Protein AF-0000000078788495 (afdb_homodimer)

Foldseek 3Di:
DAFPCCLQPVVVHPDYDPLNVQLLVCVVVVNLPSNLLSLLLSVQVQVVPDAADQDDQKWKAAAAQPDPVVVVVVLVCLLFVKDKWFQQCPDPDNCPLVLLVLLVVQLVPDPDPSSVVSSVSNNVSCSQKTKGKTADPVLQFLPVQVCCVPHHVNQQGKMWMWGHHPVQQVVQDDSFKGKHKAWAAEDQDDDSPDRDRPCCSNRYDHNVCVSRRIIMIMMGGSDQVQQWDQDPVPRDIDGHRMDMDGDIDTAAMEGGPNHDPVSVVSSCVSNVVVPHYYWYKDADPVGNSGIDTDPD/DAFPCCLQPVVPHPDYDPLNVQLLVCVVVVNLPSNLLSLLLSVQVQVVPDAADADQAKWKAAAAQPDPVVVVVVLVCLLFVKDKWFQQCPDPDNCPLVVLVLLVVQLVPDPDPSSVVSSVSNNVSCSQKTKGKIFHPVLQFLPVQVCCVPHHVNQQGKMWIWGDHPVQQVVQDDSFKGKHKAWAAEDQDDDSVDRARPCCSNRYDHNVCVSRRIIMIMMGGSDQVQQWDQDPVPRDIDGHRMDMDGDIDTAAMEGGPNHDPVSVVSSVVSNVVVPHYYWYKDADPVGNSGIDTDPD

Nearest PDB structures (foldseek):
  8iss-assembly1_C  TM=5.839E-01  e=2.250E+00  Homo sapiens
  2mq6-assembly1_A  TM=2.986E-01  e=4.379E+00  Homo sapiens
  8iss-assembly1_C  TM=5.836E-01  e=1.770E+00  Homo sapiens
  2mq6-assembly1_A  TM=2.879E-01  e=5.257E+00  Homo sapiens
  6pwy-assembly1_C  TM=1.074E-01  e=8.530E+00  Caenorhabditis elegans

Radius of gyration: 27.32 Å; Cα contacts (8 Å, |Δi|>4): 1162; chains: 2; bounding box: 59×83×64 Å

pLDDT: mean 91.14, std 8.14, range [48.69, 98.44]

Structure (mmCIF, N/CA/C/O backbone):
data_AF-0000000078788495-model_v1
#
loop_
_entity.id
_entity.type
_entity.pdbx_description
1 polymer 'DUF2971 domain-containing protein'
#
loop_
_atom_site.group_PDB
_atom_site.id
_atom_site.type_symbol
_atom_site.label_atom_id
_atom_site.label_alt_id
_atom_site.label_comp_id
_atom_site.label_asym_id
_atom_site.label_entity_id
_atom_site.label_seq_id
_atom_site.pdbx_PDB_ins_code
_atom_site.Cartn_x
_atom_site.Cartn_y
_atom_site.Cartn_z
_atom_site.occupancy
_atom_site.B_iso_or_equiv
_atom_site.auth_seq_id
_atom_site.auth_comp_id
_atom_site.auth_asym_id
_atom_site.auth_atom_id
_atom_site.pdbx_PDB_model_num
ATOM 1 N N . MET A 1 1 ? 2.07 19.531 26.359 1 76.69 1 MET A N 1
ATOM 2 C CA . MET A 1 1 ? 1.568 20.484 25.375 1 76.69 1 MET A CA 1
ATOM 3 C C . MET A 1 1 ? 0.098 20.812 25.625 1 76.69 1 MET A C 1
ATOM 5 O O . MET A 1 1 ? -0.579 20.094 26.375 1 76.69 1 MET A O 1
ATOM 9 N N . ARG A 1 2 ? -0.322 21.906 25.047 1 80 2 ARG A N 1
ATOM 10 C CA . ARG A 1 2 ? -1.688 22.359 25.266 1 80 2 ARG A CA 1
ATOM 11 C C . ARG A 1 2 ? -2.697 21.422 24.641 1 80 2 ARG A C 1
ATOM 13 O O . ARG A 1 2 ? -2.445 20.859 23.562 1 80 2 ARG A O 1
ATOM 20 N N . ASN A 1 3 ? -3.648 21.266 25.281 1 86.06 3 ASN A N 1
ATOM 21 C CA . ASN A 1 3 ? -4.785 20.484 24.797 1 86.06 3 ASN A CA 1
ATOM 22 C C . ASN A 1 3 ? -5.547 21.25 23.703 1 86.06 3 ASN A C 1
ATOM 24 O O . ASN A 1 3 ? -5.68 22.469 23.781 1 86.06 3 ASN A O 1
ATOM 28 N N . LEU A 1 4 ? -6.035 20.484 22.719 1 86.25 4 LEU A N 1
ATOM 29 C CA . LEU A 1 4 ? -6.742 21.094 21.594 1 86.25 4 LEU A CA 1
ATOM 30 C C . LEU A 1 4 ? -7.969 21.859 22.078 1 86.25 4 LEU A C 1
ATOM 32 O O . LEU A 1 4 ? -8.281 22.922 21.547 1 86.25 4 LEU A O 1
ATOM 36 N N . GLN A 1 5 ? -8.578 21.328 23.062 1 83 5 GLN A N 1
ATOM 37 C CA . GLN A 1 5 ? -9.758 21.984 23.594 1 83 5 GLN A CA 1
ATOM 38 C C . GLN A 1 5 ? -9.406 23.359 24.156 1 83 5 GLN A C 1
ATOM 40 O O . GLN A 1 5 ? -10.102 24.344 23.891 1 83 5 GLN A O 1
ATOM 45 N N . THR A 1 6 ? -8.352 23.391 24.859 1 83.56 6 THR A N 1
ATOM 46 C CA . THR A 1 6 ? -7.934 24.641 25.469 1 83.56 6 THR A CA 1
ATOM 47 C C . THR A 1 6 ? -7.309 25.578 24.438 1 83.56 6 THR A C 1
ATOM 49 O O . THR A 1 6 ? -7.297 26.797 24.609 1 83.56 6 THR A O 1
ATOM 52 N N . MET A 1 7 ? -6.848 25.016 23.406 1 84.88 7 MET A N 1
ATOM 53 C CA . MET A 1 7 ? -6.223 25.781 22.328 1 84.88 7 MET A CA 1
ATOM 54 C C . MET A 1 7 ? -7.27 26.531 21.516 1 84.88 7 MET A C 1
ATOM 56 O O . MET A 1 7 ? -7.059 27.672 21.125 1 84.88 7 MET A O 1
ATOM 60 N N . PHE A 1 8 ? -8.43 25.859 21.391 1 81.69 8 PHE A N 1
ATOM 61 C CA . PHE A 1 8 ? -9.391 26.438 20.453 1 81.69 8 PHE A CA 1
ATOM 62 C C . PHE A 1 8 ? -10.625 26.938 21.172 1 81.69 8 PHE A C 1
ATOM 64 O O . PHE A 1 8 ? -11.391 27.75 20.641 1 81.69 8 PHE A O 1
ATOM 71 N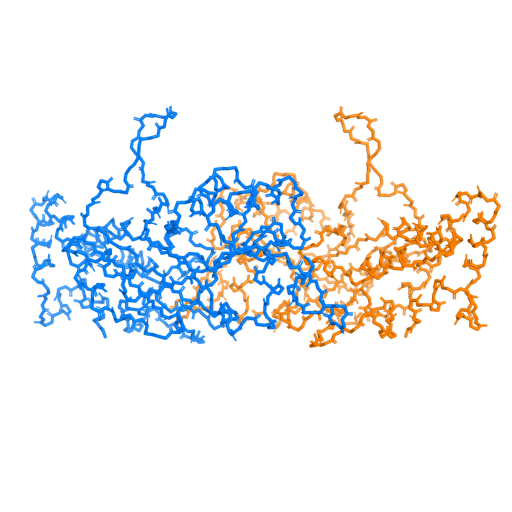 N . LEU A 1 9 ? -10.852 26.422 22.328 1 75.81 9 LEU A N 1
ATOM 72 C CA . LEU A 1 9 ? -12.062 26.844 23.031 1 75.81 9 LEU A CA 1
ATOM 73 C C . LEU A 1 9 ? -11.727 27.797 24.188 1 75.81 9 LEU A C 1
ATOM 75 O O . LEU A 1 9 ? -11.117 27.375 25.172 1 75.81 9 LEU A O 1
ATOM 79 N N . LEU A 1 10 ? -12.219 28.984 24.062 1 69.19 10 LEU A N 1
ATOM 80 C CA . LEU A 1 10 ? -11.93 30.031 25.016 1 69.19 10 LEU A CA 1
ATOM 81 C C . LEU A 1 10 ? -12.469 29.672 26.406 1 69.19 10 LEU A C 1
ATOM 83 O O . LEU A 1 10 ? -11.805 29.906 27.406 1 69.19 10 LEU A O 1
ATOM 87 N N . GLN A 1 11 ? -13.648 29.203 26.297 1 67.06 11 GLN A N 1
ATOM 88 C CA . GLN A 1 11 ? -14.336 28.938 27.562 1 67.06 11 GLN A CA 1
ATOM 89 C C . GLN A 1 11 ? -13.617 27.875 28.375 1 67.06 11 GLN A C 1
ATOM 91 O O . GLN A 1 11 ? -13.805 27.781 29.594 1 67.06 11 GLN A O 1
ATOM 96 N N . GLU A 1 12 ? -12.797 27.203 27.688 1 67.44 12 GLU A N 1
ATOM 97 C CA . GLU A 1 12 ? -12.125 26.078 28.344 1 67.44 12 GLU A CA 1
ATOM 98 C C . GLU A 1 12 ? -10.711 26.469 28.766 1 67.44 12 GLU A C 1
ATOM 100 O O . GLU A 1 12 ? -10.016 25.672 29.406 1 67.44 12 GLU A O 1
ATOM 105 N N . SER A 1 13 ? -10.43 27.734 28.344 1 67.31 13 SER A N 1
ATOM 106 C CA . SER A 1 13 ? -9.055 28.141 28.625 1 67.31 13 SER A CA 1
ATOM 107 C C . SER A 1 13 ? -8.992 29.172 29.75 1 67.31 13 SER A C 1
ATOM 109 O O . SER A 1 13 ? -9.68 30.188 29.703 1 67.31 13 SER A O 1
ATOM 111 N N . GLU A 1 14 ? -8.352 28.812 30.812 1 68.5 14 GLU A N 1
ATOM 112 C CA . GLU A 1 14 ? -8.117 29.781 31.875 1 68.5 14 GLU A CA 1
ATOM 113 C C . GLU A 1 14 ? -7.184 30.906 31.391 1 68.5 14 GLU A C 1
ATOM 115 O O . GLU A 1 14 ? -7.289 32.031 31.859 1 68.5 14 GLU A O 1
ATOM 120 N N . ASP A 1 15 ? -6.305 30.688 30.422 1 74.81 15 ASP A N 1
ATOM 121 C CA . ASP A 1 15 ? -5.355 31.641 29.844 1 74.81 15 ASP A CA 1
ATOM 122 C C . ASP A 1 15 ? -5.332 31.516 28.312 1 74.81 15 ASP A C 1
ATOM 124 O O . ASP A 1 15 ? -4.418 30.906 27.75 1 74.81 15 ASP A O 1
ATOM 128 N N . PRO A 1 16 ? -6.348 32.188 27.812 1 76.06 16 PRO A N 1
ATOM 129 C CA . PRO A 1 16 ? -6.43 32.031 26.359 1 76.06 16 PRO A CA 1
ATOM 130 C C . PRO A 1 16 ? -5.293 32.75 25.625 1 76.06 16 PRO A C 1
ATOM 132 O O . PRO A 1 16 ? -4.816 33.812 26.094 1 76.06 16 PRO A O 1
ATOM 135 N N 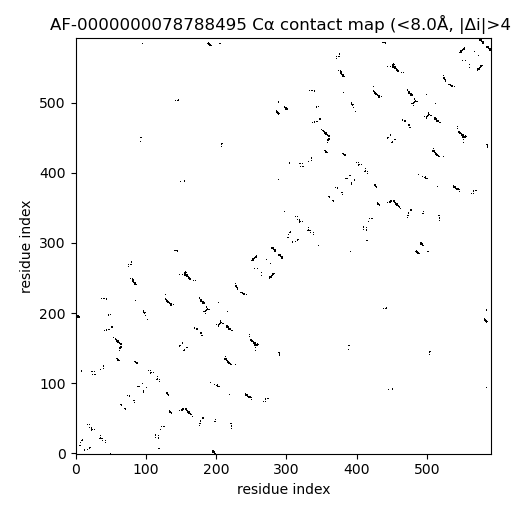. HIS A 1 17 ? -4.82 32.188 24.609 1 83 17 HIS A N 1
ATOM 136 C CA . HIS A 1 17 ? -3.844 32.781 23.734 1 83 17 HIS A CA 1
ATOM 137 C C . HIS A 1 17 ? -4.375 34.094 23.156 1 83 17 HIS A C 1
ATOM 139 O O . HIS A 1 17 ? -5.547 34.188 22.781 1 83 17 HIS A O 1
ATOM 145 N N . TYR A 1 18 ? -3.521 35.094 23.141 1 89.25 18 TYR A N 1
ATOM 146 C CA . TYR A 1 18 ? -3.887 36.406 22.672 1 89.25 18 TYR A CA 1
ATOM 147 C C . TYR A 1 18 ? -4.52 36.375 21.297 1 89.25 18 TYR A C 1
ATOM 149 O O . TYR A 1 18 ? -5.559 36.969 21.047 1 89.25 18 TYR A O 1
ATOM 157 N N . ASP A 1 19 ? -3.945 35.594 20.375 1 92.38 19 ASP A N 1
ATOM 158 C CA . ASP A 1 19 ? -4.434 35.5 19 1 92.38 19 ASP A CA 1
ATOM 159 C C . ASP A 1 19 ? -5.797 34.812 18.938 1 92.38 19 ASP A C 1
ATOM 161 O O . ASP A 1 19 ? -6.602 35.094 18.047 1 92.38 19 ASP A O 1
ATOM 165 N N . LEU A 1 20 ? -6.105 33.969 19.844 1 91.56 20 LEU A N 1
ATOM 166 C CA . LEU A 1 20 ? -7.414 33.312 19.891 1 91.56 20 LEU A CA 1
ATOM 167 C C . LEU A 1 20 ? -8.508 34.312 20.234 1 91.56 20 LEU A C 1
ATOM 169 O O . LEU A 1 20 ? -9.578 34.312 19.609 1 91.56 20 LEU A O 1
ATOM 173 N N . ASP A 1 21 ? -8.227 35.156 21.141 1 91.12 21 ASP A N 1
ATOM 174 C CA . ASP A 1 21 ? -9.164 36.188 21.562 1 91.12 21 ASP A CA 1
ATOM 175 C C . ASP A 1 21 ? -9.516 37.125 20.391 1 91.12 21 ASP A C 1
ATOM 177 O O . ASP A 1 21 ? -10.688 37.438 20.172 1 91.12 21 ASP A O 1
ATOM 181 N N . ILE A 1 22 ? -8.5 37.5 19.75 1 93.62 22 ILE A N 1
ATOM 182 C CA . ILE A 1 22 ? -8.703 38.438 18.641 1 93.62 22 ILE A CA 1
ATOM 183 C C . ILE A 1 22 ? -9.453 37.719 17.516 1 93.62 22 ILE A C 1
ATOM 185 O O . ILE A 1 22 ? -10.336 38.312 16.891 1 93.62 22 ILE A O 1
ATOM 189 N N . ALA A 1 23 ? -9.109 36.469 17.25 1 93.44 23 ALA A N 1
ATOM 190 C CA . ALA A 1 23 ? -9.805 35.688 16.234 1 93.44 23 ALA A CA 1
ATOM 191 C C . ALA A 1 23 ? -11.297 35.594 16.547 1 93.44 23 ALA A C 1
ATOM 193 O O . ALA A 1 23 ? -12.141 35.781 15.656 1 93.44 23 ALA A O 1
ATOM 194 N N . MET A 1 24 ? -11.641 35.375 17.75 1 90.56 24 MET A N 1
ATOM 195 C CA . MET A 1 24 ? -13.031 35.25 18.172 1 90.56 24 MET A CA 1
ATOM 196 C C . MET A 1 24 ? -13.781 36.562 18.016 1 90.56 24 MET A C 1
ATOM 198 O O . MET A 1 24 ? -14.922 36.594 17.547 1 90.56 24 MET A O 1
ATOM 202 N N . GLU A 1 25 ? -13.164 37.625 18.438 1 92.19 25 GLU A N 1
ATOM 203 C CA . GLU A 1 25 ? -13.758 38.938 18.266 1 92.19 25 GLU A CA 1
ATOM 204 C C . GLU A 1 25 ? -13.992 39.25 16.781 1 92.19 25 GLU A C 1
ATOM 206 O O . GLU A 1 25 ? -15.016 39.812 16.422 1 92.19 25 GLU A O 1
ATOM 211 N N . SER A 1 26 ? -13.031 38.844 16.047 1 94.44 26 SER A N 1
ATOM 212 C CA . SER A 1 26 ? -13.125 39.094 14.617 1 94.44 26 SER A CA 1
ATOM 213 C C . SER A 1 26 ? -14.266 38.281 14 1 94.44 26 SER A C 1
ATOM 215 O O . SER A 1 26 ? -14.914 38.75 13.062 1 94.44 26 SER A O 1
ATOM 217 N N . ILE A 1 27 ? -14.445 37.094 14.461 1 92.81 27 ILE A N 1
ATOM 218 C CA . ILE A 1 27 ? -15.555 36.281 13.992 1 92.81 27 ILE A CA 1
ATOM 219 C C . ILE A 1 27 ? -16.875 36.969 14.305 1 92.81 27 ILE A C 1
ATOM 221 O O . ILE A 1 27 ? -17.766 37.031 13.453 1 92.81 27 ILE A O 1
ATOM 225 N N . MET A 1 28 ? -17 37.531 15.438 1 91.19 28 MET A N 1
ATOM 226 C CA . MET A 1 28 ? -18.219 38.219 15.859 1 91.19 28 MET A CA 1
ATOM 227 C C . MET A 1 28 ? -18.453 39.469 15 1 91.19 28 MET A C 1
ATOM 229 O O . MET A 1 28 ? -19.594 39.812 14.695 1 91.19 28 MET A O 1
ATOM 233 N N . ASP A 1 29 ? -17.406 40.031 14.555 1 93.88 29 ASP A N 1
ATOM 234 C CA . ASP A 1 29 ? -17.484 41.25 13.758 1 93.88 29 ASP A CA 1
ATOM 235 C C . ASP A 1 29 ? -17.641 40.938 12.273 1 93.88 29 ASP A C 1
ATOM 237 O O . ASP A 1 29 ? -17.844 41.844 11.453 1 93.88 29 ASP A O 1
ATOM 241 N N . GLY A 1 30 ? -17.453 39.719 11.945 1 92.62 30 GLY A N 1
ATOM 242 C CA . GLY A 1 30 ? -17.562 39.312 10.547 1 92.62 30 GLY A CA 1
ATOM 243 C C . GLY A 1 30 ? -16.328 39.625 9.742 1 92.62 30 GLY A C 1
ATOM 244 O O . GLY A 1 30 ? -16.391 39.781 8.516 1 92.62 30 GLY A O 1
ATOM 245 N N . ASN A 1 31 ? -15.227 39.875 10.438 1 95.19 31 ASN A N 1
ATOM 246 C CA . ASN A 1 31 ? -13.953 40.125 9.781 1 95.19 31 ASN A CA 1
ATOM 247 C C . ASN A 1 31 ? -13.195 38.844 9.469 1 95.19 31 ASN A C 1
ATOM 249 O O . ASN A 1 31 ? -12.383 38.406 10.273 1 95.19 31 ASN A O 1
ATOM 253 N N . ALA A 1 32 ? -13.352 38.344 8.328 1 93.5 32 ALA A N 1
ATOM 254 C CA . ALA A 1 32 ? -12.789 37.062 7.934 1 93.5 32 ALA A CA 1
ATOM 255 C C . ALA A 1 32 ? -11.266 37.125 7.836 1 93.5 32 ALA A C 1
ATOM 257 O O . ALA A 1 32 ? -10.57 36.156 8.188 1 93.5 32 ALA A O 1
ATOM 258 N N . TYR A 1 33 ? -10.805 38.25 7.395 1 94.44 33 TYR A N 1
ATOM 259 C CA . TYR A 1 33 ? -9.367 38.406 7.215 1 94.44 33 TYR A CA 1
ATOM 260 C C . TYR A 1 33 ? -8.633 38.312 8.555 1 94.44 33 TYR A C 1
ATOM 262 O O . TYR A 1 33 ? -7.707 37.531 8.711 1 94.44 33 TYR A O 1
ATOM 270 N N . ASP A 1 34 ? -9.039 39.125 9.469 1 95 34 ASP A N 1
ATOM 271 C CA . ASP A 1 34 ? -8.414 39.125 10.789 1 95 34 ASP A CA 1
ATOM 272 C C . ASP A 1 34 ? -8.578 37.781 11.484 1 95 34 ASP A C 1
ATOM 274 O O . ASP A 1 34 ? -7.668 37.312 12.18 1 95 34 ASP A O 1
ATOM 278 N N . THR A 1 35 ? -9.703 37.156 11.344 1 96.12 35 THR A N 1
ATOM 279 C CA . THR A 1 35 ? -9.922 35.812 11.898 1 96.12 35 THR A CA 1
ATOM 280 C C . THR A 1 35 ? -8.859 34.844 11.406 1 96.12 35 THR A C 1
ATOM 282 O O . THR A 1 35 ? -8.188 34.188 12.211 1 96.12 35 THR A O 1
ATOM 285 N N . HIS A 1 36 ? -8.703 34.844 10.133 1 96.25 36 HIS A N 1
ATOM 286 C CA . HIS A 1 36 ? -7.758 33.906 9.523 1 96.25 36 HIS A CA 1
ATOM 287 C C . HIS A 1 36 ? -6.328 34.25 9.945 1 96.25 36 HIS A C 1
ATOM 289 O O . HIS A 1 36 ? -5.574 33.344 10.32 1 96.25 36 HIS A O 1
ATOM 295 N N . PHE A 1 37 ? -6.039 35.469 9.875 1 95.5 37 PHE A N 1
ATOM 296 C CA . PHE A 1 37 ? -4.699 35.938 10.227 1 95.5 37 PHE A CA 1
ATOM 297 C C . PHE A 1 37 ? -4.328 35.5 11.641 1 95.5 37 PHE A C 1
ATOM 299 O O . PHE A 1 37 ? -3.258 34.938 11.859 1 95.5 37 PHE A O 1
ATOM 306 N N . HIS A 1 38 ? -5.145 35.75 12.547 1 95.25 38 HIS A N 1
ATOM 307 C CA . HIS A 1 38 ? -4.836 35.438 13.945 1 95.25 38 HIS A CA 1
ATOM 308 C C . HIS A 1 38 ? -4.906 33.938 14.219 1 95.25 38 HIS A C 1
ATOM 310 O O . HIS A 1 38 ? -4.188 33.438 15.078 1 95.25 38 HIS A O 1
ATOM 316 N N . MET A 1 39 ? -5.711 33.219 13.492 1 95.69 39 MET A N 1
ATOM 317 C CA . MET A 1 39 ? -5.727 31.766 13.617 1 95.69 39 MET A CA 1
ATOM 318 C C . MET A 1 39 ? -4.402 31.156 13.156 1 95.69 39 MET A C 1
ATOM 320 O O . MET A 1 39 ? -3.873 30.25 13.789 1 95.69 39 MET A O 1
ATOM 324 N N . LEU A 1 40 ? -3.873 31.672 12.086 1 96.81 40 LEU A N 1
ATOM 325 C CA . LEU A 1 40 ? -2.572 31.234 11.594 1 96.81 40 LEU A CA 1
ATOM 326 C C . LEU A 1 40 ? -1.494 31.453 12.656 1 96.81 40 LEU A C 1
ATOM 328 O O . LEU A 1 40 ? -0.69 30.547 12.922 1 96.81 40 LEU A O 1
ATOM 332 N N . ARG A 1 41 ? -1.563 32.594 13.211 1 94.94 41 ARG A N 1
ATOM 333 C CA . ARG A 1 41 ? -0.566 32.938 14.219 1 94.94 41 ARG A CA 1
ATOM 334 C C . ARG A 1 41 ? -0.693 32.031 15.438 1 94.94 41 ARG A C 1
ATOM 336 O O . ARG A 1 41 ? 0.312 31.609 16.016 1 94.94 41 ARG A O 1
ATOM 343 N N . LEU A 1 42 ? -1.896 31.812 15.812 1 94.25 42 LEU A N 1
ATOM 344 C CA . LEU A 1 42 ? -2.15 30.922 16.938 1 94.25 42 LEU A CA 1
ATOM 345 C C . LEU A 1 42 ? -1.543 29.547 16.688 1 94.25 42 LEU A C 1
ATOM 347 O O . LEU A 1 42 ? -0.797 29.031 17.531 1 94.25 42 LEU A O 1
ATOM 351 N N . ILE A 1 43 ? -1.842 28.969 15.578 1 94.56 43 ILE A N 1
ATOM 352 C CA . ILE A 1 43 ? -1.395 27.609 15.25 1 94.56 43 ILE A CA 1
ATOM 353 C C . ILE A 1 43 ? 0.128 27.594 15.133 1 94.56 43 ILE A C 1
ATOM 355 O O . ILE A 1 43 ? 0.782 26.688 15.648 1 94.56 43 ILE A O 1
ATOM 359 N N . CYS A 1 44 ? 0.651 28.609 14.477 1 94.81 44 CYS A N 1
ATOM 360 C CA . CYS A 1 44 ? 2.1 28.703 14.336 1 94.81 44 CYS A CA 1
ATOM 361 C C . CYS A 1 44 ? 2.777 28.719 15.703 1 94.81 44 CYS A C 1
ATOM 363 O O . CYS A 1 44 ? 3.756 28 15.922 1 94.81 44 CYS A O 1
ATOM 365 N N . ASP A 1 45 ? 2.264 29.516 16.562 1 92.44 45 ASP A N 1
ATOM 366 C CA . ASP A 1 45 ? 2.816 29.625 17.906 1 92.44 45 ASP A CA 1
ATOM 367 C C . ASP A 1 45 ? 2.746 28.297 18.656 1 92.44 45 ASP A C 1
ATOM 369 O O . ASP A 1 45 ? 3.715 27.891 19.297 1 92.44 45 ASP A O 1
ATOM 373 N N . GLU A 1 46 ? 1.64 27.656 18.562 1 92 46 GLU A N 1
ATOM 374 C CA . GLU A 1 46 ? 1.462 26.375 19.234 1 92 46 GLU A CA 1
ATOM 375 C C . GLU A 1 46 ? 2.404 25.312 18.672 1 92 46 GLU A C 1
ATOM 377 O O . GLU A 1 46 ? 3.014 24.547 19.422 1 92 46 GLU A O 1
ATOM 382 N N . LEU A 1 47 ? 2.549 25.234 17.391 1 93.31 47 LEU A N 1
ATOM 383 C CA . LEU A 1 47 ? 3.422 24.266 16.734 1 93.31 47 LEU A CA 1
ATOM 384 C C . LEU A 1 47 ? 4.883 24.531 17.094 1 93.31 47 LEU A C 1
ATOM 386 O O . LEU A 1 47 ? 5.676 23.578 17.203 1 93.31 47 LEU A O 1
ATOM 390 N N . SER A 1 48 ? 5.191 25.797 17.25 1 91.75 48 SER A N 1
ATOM 391 C CA . SER A 1 48 ? 6.566 26.188 17.562 1 91.75 48 SER A CA 1
ATOM 392 C C . SER A 1 48 ? 6.996 25.641 18.922 1 91.75 48 SER A C 1
ATOM 394 O O . SER A 1 48 ? 8.195 25.578 19.219 1 91.75 48 SER A O 1
ATOM 396 N N . GLN A 1 49 ? 6.055 25.25 19.719 1 90.69 49 GLN A N 1
ATOM 397 C CA . GLN A 1 49 ? 6.352 24.75 21.062 1 90.69 49 GLN A CA 1
ATOM 398 C C . GLN A 1 49 ? 6.727 23.266 21.031 1 90.69 49 GLN A C 1
ATOM 400 O O . GLN A 1 49 ? 7.227 22.719 22.016 1 90.69 49 GLN A O 1
ATOM 405 N N . ILE A 1 50 ? 6.469 22.594 19.969 1 91.5 50 ILE A N 1
ATOM 406 C CA . ILE A 1 50 ? 6.82 21.188 19.828 1 91.5 50 ILE A CA 1
ATOM 407 C C . ILE A 1 50 ? 8.336 21.031 19.703 1 91.5 50 ILE A C 1
ATOM 409 O O . ILE A 1 50 ? 8.945 21.625 18.812 1 91.5 50 ILE A O 1
ATOM 413 N N . PRO A 1 51 ? 8.93 20.234 20.531 1 87.81 51 PRO A N 1
ATOM 414 C CA . PRO A 1 51 ? 10.391 20.094 20.469 1 87.81 51 PRO A CA 1
ATOM 415 C C . PRO A 1 51 ? 10.844 19.219 19.297 1 87.81 51 PRO A C 1
ATOM 417 O O . PRO A 1 51 ? 10.125 18.312 18.891 1 87.81 51 PRO A O 1
ATOM 420 N N . ASP A 1 52 ? 12.016 19.547 18.797 1 86.62 52 ASP A N 1
ATOM 421 C CA . ASP A 1 52 ? 12.625 18.719 17.766 1 86.62 52 ASP A CA 1
ATOM 422 C C . ASP A 1 52 ? 13.211 17.438 18.359 1 86.62 52 ASP A C 1
ATOM 424 O O . ASP A 1 52 ? 13.672 17.438 19.516 1 86.62 52 ASP A O 1
ATOM 428 N N . GLU A 1 53 ? 13.109 16.484 17.531 1 82.31 53 GLU A N 1
ATOM 429 C CA . GLU A 1 53 ? 13.844 15.266 17.859 1 82.31 53 GLU A CA 1
ATOM 430 C C . GLU A 1 53 ? 15.328 15.422 17.562 1 82.31 53 GLU A C 1
ATOM 432 O O . GLU A 1 53 ? 15.711 15.867 16.469 1 82.31 53 GLU A O 1
ATOM 437 N N . LYS A 1 54 ? 16.219 15.258 18.609 1 69.75 54 LYS A N 1
ATOM 438 C CA . LYS A 1 54 ? 17.656 15.492 18.484 1 69.75 54 LYS A CA 1
ATOM 439 C C . LYS A 1 54 ? 18.359 14.258 17.922 1 69.75 54 LYS A C 1
ATOM 441 O O . LYS A 1 54 ? 19.516 14.336 17.484 1 69.75 54 LYS A O 1
ATOM 446 N N . THR A 1 55 ? 17.656 13.055 17.984 1 64.12 55 THR A N 1
ATOM 447 C CA . THR A 1 55 ? 18.391 11.867 17.578 1 64.12 55 THR A CA 1
ATOM 448 C C . THR A 1 55 ? 17.844 11.297 16.266 1 64.12 55 THR A C 1
ATOM 450 O O . THR A 1 55 ? 16.703 11.57 15.906 1 64.12 55 THR A O 1
ATOM 453 N N . PRO A 1 56 ? 18.672 10.148 15.516 1 66.94 56 PRO A N 1
ATOM 454 C CA . PRO A 1 56 ? 19.406 9.82 14.297 1 66.94 56 PRO A CA 1
ATOM 455 C C . PRO A 1 56 ? 19.406 10.961 13.281 1 66.94 56 PRO A C 1
ATOM 457 O O . PRO A 1 56 ? 18.422 11.703 13.18 1 66.94 56 PRO A O 1
ATOM 460 N N . CYS A 1 57 ? 20.469 11.25 12.711 1 85.19 57 CYS A N 1
ATOM 461 C CA . CYS A 1 57 ? 20.656 12.391 11.812 1 85.19 57 CYS A CA 1
ATOM 462 C C . CYS A 1 57 ? 20.281 12.023 10.383 1 85.19 57 CYS A C 1
ATOM 464 O O . CYS A 1 57 ? 20.047 12.898 9.547 1 85.19 57 CYS A O 1
ATOM 466 N N . SER A 1 58 ? 19.984 10.633 10.203 1 95.38 58 SER A N 1
ATOM 467 C CA . SER A 1 58 ? 19.641 10.258 8.836 1 95.38 58 SER A CA 1
ATOM 468 C C . SER A 1 58 ? 18.281 9.57 8.773 1 95.38 58 SER A C 1
ATOM 470 O O . SER A 1 58 ? 17.938 8.766 9.641 1 95.38 58 SER A O 1
ATOM 472 N N . PHE A 1 59 ? 17.5 9.898 7.703 1 96.81 59 PHE A N 1
ATOM 473 C CA . PHE A 1 59 ? 16.156 9.359 7.535 1 96.81 59 PHE A CA 1
ATOM 474 C C . PHE A 1 59 ? 15.906 8.969 6.082 1 96.81 59 PHE A C 1
ATOM 476 O O . PHE A 1 59 ? 16.516 9.539 5.172 1 96.81 59 PHE A O 1
ATOM 483 N N . LEU A 1 60 ? 15.047 8.008 5.91 1 97.5 60 LEU A N 1
ATOM 484 C CA . LEU A 1 60 ? 14.703 7.531 4.574 1 97.5 60 LEU A CA 1
ATOM 485 C C . LEU A 1 60 ? 13.32 8.023 4.156 1 97.5 60 LEU A C 1
ATOM 487 O O . LEU A 1 60 ? 12.383 7.996 4.953 1 97.5 60 LEU A O 1
ATOM 491 N N . ARG A 1 61 ? 13.258 8.477 2.965 1 98.12 61 ARG A N 1
ATOM 492 C CA . ARG A 1 61 ? 11.984 8.766 2.32 1 98.12 61 ARG A CA 1
ATOM 493 C C . ARG A 1 61 ? 11.75 7.848 1.127 1 98.12 61 ARG A C 1
ATOM 495 O O . ARG A 1 61 ? 12.484 7.906 0.138 1 98.12 61 ARG A O 1
ATOM 502 N N . PHE A 1 62 ? 10.742 7.004 1.198 1 97.94 62 PHE A N 1
ATOM 503 C CA . PHE A 1 62 ? 10.359 6.129 0.093 1 97.94 62 PHE A CA 1
ATOM 504 C C . PHE A 1 62 ? 9.367 6.828 -0.832 1 97.94 62 PHE A C 1
ATOM 506 O O . PHE A 1 62 ? 8.477 7.535 -0.369 1 97.94 62 PHE A O 1
ATOM 513 N N . SER A 1 63 ? 9.555 6.652 -2.129 1 97.88 63 SER A N 1
ATOM 514 C CA . SER A 1 63 ? 8.672 7.32 -3.08 1 97.88 63 SER A CA 1
ATOM 515 C C . SER A 1 63 ? 8.484 6.48 -4.34 1 97.88 63 SER A C 1
ATOM 517 O O . SER A 1 63 ? 9.445 5.91 -4.863 1 97.88 63 SER A O 1
ATOM 519 N N . GLY A 1 64 ? 7.27 6.359 -4.73 1 96.56 64 GLY A N 1
ATOM 520 C CA . GLY A 1 64 ? 7.031 5.867 -6.074 1 96.56 64 GLY A CA 1
ATOM 521 C C . GLY A 1 64 ? 7.402 6.871 -7.152 1 96.56 64 GLY A C 1
ATOM 522 O O . GLY A 1 64 ? 7.461 8.07 -6.895 1 96.56 64 GLY A O 1
ATOM 523 N N . ILE A 1 65 ? 7.586 6.371 -8.383 1 95.38 65 ILE A N 1
ATOM 524 C CA . ILE A 1 65 ? 8.008 7.277 -9.445 1 95.38 65 ILE A CA 1
ATOM 525 C C . ILE A 1 65 ? 7.188 7.008 -10.711 1 95.38 65 ILE A C 1
ATOM 527 O O . ILE A 1 65 ? 7.621 7.332 -11.82 1 95.38 65 ILE A O 1
ATOM 531 N N . ALA A 1 66 ? 6.09 6.371 -10.531 1 92.31 66 ALA A N 1
ATOM 532 C CA . ALA A 1 66 ? 5.238 6.047 -11.672 1 92.31 66 ALA A CA 1
ATOM 533 C C . ALA A 1 66 ? 4.547 7.297 -12.219 1 92.31 66 ALA A C 1
ATOM 535 O O . ALA A 1 66 ? 4.383 7.445 -13.43 1 92.31 66 ALA A O 1
ATOM 536 N N . ASN A 1 67 ? 4.164 8.188 -11.305 1 92.25 67 ASN A N 1
ATOM 537 C CA . ASN A 1 67 ? 3.51 9.438 -11.695 1 92.25 67 ASN A CA 1
ATOM 538 C C . ASN A 1 67 ? 4.508 10.438 -12.266 1 92.25 67 ASN A C 1
ATOM 540 O O . ASN A 1 67 ? 5.477 10.805 -11.602 1 92.25 67 ASN A O 1
ATOM 544 N N . LYS A 1 68 ? 4.25 10.938 -13.453 1 93.5 68 LYS A N 1
ATOM 545 C CA . LYS A 1 68 ? 5.199 11.781 -14.164 1 93.5 68 LYS A CA 1
ATOM 546 C C . LYS A 1 68 ? 5.488 13.062 -13.391 1 93.5 68 LYS A C 1
ATOM 548 O O . LYS A 1 68 ? 6.645 13.477 -13.273 1 93.5 68 LYS A O 1
ATOM 553 N N . LYS A 1 69 ? 4.441 13.688 -12.914 1 91.38 69 LYS A N 1
ATOM 554 C CA . LYS A 1 69 ? 4.613 14.938 -12.188 1 91.38 69 LYS A CA 1
ATOM 555 C C . LYS A 1 69 ? 5.422 14.719 -10.906 1 91.38 69 LYS A C 1
ATOM 557 O O . LYS A 1 69 ? 6.359 15.469 -10.625 1 91.38 69 LYS A O 1
ATOM 562 N N . GLY A 1 70 ? 5.023 13.758 -10.188 1 93.69 70 GLY A N 1
ATOM 563 C CA . GLY A 1 70 ? 5.758 13.422 -8.977 1 93.69 70 GLY A CA 1
ATOM 564 C C . GLY A 1 70 ? 7.211 13.062 -9.242 1 93.69 70 GLY A C 1
ATOM 565 O O . GLY A 1 70 ? 8.102 13.477 -8.5 1 93.69 70 GLY A O 1
ATOM 566 N N . TYR A 1 71 ? 7.402 12.336 -10.297 1 97.19 71 TYR A N 1
ATOM 567 C CA . TYR A 1 71 ? 8.75 11.922 -10.656 1 97.19 71 TYR A CA 1
ATOM 568 C C . TYR A 1 71 ? 9.609 13.125 -11.016 1 97.19 71 TYR A C 1
ATOM 570 O O . TYR A 1 71 ? 10.773 13.219 -10.609 1 97.19 71 TYR A O 1
ATOM 578 N N . LYS A 1 72 ? 9.086 14.023 -11.734 1 96.5 72 LYS A N 1
ATOM 579 C CA . LYS A 1 72 ? 9.797 15.25 -12.094 1 96.5 72 LYS A CA 1
ATOM 580 C C . LYS A 1 72 ? 10.219 16.016 -10.852 1 96.5 72 LYS A C 1
ATOM 582 O O . LYS A 1 72 ? 11.359 16.484 -10.766 1 96.5 72 LYS A O 1
ATOM 587 N N . GLU A 1 73 ? 9.281 16.141 -9.922 1 95.88 73 GLU A N 1
ATOM 588 C CA . GLU A 1 73 ? 9.586 16.859 -8.688 1 95.88 73 GLU A CA 1
ATOM 589 C C . GLU A 1 73 ? 10.656 16.141 -7.871 1 95.88 73 GLU A C 1
ATOM 591 O O . GLU A 1 73 ? 11.523 16.781 -7.273 1 95.88 73 GLU A O 1
ATOM 596 N N . LEU A 1 74 ? 10.57 14.859 -7.832 1 97.38 74 LEU A N 1
ATOM 597 C CA . LEU A 1 74 ? 11.555 14.062 -7.102 1 97.38 74 LEU A CA 1
ATOM 598 C C . LEU A 1 74 ? 12.945 14.234 -7.699 1 97.38 74 LEU A C 1
ATOM 600 O O . LEU A 1 74 ? 13.93 14.336 -6.965 1 97.38 74 LEU A O 1
ATOM 604 N N . LYS A 1 75 ? 13.047 14.211 -8.977 1 97.88 75 LYS A N 1
ATOM 605 C CA . LYS A 1 75 ? 14.32 14.453 -9.641 1 97.88 75 LYS A CA 1
ATOM 606 C C . LYS A 1 75 ? 14.891 15.812 -9.258 1 97.88 75 LYS A C 1
ATOM 608 O O . LYS A 1 75 ? 16.094 15.945 -8.992 1 97.88 75 LYS A O 1
ATOM 613 N N . LYS A 1 76 ? 14.016 16.766 -9.25 1 97.81 76 LYS A N 1
ATOM 614 C CA . LYS A 1 76 ? 14.453 18.109 -8.844 1 97.81 76 LYS A CA 1
ATOM 615 C C . LYS A 1 76 ? 14.953 18.109 -7.402 1 97.81 76 LYS A C 1
ATOM 617 O O . LYS A 1 76 ? 15.922 18.797 -7.078 1 97.81 76 LYS A O 1
ATOM 622 N N . ASP A 1 77 ? 14.234 17.375 -6.531 1 98.25 77 ASP A N 1
ATOM 623 C CA . ASP A 1 77 ? 14.68 17.266 -5.148 1 98.25 77 ASP A CA 1
ATOM 624 C C . ASP A 1 77 ? 16.109 16.734 -5.07 1 98.25 77 ASP A C 1
ATOM 626 O O . ASP A 1 77 ? 16.938 17.281 -4.328 1 98.25 77 ASP A O 1
ATOM 630 N N . ILE A 1 78 ? 16.406 15.742 -5.809 1 98.38 78 ILE A N 1
ATOM 631 C CA . ILE A 1 78 ? 17.75 15.156 -5.816 1 98.38 78 ILE A CA 1
ATOM 632 C C . ILE A 1 78 ? 18.75 16.141 -6.41 1 98.38 78 ILE A C 1
ATOM 634 O O . ILE A 1 78 ? 19.812 16.375 -5.84 1 98.38 78 ILE A O 1
ATOM 638 N N . GLN A 1 79 ? 18.391 16.75 -7.488 1 97.81 79 GLN A N 1
ATOM 639 C CA . GLN A 1 79 ? 19.281 17.641 -8.227 1 97.81 79 GLN A CA 1
ATOM 640 C C . GLN A 1 79 ? 19.641 18.859 -7.391 1 97.81 79 GLN A C 1
ATOM 642 O O . GLN A 1 79 ? 20.766 19.344 -7.438 1 97.81 79 GLN A O 1
ATOM 647 N N . LEU A 1 80 ? 18.688 19.375 -6.625 1 97.56 80 LEU A N 1
ATOM 648 C CA . LEU A 1 80 ? 18.859 20.672 -5.988 1 97.56 80 LEU A CA 1
ATOM 649 C C . LEU A 1 80 ? 19.016 20.531 -4.48 1 97.56 80 LEU A C 1
ATOM 651 O O . LEU A 1 80 ? 19.219 21.516 -3.77 1 97.56 80 LEU A O 1
ATOM 655 N N . GLY A 1 81 ? 18.922 19.359 -3.986 1 97.06 81 GLY A N 1
ATOM 656 C CA . GLY A 1 81 ? 18.984 19.172 -2.547 1 97.06 81 GLY A CA 1
ATOM 657 C C . GLY A 1 81 ? 17.766 19.703 -1.817 1 97.06 81 GLY A C 1
ATOM 658 O O . GLY A 1 81 ? 17.891 20.484 -0.877 1 97.06 81 GLY A O 1
ATOM 659 N N . ARG A 1 82 ? 16.641 19.234 -2.299 1 97.62 82 ARG A N 1
ATOM 660 C CA . ARG A 1 82 ? 15.359 19.672 -1.737 1 97.62 82 ARG A CA 1
ATOM 661 C C . ARG A 1 82 ? 14.625 18.5 -1.094 1 97.62 82 ARG A C 1
ATOM 663 O O . ARG A 1 82 ? 15 17.344 -1.288 1 97.62 82 ARG A O 1
ATOM 670 N N . LEU A 1 83 ? 13.695 18.797 -0.303 1 98.06 83 LEU A N 1
ATOM 671 C CA . LEU A 1 83 ? 12.766 17.828 0.283 1 98.06 83 LEU A CA 1
ATOM 672 C C . LEU A 1 83 ? 11.328 18.328 0.158 1 98.06 83 LEU A C 1
ATOM 674 O O . LEU A 1 83 ? 11.031 19.484 0.507 1 98.06 83 LEU A O 1
ATOM 678 N N . THR A 1 84 ? 10.523 17.5 -0.352 1 98 84 THR A N 1
ATOM 679 C CA . THR A 1 84 ? 9.133 17.859 -0.605 1 98 84 THR A CA 1
ATOM 680 C C . THR A 1 84 ? 8.227 17.359 0.514 1 98 84 THR A C 1
ATOM 682 O O . THR A 1 84 ? 8.352 16.219 0.957 1 98 84 THR A O 1
ATOM 685 N N . LEU A 1 85 ? 7.367 18.25 0.966 1 98.19 85 LEU A N 1
ATOM 686 C CA . LEU A 1 85 ? 6.367 17.922 1.975 1 98.19 85 LEU A CA 1
ATOM 687 C C . LEU A 1 85 ? 4.965 17.938 1.373 1 98.19 85 LEU A C 1
ATOM 689 O O . LEU A 1 85 ? 4.703 18.672 0.415 1 98.19 85 LEU A O 1
ATOM 693 N N . SER A 1 86 ? 4.098 17.125 1.995 1 97.44 86 SER A N 1
ATOM 694 C CA . SER A 1 86 ? 2.783 16.938 1.387 1 97.44 86 SER A CA 1
ATOM 695 C C . SER A 1 86 ? 1.669 17.375 2.334 1 97.44 86 SER A C 1
ATOM 697 O O . SER A 1 86 ? 1.898 17.547 3.533 1 97.44 86 SER A O 1
ATOM 699 N N . ASN A 1 87 ? 0.506 17.594 1.742 1 96.62 87 ASN A N 1
ATOM 700 C CA . ASN A 1 87 ? -0.712 17.891 2.482 1 96.62 87 ASN A CA 1
ATOM 701 C C . ASN A 1 87 ? -1.145 16.734 3.361 1 96.62 87 ASN A C 1
ATOM 703 O O . ASN A 1 87 ? -1.537 15.672 2.854 1 96.62 87 ASN A O 1
ATOM 707 N N . PRO A 1 88 ? -1.104 16.875 4.648 1 96.62 88 PRO A N 1
ATOM 708 C CA . PRO A 1 88 ? -1.408 15.75 5.535 1 96.62 88 PRO A CA 1
ATOM 709 C C . PRO A 1 88 ? -2.875 15.328 5.477 1 96.62 88 PRO A C 1
ATOM 711 O O . PRO A 1 88 ? -3.225 14.227 5.914 1 96.62 88 PRO A O 1
ATOM 714 N N . PHE A 1 89 ? -3.703 16.156 4.957 1 92.38 89 PHE A N 1
ATOM 715 C CA . PHE A 1 89 ? -5.125 15.828 4.883 1 92.38 89 PHE A CA 1
ATOM 716 C C . PHE A 1 89 ? -5.398 14.852 3.746 1 92.38 89 PHE A C 1
ATOM 718 O O . PHE A 1 89 ? -6.523 14.375 3.592 1 92.38 89 PHE A O 1
ATOM 725 N N . LYS A 1 90 ? -4.387 14.469 3.051 1 90.94 90 LYS A N 1
ATOM 726 C CA . LYS A 1 90 ? -4.516 13.508 1.958 1 90.94 90 LYS A CA 1
ATOM 727 C C . LYS A 1 90 ? -3.77 12.219 2.27 1 90.94 90 LYS A C 1
ATOM 729 O O . LYS A 1 90 ? -3.514 11.414 1.372 1 90.94 90 LYS A O 1
ATOM 734 N N . PHE A 1 91 ? -3.441 12.016 3.479 1 92.62 91 PHE A N 1
ATOM 735 C CA . PHE A 1 91 ? -2.766 10.789 3.891 1 92.62 91 PHE A CA 1
ATOM 736 C C . PHE A 1 91 ? -3.65 9.57 3.643 1 92.62 91 PHE A C 1
ATOM 738 O O . PHE A 1 91 ? -4.875 9.695 3.58 1 92.62 91 PHE A O 1
ATOM 745 N N . ASN A 1 92 ? -3.02 8.422 3.576 1 86.38 92 ASN A N 1
ATOM 746 C CA . ASN A 1 92 ? -3.729 7.188 3.24 1 86.38 92 ASN A CA 1
ATOM 747 C C . ASN A 1 92 ? -4.629 6.73 4.383 1 86.38 92 ASN A C 1
ATOM 749 O O . ASN A 1 92 ? -5.641 6.066 4.156 1 86.38 92 ASN A O 1
ATOM 753 N N . ASP A 1 93 ? -4.277 6.977 5.531 1 87.5 93 ASP A N 1
ATOM 754 C CA . ASP A 1 93 ? -5.109 6.703 6.699 1 87.5 93 ASP A CA 1
ATOM 755 C C . ASP A 1 93 ? -6.023 7.883 7.012 1 87.5 93 ASP A C 1
ATOM 757 O O . ASP A 1 93 ? -5.555 8.953 7.406 1 87.5 93 ASP A O 1
ATOM 761 N N . PRO A 1 94 ? -7.262 7.648 6.926 1 88.62 94 PRO A N 1
ATOM 762 C CA . PRO A 1 94 ? -8.203 8.75 7.137 1 88.62 94 PRO A CA 1
ATOM 763 C C . PRO A 1 94 ? -8.133 9.328 8.555 1 88.62 94 PRO A C 1
ATOM 765 O O . PRO A 1 94 ? -8.578 10.453 8.789 1 88.62 94 PRO A O 1
ATOM 768 N N . MET A 1 95 ? -7.574 8.617 9.438 1 88.19 95 MET A N 1
ATOM 769 C CA . MET A 1 95 ? -7.527 9.078 10.82 1 88.19 95 MET A CA 1
ATOM 770 C C . MET A 1 95 ? -6.219 9.805 11.102 1 88.19 95 MET A C 1
ATOM 772 O O . MET A 1 95 ? -6.008 10.305 12.211 1 88.19 95 MET A O 1
ATOM 776 N N . ASP A 1 96 ? -5.461 9.773 10.086 1 91.06 96 ASP A N 1
ATOM 777 C CA . ASP A 1 96 ? -4.148 10.398 10.219 1 91.06 96 ASP A CA 1
ATOM 778 C C . ASP A 1 96 ? -4.031 11.641 9.328 1 91.06 96 ASP A C 1
ATOM 780 O O . ASP A 1 96 ? -4.352 11.586 8.141 1 91.06 96 ASP A O 1
ATOM 784 N N . PRO A 1 97 ? -3.646 12.859 9.883 1 93.06 97 PRO A N 1
ATOM 785 C CA . PRO A 1 97 ? -3.381 13.078 11.312 1 93.06 97 PRO A CA 1
ATOM 786 C C . PRO A 1 97 ? -4.656 13.273 12.125 1 93.06 97 PRO A C 1
ATOM 788 O O . PRO A 1 97 ? -5.684 13.688 11.586 1 93.06 97 PRO A O 1
ATOM 791 N N . ILE A 1 98 ? -4.617 13.109 13.359 1 90.5 98 ILE A N 1
ATOM 792 C CA . ILE A 1 98 ? -5.766 13.117 14.258 1 90.5 98 ILE A CA 1
ATOM 793 C C . ILE A 1 98 ? -6.375 14.516 14.32 1 90.5 98 ILE A C 1
ATOM 795 O O . ILE A 1 98 ? -7.59 14.664 14.461 1 90.5 98 ILE A O 1
ATOM 799 N N . ILE A 1 99 ? -5.594 15.539 14.133 1 92.25 99 ILE A N 1
ATOM 800 C CA . ILE A 1 99 ? -6.066 16.922 14.25 1 92.25 99 ILE A CA 1
ATOM 801 C C . ILE A 1 99 ? -7.152 17.172 13.203 1 92.25 99 ILE A C 1
ATOM 803 O O . ILE A 1 99 ? -8.109 17.906 13.469 1 92.25 99 ILE A O 1
ATOM 807 N N . LYS A 1 100 ? -6.973 16.641 12.07 1 90.44 100 LYS A N 1
ATOM 808 C CA . LYS A 1 100 ? -7.973 16.797 11.016 1 90.44 100 LYS A CA 1
ATOM 809 C C . LYS A 1 100 ? -9.32 16.219 11.453 1 90.44 100 LYS A C 1
ATOM 811 O O . LYS A 1 100 ? -10.344 16.891 11.359 1 90.44 100 LYS A O 1
ATOM 816 N N . VAL A 1 101 ? -9.273 15.078 11.969 1 87.31 101 VAL A N 1
ATOM 817 C CA . VAL A 1 101 ? -10.477 14.367 12.391 1 87.31 101 VAL A CA 1
ATOM 818 C C . VAL A 1 101 ? -11.117 15.102 13.57 1 87.31 101 VAL A C 1
ATOM 820 O O . VAL A 1 101 ? -12.336 15.297 13.602 1 87.31 101 VAL A O 1
ATOM 823 N N . TRP A 1 102 ? -10.336 15.484 14.43 1 88 102 TRP A N 1
ATOM 824 C CA . TRP A 1 102 ? -10.812 16.172 15.625 1 88 102 TRP A CA 1
ATOM 825 C C . TRP A 1 102 ? -11.516 17.469 15.258 1 88 102 TRP A C 1
ATOM 827 O O . TRP A 1 102 ? -12.625 17.75 15.742 1 88 102 TRP A O 1
ATOM 837 N N . ILE A 1 103 ? -10.938 18.234 14.438 1 90.31 103 ILE A N 1
ATOM 838 C CA . ILE A 1 103 ? -11.508 19.531 14.062 1 90.31 103 ILE A CA 1
ATOM 839 C C . ILE A 1 103 ? -12.82 19.328 13.32 1 90.31 103 ILE A C 1
ATOM 841 O O . ILE A 1 103 ? -13.789 20.047 13.547 1 90.31 103 ILE A O 1
ATOM 845 N N . ASP A 1 104 ? -12.844 18.359 12.461 1 87.94 104 ASP A N 1
ATOM 846 C CA . ASP A 1 104 ? -14.062 18.078 11.703 1 87.94 104 ASP A CA 1
ATOM 847 C C . ASP A 1 104 ? -15.188 17.625 12.617 1 87.94 104 ASP A C 1
ATOM 849 O O . ASP A 1 104 ? -16.344 17.984 12.414 1 87.94 104 ASP A O 1
ATOM 853 N N . LEU A 1 105 ? -14.844 16.859 13.578 1 85.31 105 LEU A N 1
ATOM 854 C CA . LEU A 1 105 ? -15.836 16.406 14.539 1 85.31 105 LEU A CA 1
ATOM 855 C C . LEU A 1 105 ? -16.375 17.562 15.367 1 85.31 105 LEU A C 1
ATOM 857 O O . LEU A 1 105 ? -17.578 17.656 15.602 1 85.31 105 LEU A O 1
ATOM 861 N N . GLN A 1 106 ? -15.461 18.422 15.805 1 86.69 106 GLN A N 1
ATOM 862 C CA . GLN A 1 106 ? -15.875 19.578 16.594 1 86.69 106 GLN A CA 1
ATOM 863 C C . GLN A 1 106 ? -16.781 20.5 15.781 1 86.69 106 GLN A C 1
ATOM 865 O O . GLN A 1 106 ? -17.766 21.031 16.297 1 86.69 106 GLN A O 1
ATOM 870 N N . LYS A 1 107 ? -16.438 20.641 14.562 1 87.81 107 LYS A N 1
ATOM 871 C CA . LYS A 1 107 ? -17.25 21.469 13.68 1 87.81 107 LYS A CA 1
ATOM 872 C C . LYS A 1 107 ? -18.656 20.906 13.531 1 87.81 107 LYS A C 1
ATOM 874 O O . LYS A 1 107 ? -19.641 21.641 13.57 1 87.81 107 LYS A O 1
ATOM 879 N N . LYS A 1 108 ? -18.734 19.656 13.422 1 86.06 108 LYS A N 1
ATOM 880 C CA . LYS A 1 108 ? -20.016 18.984 13.219 1 86.06 108 LYS A CA 1
ATOM 881 C C . LYS A 1 108 ? -20.859 18.984 14.492 1 86.06 108 LYS A C 1
ATOM 883 O O . LYS A 1 108 ? -22.078 19.156 14.445 1 86.06 108 LYS A O 1
ATOM 888 N N . ASP A 1 109 ? -20.219 18.828 15.594 1 84.31 109 ASP A N 1
ATOM 889 C CA . ASP A 1 109 ? -20.922 18.625 16.859 1 84.31 109 ASP A CA 1
ATOM 890 C C . ASP A 1 109 ? -21.234 19.953 17.531 1 84.31 109 ASP A C 1
ATOM 892 O O . ASP A 1 109 ? -22.016 20 18.484 1 84.31 109 ASP A O 1
ATOM 896 N N . SER A 1 110 ? -20.547 20.984 17.062 1 85.38 110 SER A N 1
ATOM 897 C CA . SER A 1 110 ? -20.766 22.281 17.703 1 85.38 110 SER A CA 1
ATOM 898 C C . SER A 1 110 ? -22.172 22.797 17.406 1 85.38 110 SER A C 1
ATOM 900 O O . SER A 1 110 ? -22.609 22.781 16.266 1 85.38 110 SER A O 1
ATOM 902 N N . TRP A 1 111 ? -22.891 23.109 18.438 1 83.62 111 TRP A N 1
ATOM 903 C CA . TRP A 1 111 ? -24.219 23.688 18.281 1 83.62 111 TRP A CA 1
ATOM 904 C C . TRP A 1 111 ? -24.156 25.203 18.188 1 83.62 111 TRP A C 1
ATOM 906 O O . TRP A 1 111 ? -25.047 25.844 17.641 1 83.62 111 TRP A O 1
ATOM 916 N N . ASP A 1 112 ? -23.109 25.766 18.719 1 87.25 112 ASP A N 1
ATOM 917 C CA . ASP A 1 112 ? -22.906 27.203 18.719 1 87.25 112 ASP A CA 1
ATOM 918 C C . ASP A 1 112 ? -22.328 27.688 17.391 1 87.25 112 ASP A C 1
ATOM 920 O O . ASP A 1 112 ? -21.312 27.156 16.922 1 87.25 112 ASP A O 1
ATOM 924 N N . LYS A 1 113 ? -22.953 28.641 16.844 1 88.62 113 LYS A N 1
ATOM 925 C CA . LYS A 1 113 ? -22.562 29.172 15.547 1 88.62 113 LYS A CA 1
ATOM 926 C C . LYS A 1 113 ? -21.156 29.75 15.594 1 88.62 113 LYS A C 1
ATOM 928 O O . LYS A 1 113 ? -20.391 29.625 14.633 1 88.62 113 LYS A O 1
ATOM 933 N N . GLN A 1 114 ? -20.859 30.438 16.672 1 86.88 114 GLN A N 1
ATOM 934 C CA . GLN A 1 114 ? -19.531 31.031 16.797 1 86.88 114 GLN A CA 1
ATOM 935 C C . GLN A 1 114 ? -18.453 29.969 16.875 1 86.88 114 GLN A C 1
ATOM 937 O O . GLN A 1 114 ? -17.391 30.109 16.25 1 86.88 114 GLN A O 1
ATOM 942 N N . ASP A 1 115 ? -18.75 28.922 17.578 1 87.88 115 ASP A N 1
ATOM 943 C CA . ASP A 1 115 ? -17.812 27.812 17.672 1 87.88 115 ASP A CA 1
ATOM 944 C C . ASP A 1 115 ? -17.625 27.141 16.312 1 87.88 115 ASP A C 1
ATOM 946 O O . ASP A 1 115 ? -16.5 26.781 15.945 1 87.88 115 ASP A O 1
ATOM 950 N N . LYS A 1 116 ? -18.672 26.984 15.641 1 91.75 116 LYS A N 1
ATOM 951 C CA . LYS A 1 116 ? -18.594 26.391 14.312 1 91.75 116 LYS A CA 1
ATOM 952 C C . LYS A 1 116 ? -17.688 27.203 13.391 1 91.75 116 LYS A C 1
ATOM 954 O O . LYS A 1 116 ? -16.875 26.656 12.656 1 91.75 116 LYS A O 1
ATOM 959 N N . LYS A 1 117 ? -17.906 28.516 13.484 1 93.12 117 LYS A N 1
ATOM 960 C CA . LYS A 1 117 ? -17.078 29.406 12.672 1 93.12 117 LYS A CA 1
ATOM 961 C C . LYS A 1 117 ? -15.609 29.344 13.094 1 93.12 117 LYS A C 1
ATOM 963 O O . LYS A 1 117 ? -14.719 29.422 12.25 1 93.12 117 LYS A O 1
ATOM 968 N N . LEU A 1 118 ? -15.422 29.219 14.352 1 91.75 118 LEU A N 1
ATOM 969 C CA . LEU A 1 118 ? -14.055 29.125 14.875 1 91.75 118 LEU A CA 1
ATOM 970 C C . LEU A 1 118 ? -13.359 27.875 14.344 1 91.75 118 LEU A C 1
ATOM 972 O O . LEU A 1 118 ? -12.211 27.953 13.883 1 91.75 118 LEU A O 1
ATOM 976 N N . PHE A 1 119 ? -14.039 26.75 14.398 1 93.06 119 PHE A N 1
ATOM 977 C CA . PHE A 1 119 ? -13.438 25.5 13.945 1 93.06 119 PHE A CA 1
ATOM 978 C C . PHE A 1 119 ? -13.273 25.5 12.43 1 93.06 119 PHE A C 1
ATOM 980 O O . PHE A 1 119 ? -12.32 24.922 11.906 1 93.06 119 PHE A O 1
ATOM 987 N N . LYS A 1 120 ? -14.141 26.141 11.789 1 94.56 120 LYS A N 1
ATOM 988 C CA . LYS A 1 120 ? -13.953 26.328 10.352 1 94.56 120 LYS A CA 1
ATOM 989 C C . LYS A 1 120 ? -12.695 27.125 10.062 1 94.56 120 LYS A C 1
ATOM 991 O O . LYS A 1 120 ? -11.93 26.797 9.156 1 94.56 120 LYS A O 1
ATOM 996 N N . ALA A 1 121 ? -12.516 28.188 10.836 1 94.88 121 ALA A N 1
ATOM 997 C CA . ALA A 1 121 ? -11.312 29.016 10.695 1 94.88 121 ALA A CA 1
ATOM 998 C C . ALA A 1 121 ? -10.055 28.203 11.008 1 94.88 121 ALA A C 1
ATOM 1000 O O . ALA A 1 121 ? -9.039 28.344 10.32 1 94.88 121 ALA A O 1
ATOM 1001 N N . ALA A 1 122 ? -10.125 27.422 12.039 1 94.25 122 ALA A N 1
ATOM 1002 C CA . ALA A 1 122 ? -9 26.562 12.414 1 94.25 122 ALA A CA 1
ATOM 1003 C C . ALA A 1 122 ? -8.664 25.578 11.297 1 94.25 122 ALA A C 1
ATOM 1005 O O . ALA A 1 122 ? -7.492 25.406 10.945 1 94.25 122 ALA A O 1
ATOM 1006 N N . ARG A 1 123 ? -9.672 24.969 10.758 1 94.56 123 ARG A N 1
ATOM 1007 C CA . ARG A 1 123 ? -9.492 24.031 9.656 1 94.56 123 ARG A CA 1
ATOM 1008 C C . ARG A 1 123 ? -8.836 24.703 8.461 1 94.56 123 ARG A C 1
ATOM 1010 O O . ARG A 1 123 ? -7.93 24.141 7.84 1 94.56 123 ARG A O 1
ATOM 1017 N N . ASN A 1 124 ? -9.289 25.844 8.164 1 95 124 ASN A N 1
ATOM 1018 C CA . ASN A 1 124 ? -8.742 26.594 7.043 1 95 124 ASN A CA 1
ATOM 1019 C C . ASN A 1 124 ? -7.277 26.953 7.281 1 95 124 ASN A C 1
ATOM 1021 O O . ASN A 1 124 ? -6.457 26.891 6.363 1 95 124 ASN A O 1
ATOM 1025 N N . ALA A 1 125 ? -6.988 27.422 8.477 1 95.56 125 ALA A N 1
ATOM 1026 C CA . ALA A 1 125 ? -5.613 27.781 8.82 1 95.56 125 ALA A CA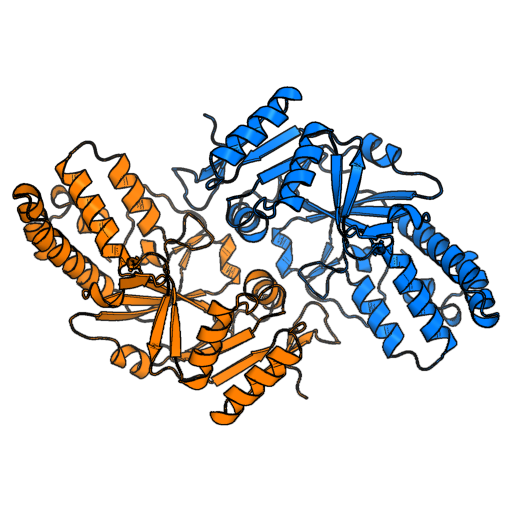 1
ATOM 1027 C C . ALA A 1 125 ? -4.688 26.562 8.719 1 95.56 125 ALA A C 1
ATOM 1029 O O . ALA A 1 125 ? -3.547 26.688 8.266 1 95.56 125 ALA A O 1
ATOM 1030 N N . LEU A 1 126 ? -5.195 25.422 9.062 1 95.81 126 LEU A N 1
ATOM 1031 C CA . LEU A 1 126 ? -4.398 24.188 9.07 1 95.81 126 LEU A CA 1
ATOM 1032 C C . LEU A 1 126 ? -4.074 23.734 7.652 1 95.81 126 LEU A C 1
ATOM 1034 O O . LEU A 1 126 ? -3.209 22.891 7.453 1 95.81 126 LEU A O 1
ATOM 1038 N N . LYS A 1 127 ? -4.668 24.297 6.707 1 95.81 127 LYS A N 1
ATOM 1039 C CA . LYS A 1 127 ? -4.363 23.984 5.312 1 95.81 127 LYS A CA 1
ATOM 1040 C C . LYS A 1 127 ? -2.961 24.453 4.941 1 95.81 127 LYS A C 1
ATOM 1042 O O . LYS A 1 127 ? -2.432 24.078 3.895 1 95.81 127 LYS A O 1
ATOM 1047 N N . ASN A 1 128 ? -2.352 25.234 5.805 1 97.5 128 ASN A N 1
ATOM 1048 C CA . ASN A 1 128 ? -0.979 25.688 5.59 1 97.5 128 ASN A CA 1
ATOM 1049 C C . ASN A 1 128 ? 0.03 24.703 6.168 1 97.5 128 ASN A C 1
ATOM 1051 O O . ASN A 1 128 ? 1.235 24.953 6.152 1 97.5 128 ASN A O 1
ATOM 1055 N N . LEU A 1 129 ? -0.413 23.625 6.664 1 97.62 129 LEU A N 1
ATOM 1056 C CA . LEU A 1 129 ? 0.447 22.578 7.207 1 97.62 129 LEU A CA 1
ATOM 1057 C C . LEU A 1 129 ? 0.868 21.594 6.113 1 97.62 129 LEU A C 1
ATOM 1059 O O . LEU A 1 129 ? 0.047 21.188 5.289 1 97.62 129 LEU A O 1
ATOM 1063 N N . ARG A 1 130 ? 2.141 21.281 6.051 1 98.19 130 ARG A N 1
ATOM 1064 C CA . ARG A 1 130 ? 2.682 20.188 5.23 1 98.19 130 ARG A CA 1
ATOM 1065 C C . ARG A 1 130 ? 3.562 19.266 6.059 1 98.19 130 ARG A C 1
ATOM 1067 O O . ARG A 1 130 ? 4.262 19.719 6.973 1 98.19 130 ARG A O 1
ATOM 1074 N N . ILE A 1 131 ? 3.484 18.031 5.75 1 98.38 131 ILE A N 1
ATOM 1075 C CA . ILE A 1 131 ? 4.238 17.047 6.52 1 98.38 131 ILE A CA 1
ATOM 1076 C C . ILE A 1 131 ? 4.992 16.125 5.57 1 98.38 131 ILE A C 1
ATOM 1078 O O . ILE A 1 131 ? 4.453 15.703 4.547 1 98.38 131 ILE A O 1
ATOM 1082 N N . CYS A 1 132 ? 6.203 15.836 5.84 1 98 132 CYS A N 1
ATOM 1083 C CA . CYS A 1 132 ? 6.953 14.758 5.199 1 98 132 CYS A CA 1
ATOM 1084 C C . CYS A 1 132 ? 7.195 13.609 6.168 1 98 132 CYS A C 1
ATOM 1086 O O . CYS A 1 132 ? 7.727 13.812 7.258 1 98 132 CYS A O 1
ATOM 1088 N N . CYS A 1 133 ? 6.781 12.492 5.77 1 97.75 133 CYS A N 1
ATOM 1089 C CA . CYS A 1 133 ? 6.98 11.289 6.578 1 97.75 133 CYS A CA 1
ATOM 1090 C C . CYS A 1 133 ? 8.305 10.617 6.23 1 97.75 133 CYS A C 1
ATOM 1092 O O . CYS A 1 133 ? 8.547 10.273 5.07 1 97.75 133 CYS A O 1
ATOM 1094 N N . LEU A 1 134 ? 9.125 10.398 7.227 1 97.31 134 LEU A N 1
ATOM 1095 C CA . LEU A 1 134 ? 10.445 9.797 7.102 1 97.31 134 LEU A CA 1
ATOM 1096 C C . LEU A 1 134 ? 10.555 8.555 7.977 1 97.31 134 LEU A C 1
ATOM 1098 O O . LEU A 1 134 ? 9.938 8.477 9.039 1 97.31 134 LEU A O 1
ATOM 1102 N N . ALA A 1 135 ? 11.359 7.652 7.508 1 97.38 135 ALA A N 1
ATOM 1103 C CA . ALA A 1 135 ? 11.547 6.426 8.281 1 97.38 135 ALA A CA 1
ATOM 1104 C C . ALA A 1 135 ? 12.953 6.352 8.867 1 97.38 135 ALA A C 1
ATOM 1106 O O . ALA A 1 135 ? 13.922 6.754 8.219 1 97.38 135 ALA A O 1
ATOM 1107 N N . ASP A 1 136 ? 13.062 5.863 10.07 1 96.19 136 ASP A N 1
ATOM 1108 C CA . ASP A 1 136 ? 14.352 5.602 10.703 1 96.19 136 ASP A CA 1
ATOM 1109 C C . ASP A 1 136 ? 15.008 4.355 10.117 1 96.19 136 ASP A C 1
ATOM 1111 O O . ASP A 1 136 ? 14.57 3.232 10.375 1 96.19 136 ASP A O 1
ATOM 1115 N N . PRO A 1 137 ? 16.094 4.531 9.383 1 94.5 137 PRO A N 1
ATOM 1116 C CA . PRO A 1 137 ? 16.703 3.373 8.727 1 94.5 137 PRO A CA 1
ATOM 1117 C C . PRO A 1 137 ? 17.203 2.322 9.719 1 94.5 137 PRO A C 1
ATOM 1119 O O . PRO A 1 137 ? 17.25 1.135 9.391 1 94.5 137 PRO A O 1
ATOM 1122 N N . ASN A 1 138 ? 17.516 2.676 10.906 1 93.81 138 ASN A N 1
ATOM 1123 C CA . ASN A 1 138 ? 18.062 1.758 11.898 1 93.81 138 ASN A CA 1
ATOM 1124 C C . ASN A 1 138 ? 17 0.793 12.422 1 93.81 138 ASN A C 1
ATOM 1126 O O . ASN A 1 138 ? 17.328 -0.201 13.07 1 93.81 138 ASN A O 1
ATOM 1130 N N . LYS A 1 139 ? 15.797 1.062 12.07 1 94.56 139 LYS A N 1
ATOM 1131 C CA . LYS A 1 139 ? 14.711 0.236 12.594 1 94.56 139 LYS A CA 1
ATOM 1132 C C . LYS A 1 139 ? 14 -0.52 11.477 1 94.56 139 LYS A C 1
ATOM 1134 O O . LYS A 1 139 ? 12.961 -1.141 11.703 1 94.56 139 LYS A O 1
ATOM 1139 N N . LEU A 1 140 ? 14.516 -0.48 10.258 1 93.81 140 LEU A N 1
ATOM 1140 C CA . LEU A 1 140 ? 13.766 -0.987 9.117 1 93.81 140 LEU A CA 1
ATOM 1141 C C . LEU A 1 140 ? 14.367 -2.291 8.602 1 93.81 140 LEU A C 1
ATOM 1143 O O . LEU A 1 140 ? 13.852 -2.891 7.66 1 93.81 140 LEU A O 1
ATOM 1147 N N . LYS A 1 141 ? 15.344 -2.809 9.164 1 88.31 141 LYS A N 1
ATOM 1148 C CA . LYS A 1 141 ? 16.078 -3.945 8.617 1 88.31 141 LYS A CA 1
ATOM 1149 C C . LYS A 1 141 ? 15.141 -5.082 8.234 1 88.31 141 LYS A C 1
ATOM 1151 O O . LYS A 1 141 ? 15.203 -5.594 7.117 1 88.31 141 LYS A O 1
ATOM 1156 N N . ASP A 1 142 ? 14.203 -5.383 9.094 1 90.25 142 ASP A N 1
ATOM 1157 C CA . ASP A 1 142 ? 13.32 -6.52 8.859 1 90.25 142 ASP A CA 1
ATOM 1158 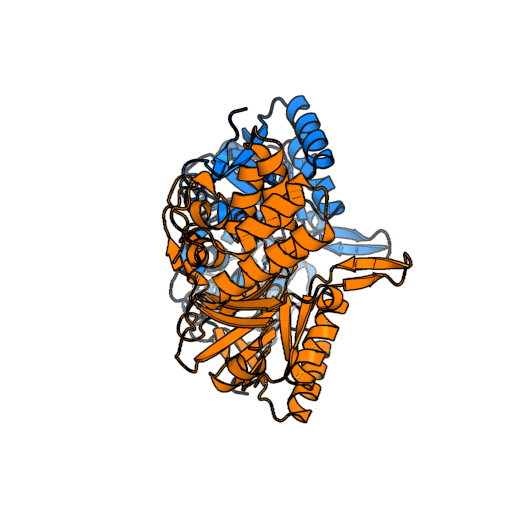C C . ASP A 1 142 ? 12 -6.07 8.25 1 90.25 142 ASP A C 1
ATOM 1160 O O . ASP A 1 142 ? 11.086 -6.883 8.055 1 90.25 142 ASP A O 1
ATOM 1164 N N . LYS A 1 143 ? 11.922 -4.754 7.918 1 93.88 143 LYS A N 1
ATOM 1165 C CA . LYS A 1 143 ? 10.656 -4.219 7.426 1 93.88 143 LYS A CA 1
ATOM 1166 C C . LYS A 1 143 ? 10.82 -3.613 6.031 1 93.88 143 LYS A C 1
ATOM 1168 O O . LYS A 1 143 ? 9.852 -3.145 5.434 1 93.88 143 LYS A O 1
ATOM 1173 N N . LEU A 1 144 ? 12.016 -3.719 5.516 1 93 144 LEU A N 1
ATOM 1174 C CA . LEU A 1 144 ? 12.336 -3.08 4.242 1 93 144 LEU A CA 1
ATOM 1175 C C . LEU A 1 144 ? 11.43 -3.611 3.131 1 93 144 LEU A C 1
ATOM 1177 O O . LEU A 1 144 ? 10.922 -2.838 2.314 1 93 144 LEU A O 1
ATOM 1181 N N . PRO A 1 145 ? 11.141 -4.941 3.09 1 92.5 145 PRO A N 1
ATOM 1182 C CA . PRO A 1 145 ? 10.258 -5.418 2.023 1 92.5 145 PRO A CA 1
ATOM 1183 C C . PRO A 1 145 ? 8.883 -4.758 2.064 1 92.5 145 PRO A C 1
ATOM 1185 O O . PRO A 1 145 ? 8.328 -4.41 1.019 1 92.5 145 PRO A O 1
ATOM 1188 N N . LEU A 1 146 ? 8.359 -4.484 3.229 1 93.69 146 LEU A N 1
ATOM 1189 C CA . LEU A 1 146 ? 7.07 -3.822 3.391 1 93.69 146 LEU A CA 1
ATOM 1190 C C . LEU A 1 146 ? 7.141 -2.375 2.916 1 93.69 146 LEU A C 1
ATOM 1192 O O . LEU A 1 146 ? 6.277 -1.925 2.158 1 93.69 146 LEU A O 1
ATOM 1196 N N . MET A 1 147 ? 8.188 -1.728 3.338 1 96.25 147 MET A N 1
ATOM 1197 C CA . MET A 1 147 ? 8.352 -0.313 3.012 1 96.25 147 MET A CA 1
ATOM 1198 C C . MET A 1 147 ? 8.453 -0.111 1.503 1 96.25 147 MET A C 1
ATOM 1200 O O . MET A 1 147 ? 7.785 0.761 0.943 1 96.25 147 MET A O 1
ATOM 1204 N N . TRP A 1 148 ? 9.203 -0.949 0.843 1 96.25 148 TRP A N 1
ATOM 1205 C CA . TRP A 1 148 ? 9.383 -0.834 -0.601 1 96.25 148 TRP A CA 1
ATOM 1206 C C . TRP A 1 148 ? 8.094 -1.177 -1.339 1 96.25 148 TRP A C 1
ATOM 1208 O O . TRP A 1 148 ? 7.762 -0.547 -2.346 1 96.25 148 TRP A O 1
ATOM 1218 N N . SER A 1 149 ? 7.418 -2.139 -0.851 1 95.19 149 SER A N 1
ATOM 1219 C CA . SER A 1 149 ? 6.203 -2.594 -1.519 1 95.19 149 SER A CA 1
ATOM 1220 C C . SER A 1 149 ? 5.09 -1.558 -1.41 1 95.19 149 SER A C 1
ATOM 1222 O O . SER A 1 149 ? 4.441 -1.229 -2.406 1 95.19 149 SER A O 1
ATOM 1224 N N . HIS A 1 150 ? 4.953 -0.95 -0.266 1 95 150 HIS A N 1
ATOM 1225 C CA . HIS A 1 150 ? 3.797 -0.1 -0.017 1 95 150 HIS A CA 1
ATOM 1226 C C . HIS A 1 150 ? 4.102 1.357 -0.347 1 95 150 HIS A C 1
ATOM 1228 O O . HIS A 1 150 ? 3.207 2.111 -0.736 1 95 150 HIS A O 1
ATOM 1234 N N . TYR A 1 151 ? 5.371 1.738 -0.252 1 95.94 151 TYR A N 1
ATOM 1235 C CA . TYR A 1 151 ? 5.629 3.172 -0.323 1 95.94 151 TYR A CA 1
ATOM 1236 C C . TYR A 1 151 ? 6.523 3.508 -1.511 1 95.94 151 TYR A C 1
ATOM 1238 O O . TYR A 1 151 ? 6.746 4.684 -1.816 1 95.94 151 TYR A O 1
ATOM 1246 N N . ALA A 1 152 ? 7.062 2.523 -2.199 1 97 152 ALA A N 1
ATOM 1247 C CA . ALA A 1 152 ? 7.898 2.756 -3.375 1 97 152 ALA A CA 1
ATOM 1248 C C . ALA A 1 152 ? 7.398 1.95 -4.57 1 97 152 ALA A C 1
ATOM 1250 O O . ALA A 1 152 ? 8.195 1.415 -5.344 1 97 152 ALA A O 1
ATOM 1251 N N . ASP A 1 153 ? 6.113 1.85 -4.676 1 95.12 153 ASP A N 1
ATOM 1252 C CA . ASP A 1 153 ? 5.469 1.269 -5.852 1 95.12 153 ASP A CA 1
ATOM 1253 C C . ASP A 1 153 ? 5.969 -0.152 -6.105 1 95.12 153 ASP A C 1
ATOM 1255 O O . ASP A 1 153 ? 6.449 -0.46 -7.199 1 95.12 153 ASP A O 1
ATOM 1259 N N . SER A 1 154 ? 5.891 -0.977 -5.125 1 94.31 154 SER A N 1
ATOM 1260 C CA . SER A 1 154 ? 6.277 -2.377 -5.262 1 94.31 154 SER A CA 1
ATOM 1261 C C . SER A 1 154 ? 7.699 -2.506 -5.809 1 94.31 154 SER A C 1
ATOM 1263 O O . SER A 1 154 ? 7.934 -3.225 -6.781 1 94.31 154 SER A O 1
ATOM 1265 N N . HIS A 1 155 ? 8.602 -1.761 -5.301 1 96 155 HIS A N 1
ATOM 1266 C CA . HIS A 1 155 ? 10.031 -1.83 -5.559 1 96 155 HIS A CA 1
ATOM 1267 C C . HIS A 1 155 ? 10.391 -1.176 -6.891 1 96 155 HIS A C 1
ATOM 1269 O O . HIS A 1 155 ? 11.531 -1.266 -7.348 1 96 155 HIS A O 1
ATOM 1275 N N . ARG A 1 156 ? 9.5 -0.492 -7.496 1 97.19 156 ARG A N 1
ATOM 1276 C CA . ARG A 1 156 ? 9.789 0.177 -8.758 1 97.19 156 ARG A CA 1
ATOM 1277 C C . ARG A 1 156 ? 10.242 1.613 -8.523 1 97.19 156 ARG A C 1
ATOM 1279 O O . ARG A 1 156 ? 10.695 2.285 -9.453 1 97.19 156 ARG A O 1
ATOM 1286 N N . GLY A 1 157 ? 10.148 2.057 -7.266 1 98 157 GLY A N 1
ATOM 1287 C CA . GLY A 1 157 ? 10.508 3.426 -6.934 1 98 157 GLY A CA 1
ATOM 1288 C C . GLY A 1 157 ? 11.891 3.549 -6.324 1 98 157 GLY A C 1
ATOM 1289 O O . GLY A 1 157 ? 12.805 2.801 -6.688 1 98 157 GLY A O 1
ATOM 1290 N N . ILE A 1 158 ? 12.023 4.66 -5.504 1 98.38 158 ILE A N 1
ATOM 1291 C CA . ILE A 1 158 ? 13.328 4.93 -4.91 1 98.38 158 ILE A CA 1
ATOM 1292 C C . ILE A 1 158 ? 13.156 5.281 -3.434 1 98.38 158 ILE A C 1
ATOM 1294 O O . ILE A 1 158 ? 12.039 5.469 -2.959 1 98.38 158 ILE A O 1
ATOM 1298 N N . ALA A 1 159 ? 14.211 5.277 -2.744 1 98.06 159 ALA A N 1
ATOM 1299 C CA . ALA A 1 159 ? 14.328 5.816 -1.393 1 98.06 159 ALA A CA 1
ATOM 1300 C C . ALA A 1 159 ? 15.5 6.793 -1.289 1 98.06 159 ALA A C 1
ATOM 1302 O O . ALA A 1 159 ? 16.578 6.531 -1.817 1 98.06 159 ALA A O 1
ATOM 1303 N N . ILE A 1 160 ? 15.258 7.906 -0.717 1 98.38 160 ILE A N 1
ATOM 1304 C CA . ILE A 1 160 ? 16.297 8.922 -0.547 1 98.38 160 ILE A CA 1
ATOM 1305 C C . ILE A 1 160 ? 16.656 9.039 0.931 1 98.38 160 ILE A C 1
ATOM 1307 O O . ILE A 1 160 ? 15.773 9.18 1.784 1 98.38 160 ILE A O 1
ATOM 1311 N N . MET A 1 161 ? 17.906 8.938 1.217 1 97.62 161 MET A N 1
ATOM 1312 C CA . MET A 1 161 ? 18.391 9.133 2.576 1 97.62 161 MET A CA 1
ATOM 1313 C C . MET A 1 161 ? 18.797 10.586 2.801 1 97.62 161 MET A C 1
ATOM 1315 O O . MET A 1 161 ? 19.703 11.094 2.145 1 97.62 161 MET A O 1
ATOM 1319 N N . TYR A 1 162 ? 18.156 11.227 3.697 1 97.31 162 TYR A N 1
ATOM 1320 C CA . TYR A 1 162 ? 18.422 12.617 4.039 1 97.31 162 TYR A CA 1
ATOM 1321 C C . TYR A 1 162 ? 19.156 12.719 5.371 1 97.31 162 TYR A C 1
ATOM 1323 O O . TYR A 1 162 ? 18.828 12 6.32 1 97.31 162 TYR A O 1
ATOM 1331 N N . LYS A 1 163 ? 20.078 13.562 5.387 1 96.06 163 LYS A N 1
ATOM 1332 C CA . LYS A 1 163 ? 20.656 14.008 6.652 1 96.06 163 LYS A CA 1
ATOM 1333 C C . LYS A 1 163 ? 19.984 15.273 7.152 1 96.06 163 LYS A C 1
ATOM 1335 O O . LYS A 1 163 ? 20.016 16.312 6.492 1 96.06 163 LYS A O 1
ATOM 1340 N N . ILE A 1 164 ? 19.344 15.18 8.227 1 94.88 164 ILE A N 1
ATOM 1341 C CA . ILE A 1 164 ? 18.625 16.328 8.789 1 94.88 164 ILE A CA 1
ATOM 1342 C C . ILE A 1 164 ? 19.281 16.734 10.109 1 94.88 164 ILE A C 1
ATOM 1344 O O . ILE A 1 164 ? 19.203 16.016 11.102 1 94.88 164 ILE A O 1
ATOM 1348 N N . THR A 1 165 ? 19.859 17.891 10.109 1 91.31 165 THR A N 1
ATOM 1349 C CA . THR A 1 165 ? 20.562 18.406 11.273 1 91.31 165 THR A CA 1
ATOM 1350 C C . THR A 1 165 ? 19.828 19.625 11.844 1 91.31 165 THR A C 1
ATOM 1352 O O . THR A 1 165 ? 18.859 20.109 11.258 1 91.31 165 THR A O 1
ATOM 1355 N N . ASP A 1 166 ? 20.328 20.062 12.992 1 90.06 166 ASP A N 1
ATOM 1356 C CA . ASP A 1 166 ? 19.781 21.297 13.586 1 90.06 166 ASP A CA 1
ATOM 1357 C C . ASP A 1 166 ? 19.953 22.469 12.641 1 90.06 166 ASP A C 1
ATOM 1359 O O . ASP A 1 166 ? 19.078 23.344 12.578 1 90.06 166 ASP A O 1
ATOM 1363 N N . LEU A 1 167 ? 21 22.484 11.961 1 88.88 167 LEU A N 1
ATOM 1364 C CA . LEU A 1 167 ? 21.266 23.547 11.016 1 88.88 167 LEU A CA 1
ATOM 1365 C C . LEU A 1 167 ? 20.234 23.547 9.891 1 88.88 167 LEU A C 1
ATOM 1367 O O . LEU A 1 167 ? 19.766 24.609 9.477 1 88.88 167 LEU A O 1
ATOM 1371 N N . THR A 1 168 ? 19.906 22.344 9.414 1 90 168 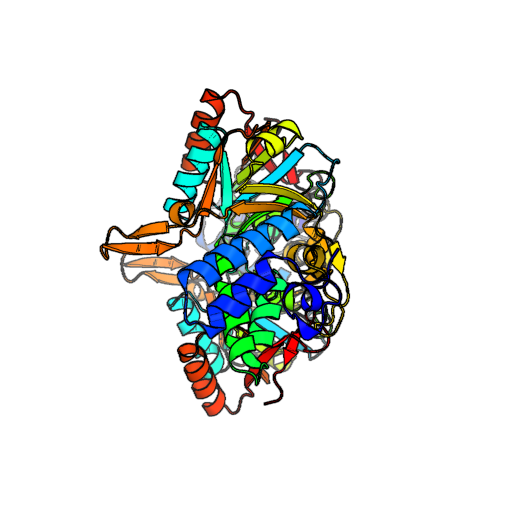THR A N 1
ATOM 1372 C CA . THR A 1 168 ? 18.891 22.203 8.375 1 90 168 THR A CA 1
ATOM 1373 C C . THR A 1 168 ? 17.562 22.781 8.844 1 90 168 THR A C 1
ATOM 1375 O O . THR A 1 168 ? 16.891 23.5 8.094 1 90 168 THR A O 1
ATOM 1378 N N . LEU A 1 169 ? 17.203 22.516 10.039 1 92.38 169 LEU A N 1
ATOM 1379 C CA . LEU A 1 169 ? 15.93 22.938 10.594 1 92.38 169 LEU A CA 1
ATOM 1380 C C . LEU A 1 169 ? 15.922 24.438 10.836 1 92.38 169 LEU A C 1
ATOM 1382 O O . LEU A 1 169 ? 14.938 25.125 10.539 1 92.38 169 LEU A O 1
ATOM 1386 N N . ARG A 1 170 ? 16.969 25 11.305 1 90.19 170 ARG A N 1
ATOM 1387 C CA . ARG A 1 170 ? 17.062 26.422 11.664 1 90.19 170 ARG A CA 1
ATOM 1388 C C . ARG A 1 170 ? 16.906 27.312 10.438 1 90.19 170 ARG A C 1
ATOM 1390 O O . ARG A 1 170 ? 16.391 28.422 10.539 1 90.19 170 ARG A O 1
ATOM 1397 N N . GLN A 1 171 ? 17.297 26.781 9.336 1 90.94 171 GLN A N 1
ATOM 1398 C CA . GLN A 1 171 ? 17.234 27.562 8.109 1 90.94 171 GLN A CA 1
ATOM 1399 C C . GLN A 1 171 ? 15.797 27.859 7.719 1 90.94 171 GLN A C 1
ATOM 1401 O O . GLN A 1 171 ? 15.523 28.812 6.988 1 90.94 171 GLN A O 1
ATOM 1406 N N . HIS A 1 172 ? 14.898 27.062 8.227 1 91.12 172 HIS A N 1
ATOM 1407 C CA . HIS A 1 172 ? 13.508 27.234 7.812 1 91.12 172 HIS A CA 1
ATOM 1408 C C . HIS A 1 172 ? 12.641 27.688 8.977 1 91.12 172 HIS A C 1
ATOM 1410 O O . HIS A 1 172 ? 11.406 27.688 8.875 1 91.12 172 HIS A O 1
ATOM 1416 N N . ASN A 1 173 ? 13.281 27.969 10.023 1 89.75 173 ASN A N 1
ATOM 1417 C CA . ASN A 1 173 ? 12.57 28.516 11.172 1 89.75 173 ASN A CA 1
ATOM 1418 C C . ASN A 1 173 ? 12.711 30.031 11.258 1 89.75 173 ASN A C 1
ATOM 1420 O O . ASN A 1 173 ? 13.812 30.547 11.469 1 89.75 173 ASN A O 1
ATOM 1424 N N . TYR A 1 174 ? 11.602 30.703 10.914 1 87.44 174 TYR A N 1
ATOM 1425 C CA . TYR A 1 174 ? 11.5 32.156 11.016 1 87.44 174 TYR A CA 1
ATOM 1426 C C . TYR A 1 174 ? 10.227 32.562 11.758 1 87.44 174 TYR A C 1
ATOM 1428 O O . TYR A 1 174 ? 9.508 31.703 12.273 1 87.44 174 TYR A O 1
ATOM 1436 N N . ASP A 1 175 ? 9.977 33.875 11.781 1 84 175 ASP A N 1
ATOM 1437 C CA . ASP A 1 175 ? 8.852 34.406 12.547 1 84 175 ASP A CA 1
ATOM 1438 C C . ASP A 1 175 ? 7.527 33.906 11.984 1 84 175 ASP A C 1
ATOM 1440 O O . ASP A 1 175 ? 6.582 33.656 12.734 1 84 175 ASP A O 1
ATOM 1444 N N . ASN A 1 176 ? 7.535 33.656 10.734 1 91.38 176 ASN A N 1
ATOM 1445 C CA . ASN A 1 176 ? 6.254 33.312 10.117 1 91.38 176 ASN A CA 1
ATOM 1446 C C . ASN A 1 176 ? 6.254 31.891 9.562 1 91.38 176 ASN A C 1
ATOM 1448 O O . ASN A 1 176 ? 5.336 31.516 8.836 1 91.38 176 ASN A O 1
ATOM 1452 N N . HIS A 1 177 ? 7.32 31.141 9.805 1 92.81 177 HIS A N 1
ATOM 1453 C CA . HIS A 1 177 ? 7.414 29.766 9.359 1 92.81 177 HIS A CA 1
ATOM 1454 C C . HIS A 1 177 ? 8.078 28.891 10.414 1 92.81 177 HIS A C 1
ATOM 1456 O O . HIS A 1 177 ? 8.859 29.375 11.227 1 92.81 177 HIS A O 1
ATOM 1462 N N . LEU A 1 178 ? 7.812 27.656 10.336 1 94.81 178 LEU A N 1
ATOM 1463 C CA . LEU A 1 178 ? 8.5 26.719 11.211 1 94.81 178 LEU A CA 1
ATOM 1464 C C . LEU A 1 178 ? 8.719 25.375 10.516 1 94.81 178 LEU A C 1
ATOM 1466 O O . LEU A 1 178 ? 7.969 25.016 9.609 1 94.81 178 LEU A O 1
ATOM 1470 N N . LEU A 1 179 ? 9.742 24.688 10.883 1 95.81 179 LEU A N 1
ATOM 1471 C CA . LEU A 1 179 ? 10.102 23.328 10.508 1 95.81 179 LEU A CA 1
ATOM 1472 C C . LEU A 1 179 ? 10.547 22.516 11.719 1 95.81 179 LEU A C 1
ATOM 1474 O O . LEU A 1 179 ? 11.516 22.891 12.391 1 95.81 179 LEU A O 1
ATOM 1478 N N . ARG A 1 180 ? 9.836 21.469 11.977 1 95.06 180 ARG A N 1
ATOM 1479 C CA . ARG A 1 180 ? 10.125 20.656 13.141 1 95.06 180 ARG A CA 1
ATOM 1480 C C . ARG A 1 180 ? 10.297 19.188 12.75 1 95.06 180 ARG A C 1
ATOM 1482 O O . ARG A 1 180 ? 9.562 18.672 11.898 1 95.06 180 ARG A O 1
ATOM 1489 N N . LEU A 1 181 ? 11.266 18.547 13.312 1 96.12 181 LEU A N 1
ATOM 1490 C CA . LEU A 1 181 ? 11.461 17.109 13.18 1 96.12 181 LEU A CA 1
ATOM 1491 C C . LEU A 1 181 ? 10.977 16.375 14.43 1 96.12 181 LEU A C 1
ATOM 1493 O O . LEU A 1 181 ? 11.5 16.609 15.523 1 96.12 181 LEU A O 1
ATOM 1497 N N . CYS A 1 182 ? 10.008 15.516 14.234 1 96.25 182 CYS A N 1
ATOM 1498 C CA . CYS A 1 182 ? 9.375 14.898 15.391 1 96.25 182 CYS A CA 1
ATOM 1499 C C . CYS A 1 182 ? 9.203 13.398 15.18 1 96.25 182 CYS A C 1
ATOM 1501 O O . CYS A 1 182 ? 8.906 12.953 14.062 1 96.25 182 CYS A O 1
ATOM 1503 N N . LYS A 1 183 ? 9.336 12.641 16.266 1 95.56 183 LYS A N 1
ATOM 1504 C CA . LYS A 1 183 ? 9.109 11.203 16.234 1 95.56 183 LYS A CA 1
ATOM 1505 C C . LYS A 1 183 ? 7.625 10.875 16.406 1 95.56 183 LYS A C 1
ATOM 1507 O O . LYS A 1 183 ? 6.949 11.469 17.25 1 95.56 183 LYS A O 1
ATOM 1512 N N . VAL A 1 184 ? 7.129 9.969 15.594 1 95.75 184 VAL A N 1
ATOM 1513 C CA . VAL A 1 184 ? 5.75 9.516 15.711 1 95.75 184 VAL A CA 1
ATOM 1514 C C . VAL A 1 184 ? 5.613 8.586 16.906 1 95.75 184 VAL A C 1
ATOM 1516 O O . VAL A 1 184 ? 6.469 7.723 17.141 1 95.75 184 VAL A O 1
ATOM 1519 N N . ALA A 1 185 ? 4.566 8.828 17.656 1 93.81 185 ALA A N 1
ATOM 1520 C CA . ALA A 1 185 ? 4.238 7.957 18.781 1 93.81 185 ALA A CA 1
ATOM 1521 C C . ALA A 1 185 ? 3.141 6.965 18.406 1 93.81 185 ALA A C 1
ATOM 1523 O O . ALA A 1 185 ? 2.037 7.363 18.031 1 93.81 185 ALA A O 1
ATOM 1524 N N . TYR A 1 186 ? 3.436 5.656 18.578 1 93.31 186 TYR A N 1
ATOM 1525 C CA . TYR A 1 186 ? 2.455 4.621 18.266 1 93.31 186 TYR A CA 1
ATOM 1526 C C . TYR A 1 186 ? 1.679 4.211 19.516 1 93.31 186 TYR A C 1
ATOM 1528 O O . TYR A 1 186 ? 2.264 4.023 20.594 1 93.31 186 TYR A O 1
ATOM 1536 N N . ARG A 1 187 ? 0.393 4.152 19.297 1 88.44 187 ARG A N 1
ATOM 1537 C CA . ARG A 1 187 ? -0.485 3.871 20.422 1 88.44 187 ARG A CA 1
ATOM 1538 C C . ARG A 1 187 ? -1.475 2.762 20.094 1 88.44 187 ARG A C 1
ATOM 1540 O O . ARG A 1 187 ? -1.979 2.691 18.969 1 88.44 187 ARG A O 1
ATOM 1547 N N . ASP A 1 188 ? -1.802 1.942 21.031 1 83.06 188 ASP A N 1
ATOM 1548 C CA . ASP A 1 188 ? -2.758 0.854 20.844 1 83.06 188 ASP A CA 1
ATOM 1549 C C . ASP A 1 188 ? -4.195 1.368 20.906 1 83.06 188 ASP A C 1
ATOM 1551 O O . ASP A 1 188 ? -5.094 0.795 20.297 1 83.06 188 ASP A O 1
ATOM 1555 N N . ARG A 1 189 ? -4.363 2.309 21.719 1 77.75 189 ARG A N 1
ATOM 1556 C CA . ARG A 1 189 ? -5.691 2.887 21.891 1 77.75 189 ARG A CA 1
ATOM 1557 C C . ARG A 1 189 ? -5.621 4.41 21.938 1 77.75 189 ARG A C 1
ATOM 1559 O O . ARG A 1 189 ? -4.691 4.973 22.531 1 77.75 189 ARG A O 1
ATOM 1566 N N . LYS A 1 190 ? -6.562 4.918 21.219 1 73.62 190 LYS A N 1
ATOM 1567 C CA . LYS A 1 190 ? -6.711 6.371 21.281 1 73.62 190 LYS A CA 1
ATOM 1568 C C . LYS A 1 190 ? -8.18 6.773 21.234 1 73.62 190 LYS A C 1
ATOM 1570 O O . LYS A 1 190 ? -8.945 6.273 20.406 1 73.62 190 LYS A O 1
ATOM 1575 N N . THR A 1 191 ? -8.547 7.5 22.281 1 70.5 191 THR A N 1
ATOM 1576 C CA . THR A 1 191 ? -9.922 7.984 22.266 1 70.5 191 THR A CA 1
ATOM 1577 C C . THR A 1 191 ? -9.969 9.461 21.891 1 70.5 191 THR A C 1
ATOM 1579 O O . THR A 1 191 ? -9.062 10.227 22.219 1 70.5 191 THR A O 1
ATOM 1582 N N . MET A 1 192 ? -10.961 9.797 21.109 1 68.25 192 MET A N 1
ATOM 1583 C CA . MET A 1 192 ? -11.164 11.188 20.734 1 68.25 192 MET A CA 1
ATOM 1584 C C . MET A 1 192 ? -11.641 12.016 21.922 1 68.25 192 MET A C 1
ATOM 1586 O O . MET A 1 192 ? -11.492 13.242 21.938 1 68.25 192 MET A O 1
ATOM 1590 N N . SER A 1 193 ? -12.125 11.344 22.875 1 64.69 193 SER A N 1
ATOM 1591 C CA . SER A 1 193 ? -12.664 12.039 24.031 1 64.69 193 SER A CA 1
ATOM 1592 C C . SER A 1 193 ? -11.555 12.469 24.984 1 64.69 193 SER A C 1
ATOM 1594 O O . SER A 1 193 ? -11.742 13.367 25.812 1 64.69 193 SER A O 1
ATOM 1596 N N . ASP A 1 194 ? -10.461 11.961 24.781 1 65.38 194 ASP A N 1
ATOM 1597 C CA . ASP A 1 194 ? -9.359 12.266 25.688 1 65.38 194 ASP A CA 1
ATOM 1598 C C . ASP A 1 194 ? -8.734 13.617 25.375 1 65.38 194 ASP A C 1
ATOM 1600 O O . ASP A 1 194 ? -8.961 14.172 24.297 1 65.38 194 ASP A O 1
ATOM 1604 N N . TYR A 1 195 ? -8.219 14.109 26.344 1 77.38 195 TYR A N 1
ATOM 1605 C CA . TYR A 1 195 ? -7.328 15.258 26.172 1 77.38 195 TYR A CA 1
ATOM 1606 C C . TYR A 1 195 ? -6.297 14.984 25.094 1 77.38 195 TYR A C 1
ATOM 1608 O O . TYR A 1 195 ? -5.539 14.016 25.172 1 77.38 195 TYR A O 1
ATOM 1616 N N . ILE A 1 196 ? -6.551 15.664 23.922 1 85.5 196 ILE A N 1
ATOM 1617 C CA . ILE A 1 196 ? -5.586 15.508 22.844 1 85.5 196 ILE A CA 1
ATOM 1618 C C . ILE A 1 196 ? -4.738 16.781 22.719 1 85.5 196 ILE A C 1
ATOM 1620 O O . ILE A 1 196 ? -5.266 17.859 22.469 1 85.5 196 ILE A O 1
ATOM 1624 N N . THR A 1 197 ? -3.488 16.562 22.969 1 89.44 197 THR A N 1
ATOM 1625 C CA . THR A 1 197 ? -2.557 17.672 22.797 1 89.44 197 THR A CA 1
ATOM 1626 C C . THR A 1 197 ? -2.186 17.844 21.328 1 89.44 197 THR A C 1
ATOM 1628 O O . THR A 1 197 ? -2.363 16.922 20.531 1 89.44 197 THR A O 1
ATOM 1631 N N . ILE A 1 198 ? -1.758 19 20.922 1 90.12 198 ILE A N 1
ATOM 1632 C CA . ILE A 1 198 ? -1.479 19.328 19.531 1 90.12 198 ILE A CA 1
ATOM 1633 C C . ILE A 1 198 ? -0.393 18.391 19 1 90.12 198 ILE A C 1
ATOM 1635 O O . ILE A 1 198 ? -0.461 17.938 17.844 1 90.12 198 ILE A O 1
ATOM 1639 N N . ASP A 1 199 ? 0.622 18.062 19.797 1 91.75 199 ASP A N 1
ATOM 1640 C CA . ASP A 1 199 ? 1.664 17.141 19.359 1 91.75 199 ASP A CA 1
ATOM 1641 C C . ASP A 1 199 ? 1.097 15.742 19.109 1 91.75 199 ASP A C 1
ATOM 1643 O O . ASP A 1 199 ? 1.356 15.133 18.062 1 91.75 199 ASP A O 1
ATOM 1647 N N . ASN A 1 200 ? 0.251 15.305 20.016 1 90.31 200 ASN A N 1
ATOM 1648 C CA . ASN A 1 200 ? -0.357 13.992 19.828 1 90.31 200 ASN A CA 1
ATOM 1649 C C . ASN A 1 200 ? -1.296 13.969 18.625 1 90.31 200 ASN A C 1
ATOM 1651 O O . ASN A 1 200 ? -1.419 12.953 17.953 1 90.31 200 ASN A O 1
ATOM 1655 N N . ALA A 1 201 ? -1.901 15.078 18.391 1 91.94 201 ALA A N 1
ATOM 1656 C CA . ALA A 1 201 ? -2.836 15.172 17.266 1 91.94 201 ALA A CA 1
ATOM 1657 C C . ALA A 1 201 ? -2.104 15.078 15.93 1 91.94 201 ALA A C 1
ATOM 1659 O O . ALA A 1 201 ? -2.689 14.68 14.922 1 91.94 201 ALA A O 1
ATOM 1660 N N . LEU A 1 202 ? -0.835 15.375 15.953 1 94.88 202 LEU A N 1
ATOM 1661 C CA . LEU A 1 202 ? -0.065 15.391 14.719 1 94.88 202 LEU A CA 1
ATOM 1662 C C . LEU A 1 202 ? 0.872 14.188 14.648 1 94.88 202 LEU A C 1
ATOM 1664 O O . LEU A 1 202 ? 1.272 13.773 13.562 1 94.88 202 LEU A O 1
ATOM 1668 N N . LEU A 1 203 ? 1.191 13.594 15.852 1 95.12 203 LEU A N 1
ATOM 1669 C CA . LEU A 1 203 ? 2.322 12.672 15.875 1 95.12 203 LEU A CA 1
ATOM 1670 C C . LEU A 1 203 ? 1.898 11.305 16.391 1 95.12 203 LEU A C 1
ATOM 1672 O O . LEU A 1 203 ? 2.711 10.375 16.453 1 95.12 203 LEU A O 1
ATOM 1676 N N . ALA A 1 204 ? 0.687 11.172 16.703 1 92.25 204 ALA A N 1
ATOM 1677 C CA . ALA A 1 204 ? 0.233 9.867 17.172 1 92.25 204 ALA A CA 1
ATOM 1678 C C . ALA A 1 204 ? -0.355 9.047 16.031 1 92.25 204 ALA A C 1
ATOM 1680 O O . ALA A 1 204 ? -1.044 9.586 15.156 1 92.25 204 ALA A O 1
ATOM 1681 N N . LYS A 1 205 ? -0.124 7.824 16.062 1 91.88 205 LYS A N 1
ATOM 1682 C CA . LYS A 1 205 ? -0.624 6.867 15.07 1 91.88 205 LYS A CA 1
ATOM 1683 C C . LYS A 1 205 ? -0.945 5.527 15.727 1 91.88 205 LYS A C 1
ATOM 1685 O O . LYS A 1 205 ? -0.505 5.254 16.844 1 91.88 205 LYS A O 1
ATOM 1690 N N . GLY A 1 206 ? -1.755 4.789 15.133 1 90.81 206 GLY A N 1
ATOM 1691 C CA . GLY A 1 206 ? -2.043 3.461 15.648 1 90.81 206 GLY A CA 1
ATOM 1692 C C . GLY A 1 206 ? -0.828 2.555 15.68 1 90.81 206 GLY A C 1
ATOM 1693 O O . GLY A 1 206 ? 0.045 2.65 14.812 1 90.81 206 GLY A O 1
ATOM 1694 N N . ASP A 1 207 ? -0.848 1.617 16.562 1 93.19 207 ASP A N 1
ATOM 1695 C CA . ASP A 1 207 ? 0.285 0.723 16.781 1 93.19 207 ASP A CA 1
ATOM 1696 C C . ASP A 1 207 ? 0.511 -0.175 15.562 1 93.19 207 ASP A C 1
ATOM 1698 O O . ASP A 1 207 ? 1.639 -0.598 15.297 1 93.19 207 ASP A O 1
ATOM 1702 N N . CYS A 1 208 ? -0.478 -0.452 14.82 1 92.56 208 CYS A N 1
ATOM 1703 C CA . CYS A 1 208 ? -0.345 -1.325 13.656 1 92.56 208 CYS A CA 1
ATOM 1704 C C . CYS A 1 208 ? 0.574 -0.706 12.609 1 92.56 208 CYS A C 1
ATOM 1706 O O . CYS A 1 208 ? 1.067 -1.402 11.719 1 92.56 208 CYS A O 1
ATOM 1708 N N . TRP A 1 209 ? 0.893 0.557 12.766 1 94.88 209 TRP A N 1
ATOM 1709 C CA . TRP A 1 209 ? 1.758 1.255 11.82 1 94.88 209 TRP A CA 1
ATOM 1710 C C . TRP A 1 209 ? 3.188 1.334 12.344 1 94.88 209 TRP A C 1
ATOM 1712 O O . TRP A 1 209 ? 4.059 1.924 11.703 1 94.88 209 TRP A O 1
ATOM 1722 N N . SER A 1 210 ? 3.473 0.723 13.422 1 95.81 210 SER A N 1
ATOM 1723 C CA . SER A 1 210 ? 4.742 0.926 14.117 1 95.81 210 SER A CA 1
ATOM 1724 C C . SER A 1 210 ? 5.91 0.41 13.281 1 95.81 210 SER A C 1
ATOM 1726 O O . SER A 1 210 ? 7.051 0.84 13.477 1 95.81 210 SER A O 1
ATOM 1728 N N . TYR A 1 211 ? 5.664 -0.467 12.32 1 94.69 211 TYR A N 1
ATOM 1729 C CA . TYR A 1 211 ? 6.742 -1.001 11.492 1 94.69 211 TYR A CA 1
ATOM 1730 C C . TYR A 1 211 ? 7.391 0.101 10.664 1 94.69 211 TYR A C 1
ATOM 1732 O O . TYR A 1 211 ? 8.508 -0.059 10.172 1 94.69 211 TYR A O 1
ATOM 1740 N N . GLU A 1 212 ? 6.723 1.244 10.492 1 96.12 212 GLU A N 1
ATOM 1741 C CA . GLU A 1 212 ? 7.203 2.342 9.664 1 96.12 212 GLU A CA 1
ATOM 1742 C C . GLU A 1 212 ? 8.367 3.07 10.328 1 96.12 212 GLU A C 1
ATOM 1744 O O . GLU A 1 212 ? 9.141 3.756 9.656 1 96.12 212 GLU A O 1
ATOM 1749 N N . ALA A 1 213 ? 8.422 2.98 11.648 1 96.88 213 ALA A N 1
ATOM 1750 C CA . ALA A 1 213 ? 9.414 3.744 12.406 1 96.88 213 ALA A CA 1
ATOM 1751 C C . ALA A 1 213 ? 9.477 5.191 11.922 1 96.88 213 ALA A C 1
ATOM 1753 O O . ALA A 1 213 ? 10.555 5.699 11.594 1 96.88 213 ALA A O 1
ATOM 1754 N N . GLU A 1 214 ? 8.391 5.879 12.016 1 96.69 214 GLU A N 1
ATOM 1755 C CA . GLU A 1 214 ? 8.148 7.117 11.281 1 96.69 214 GLU A CA 1
ATOM 1756 C C . GLU A 1 214 ? 8.602 8.328 12.086 1 96.69 214 GLU A C 1
ATOM 1758 O O . GLU A 1 214 ? 8.367 8.406 13.297 1 96.69 214 GLU A O 1
ATOM 1763 N N . HIS A 1 215 ? 9.281 9.211 11.484 1 96.88 215 HIS A N 1
ATOM 1764 C CA . HIS A 1 215 ? 9.453 10.602 11.883 1 96.88 215 HIS A CA 1
ATOM 1765 C C . HIS A 1 215 ? 8.758 11.539 10.906 1 96.88 215 HIS A C 1
ATOM 1767 O O . HIS A 1 215 ? 8.609 11.219 9.727 1 96.88 215 HIS A O 1
ATOM 1773 N N . ARG A 1 216 ? 8.32 12.633 11.438 1 97.25 216 ARG A N 1
ATOM 1774 C CA . ARG A 1 216 ? 7.652 13.617 10.594 1 97.25 216 ARG A CA 1
ATOM 1775 C C . ARG A 1 216 ? 8.398 14.953 10.609 1 97.25 216 ARG A C 1
ATOM 1777 O O . ARG A 1 216 ? 8.844 15.406 11.672 1 97.25 216 ARG A O 1
ATOM 1784 N N . LEU A 1 217 ? 8.641 15.492 9.492 1 96.75 217 LEU A N 1
ATOM 1785 C CA . LEU A 1 217 ? 8.992 16.906 9.336 1 96.75 217 LEU A CA 1
ATOM 1786 C C . LEU A 1 217 ? 7.734 17.75 9.188 1 96.75 217 LEU A C 1
ATOM 1788 O O . LEU A 1 217 ? 7.016 17.641 8.195 1 96.75 217 LEU A O 1
ATOM 1792 N N . LEU A 1 218 ? 7.457 18.609 10.148 1 97.31 218 LEU A N 1
ATOM 1793 C CA . LEU A 1 218 ? 6.285 19.484 10.148 1 97.31 218 LEU A CA 1
ATOM 1794 C C . LEU A 1 218 ? 6.645 20.875 9.656 1 97.31 218 LEU A C 1
ATOM 1796 O O . LEU A 1 218 ? 7.5 21.547 10.234 1 97.31 218 LEU A O 1
ATOM 1800 N N . TYR A 1 219 ? 6.023 21.266 8.562 1 97.81 219 TYR A N 1
ATOM 1801 C CA . TYR A 1 219 ? 6.207 22.625 8.031 1 97.81 219 TYR A CA 1
ATOM 1802 C C . TYR A 1 219 ? 4.914 23.422 8.117 1 97.81 219 TYR A C 1
ATOM 1804 O O . TYR A 1 219 ? 3.842 22.922 7.77 1 97.81 219 TYR A O 1
ATOM 1812 N N . PHE A 1 220 ? 5 24.578 8.641 1 97.75 220 PHE A N 1
ATOM 1813 C CA . PHE A 1 220 ? 3.861 25.484 8.719 1 97.75 220 PHE A CA 1
ATOM 1814 C C . PHE A 1 220 ? 4.293 26.922 8.438 1 97.75 220 PHE A C 1
ATOM 1816 O O . PHE A 1 220 ? 5.402 27.328 8.797 1 97.75 220 PHE A O 1
ATOM 1823 N N . SER A 1 221 ? 3.441 27.656 7.742 1 97.19 221 SER A N 1
ATOM 1824 C CA . SER A 1 221 ? 3.701 29.078 7.465 1 97.19 221 SER A CA 1
ATOM 1825 C C . SER A 1 221 ? 2.432 29.906 7.602 1 97.19 221 SER A C 1
ATOM 1827 O O . SER A 1 221 ? 1.341 29.438 7.266 1 97.19 221 SER A O 1
ATOM 1829 N N . THR A 1 222 ? 2.59 31.156 8.078 1 96.62 222 THR A N 1
ATOM 1830 C CA . THR A 1 222 ? 1.451 32.062 8.172 1 96.62 222 THR A CA 1
ATOM 1831 C C . THR A 1 222 ? 1.236 32.781 6.844 1 96.62 222 THR A C 1
ATOM 1833 O O . THR A 1 222 ? 0.267 33.531 6.688 1 96.62 222 THR A O 1
ATOM 1836 N N . GLU A 1 223 ? 2.092 32.5 5.879 1 94.81 223 GLU A N 1
ATOM 1837 C CA . GLU A 1 223 ? 1.985 33.156 4.562 1 94.81 223 GLU A CA 1
ATOM 1838 C C . GLU A 1 223 ? 1.165 32.281 3.605 1 94.81 223 GLU A C 1
ATOM 1840 O O . GLU A 1 223 ? 1.708 31.406 2.924 1 94.81 223 GLU A O 1
ATOM 1845 N N . ASP A 1 224 ? -0.021 32.656 3.365 1 93 224 ASP A N 1
ATOM 1846 C CA . ASP A 1 224 ? -0.963 31.891 2.555 1 93 224 ASP A CA 1
ATOM 1847 C C . ASP A 1 224 ? -0.464 31.75 1.119 1 93 224 ASP A C 1
ATOM 1849 O O . ASP A 1 224 ? -0.724 30.75 0.462 1 93 224 ASP A O 1
ATOM 1853 N N . ASN A 1 225 ? 0.206 32.719 0.682 1 92.19 225 ASN A N 1
ATOM 1854 C CA . ASN A 1 225 ? 0.616 32.781 -0.718 1 92.19 225 ASN A CA 1
ATOM 1855 C C . ASN A 1 225 ? 1.571 31.641 -1.062 1 92.19 225 ASN A C 1
ATOM 1857 O O . ASN A 1 225 ? 1.664 31.234 -2.223 1 92.19 225 ASN A O 1
ATOM 1861 N N . GLU A 1 226 ? 2.215 31.156 -0.095 1 94.25 226 GLU A N 1
ATOM 1862 C CA . GLU A 1 226 ? 3.152 30.062 -0.302 1 94.25 226 GLU A CA 1
ATOM 1863 C C . GLU A 1 226 ? 2.422 28.781 -0.697 1 94.25 226 GLU A C 1
ATOM 1865 O O . GLU A 1 226 ? 3.016 27.875 -1.294 1 94.25 226 GLU A O 1
ATOM 1870 N N . PHE A 1 227 ? 1.176 28.703 -0.387 1 95.94 227 PHE A N 1
ATOM 1871 C CA . PHE A 1 227 ? 0.423 27.469 -0.563 1 95.94 227 PHE A CA 1
ATOM 1872 C C . PHE A 1 227 ? -0.555 27.578 -1.726 1 95.94 227 PHE A C 1
ATOM 1874 O O . PHE A 1 227 ? -1.389 26.703 -1.938 1 95.94 227 PHE A O 1
ATOM 1881 N N . LYS A 1 228 ? -0.5 28.641 -2.402 1 93.44 228 LYS A N 1
ATOM 1882 C CA . LYS A 1 228 ? -1.415 28.891 -3.512 1 93.44 228 LYS A CA 1
ATOM 1883 C C . LYS A 1 228 ? -0.694 28.797 -4.852 1 93.44 228 LYS A C 1
ATOM 1885 O O . LYS A 1 228 ? 0.506 29.062 -4.941 1 93.44 228 LYS A O 1
ATOM 1890 N N . GLN A 1 229 ? -1.441 28.25 -5.789 1 92.06 229 GLN A N 1
ATOM 1891 C CA . GLN A 1 229 ? -0.948 28.172 -7.16 1 92.06 229 GLN A CA 1
ATOM 1892 C C . GLN A 1 229 ? -2.078 28.391 -8.164 1 92.06 229 GLN A C 1
ATOM 1894 O O . GLN A 1 229 ? -3.252 28.219 -7.832 1 92.06 229 GLN A O 1
ATOM 1899 N N . LEU A 1 230 ? -1.686 28.891 -9.336 1 90.38 230 LEU A N 1
ATOM 1900 C CA . LEU A 1 230 ? -2.652 29.047 -10.414 1 90.38 230 LEU A CA 1
ATOM 1901 C C . LEU A 1 230 ? -2.758 27.781 -11.25 1 90.38 230 LEU A C 1
ATOM 1903 O O . LEU A 1 230 ? -1.744 27.25 -11.703 1 90.38 230 LEU A O 1
ATOM 1907 N N . ASN A 1 231 ? -3.982 27.297 -11.32 1 88.88 231 ASN A N 1
ATOM 1908 C CA . ASN A 1 231 ? -4.207 26.188 -12.234 1 88.88 231 ASN A CA 1
ATOM 1909 C C . ASN A 1 231 ? -4.133 26.625 -13.695 1 88.88 231 ASN A C 1
ATOM 1911 O O . ASN A 1 231 ? -4.895 27.5 -14.125 1 88.88 231 ASN A O 1
ATOM 1915 N N . GLU A 1 232 ? -3.277 25.953 -14.414 1 84.69 232 GLU A N 1
ATOM 1916 C CA . GLU A 1 232 ? -3.049 26.375 -15.789 1 84.69 232 GLU A CA 1
ATOM 1917 C C . GLU A 1 232 ? -4.266 26.109 -16.672 1 84.69 232 GLU A C 1
ATOM 1919 O O . GLU A 1 232 ? -4.531 26.844 -17.625 1 84.69 232 GLU A O 1
ATOM 1924 N N . LYS A 1 233 ? -5.008 25.094 -16.438 1 85.5 233 LYS A N 1
ATOM 1925 C CA . LYS A 1 233 ? -6.137 24.688 -17.266 1 85.5 233 LYS A CA 1
ATOM 1926 C C . LYS A 1 233 ? -7.375 25.531 -16.953 1 85.5 233 LYS A C 1
ATOM 1928 O O . LYS A 1 233 ? -8.047 26.016 -17.875 1 85.5 233 LYS A O 1
ATOM 1933 N N . THR A 1 234 ? -7.637 25.844 -15.656 1 89.94 234 THR A N 1
ATOM 1934 C CA . THR A 1 234 ? -8.875 26.5 -15.234 1 89.94 234 THR A CA 1
ATOM 1935 C C . THR A 1 234 ? -8.633 27.984 -14.953 1 89.94 234 THR A C 1
ATOM 1937 O O . THR A 1 234 ? -9.586 28.75 -14.828 1 89.94 234 THR A O 1
ATOM 1940 N N . GLN A 1 235 ? -7.418 28.328 -14.789 1 89.5 235 GLN A N 1
ATOM 1941 C CA . GLN A 1 235 ? -7.027 29.688 -14.469 1 89.5 235 GLN A CA 1
ATOM 1942 C C . GLN A 1 235 ? -7.598 30.125 -13.117 1 89.5 235 GLN A C 1
ATOM 1944 O O . GLN A 1 235 ? -7.867 31.312 -12.906 1 89.5 235 GLN A O 1
ATOM 1949 N N . LYS A 1 236 ? -7.793 29.141 -12.352 1 91.62 236 LYS A N 1
ATOM 1950 C CA . LYS A 1 236 ? -8.266 29.391 -10.992 1 91.62 236 LYS A CA 1
ATOM 1951 C C . LYS A 1 236 ? -7.176 29.109 -9.969 1 91.62 236 LYS A C 1
ATOM 1953 O O . LYS A 1 236 ? -6.305 28.266 -10.195 1 91.62 236 LYS A O 1
ATOM 1958 N N . GLU A 1 237 ? -7.223 29.844 -8.859 1 91.88 237 GLU A N 1
ATOM 1959 C CA . GLU A 1 237 ? -6.289 29.609 -7.762 1 91.88 237 GLU A CA 1
ATOM 1960 C C . GLU A 1 237 ? -6.625 28.312 -7.02 1 91.88 237 GLU A C 1
ATOM 1962 O O . GLU A 1 237 ? -7.793 28.031 -6.758 1 91.88 237 GLU A O 1
ATOM 1967 N N . GLU A 1 238 ? -5.594 27.531 -6.887 1 92.12 238 GLU A N 1
ATOM 1968 C CA . GLU A 1 238 ? -5.742 26.297 -6.125 1 92.12 238 GLU A CA 1
ATOM 1969 C C . GLU A 1 238 ? -4.648 26.156 -5.074 1 92.12 238 GLU A C 1
ATOM 1971 O O . GLU A 1 238 ? -3.619 26.828 -5.148 1 92.12 238 GLU A O 1
ATOM 1976 N N . ARG A 1 239 ? -4.902 25.391 -4.094 1 92.88 239 ARG A N 1
ATOM 1977 C CA . ARG A 1 239 ? -3.908 25.141 -3.057 1 92.88 239 ARG A CA 1
ATOM 1978 C C . ARG A 1 239 ? -2.914 24.062 -3.492 1 92.88 239 ARG A C 1
ATOM 1980 O O . ARG A 1 239 ? -3.297 23.078 -4.117 1 92.88 239 ARG A O 1
ATOM 1987 N N . LYS A 1 240 ? -1.678 24.281 -3.164 1 94 240 LYS A N 1
ATOM 1988 C CA . LYS A 1 240 ? -0.627 23.312 -3.449 1 94 240 LYS A CA 1
ATOM 1989 C C . LYS A 1 240 ? -0.696 22.141 -2.482 1 94 240 LYS A C 1
ATOM 1991 O O . LYS A 1 240 ? -0.748 22.328 -1.265 1 94 240 LYS A O 1
ATOM 1996 N N . ASP A 1 241 ? -0.627 20.969 -3.051 1 94.19 241 ASP A N 1
ATOM 1997 C CA . ASP A 1 241 ? -0.585 19.797 -2.191 1 94.19 241 ASP A CA 1
ATOM 1998 C C . ASP A 1 241 ? 0.837 19.516 -1.712 1 94.19 241 ASP A C 1
ATOM 2000 O O . ASP A 1 241 ? 1.034 18.875 -0.679 1 94.19 241 ASP A O 1
ATOM 2004 N N . PHE A 1 242 ? 1.746 20.094 -2.475 1 96.12 242 PHE A N 1
ATOM 2005 C CA . PHE A 1 242 ? 3.145 19.797 -2.176 1 96.12 242 PHE A CA 1
ATOM 2006 C C . PHE A 1 242 ? 3.955 21.094 -2.084 1 96.12 242 PHE A C 1
ATOM 2008 O O . PHE A 1 242 ? 3.725 22.031 -2.844 1 96.12 242 PHE A O 1
ATOM 2015 N N . ILE A 1 243 ? 4.863 21.156 -1.127 1 96.62 243 ILE A N 1
ATOM 2016 C CA . ILE A 1 243 ? 5.828 22.234 -0.972 1 96.62 243 ILE A CA 1
ATOM 2017 C C . ILE A 1 243 ? 7.238 21.656 -0.874 1 96.62 243 ILE A C 1
ATOM 2019 O O . ILE A 1 243 ? 7.477 20.703 -0.131 1 96.62 243 ILE A O 1
ATOM 2023 N N . SER A 1 244 ? 8.148 22.188 -1.651 1 97.12 244 SER A N 1
ATOM 2024 C CA . SER A 1 244 ? 9.539 21.75 -1.615 1 97.12 244 SER A CA 1
ATOM 2025 C C . SER A 1 244 ? 10.422 22.766 -0.894 1 97.12 244 SER A C 1
ATOM 2027 O O . SER A 1 244 ? 10.336 23.969 -1.161 1 97.12 244 SER A O 1
ATOM 2029 N N . LEU A 1 245 ? 11.172 22.312 0 1 97.12 245 LEU A N 1
ATOM 2030 C CA . LEU A 1 245 ? 12.109 23.156 0.731 1 97.12 245 LEU A CA 1
ATOM 2031 C C . LEU A 1 245 ? 13.539 22.891 0.292 1 97.12 245 LEU A C 1
ATOM 2033 O O . LEU A 1 245 ? 13.914 21.734 0.053 1 97.12 245 LEU A O 1
ATOM 2037 N N . ASP A 1 246 ? 14.328 23.906 0.269 1 96.12 246 ASP A N 1
ATOM 2038 C CA . ASP A 1 246 ? 15.734 23.781 -0.098 1 96.12 246 ASP A CA 1
ATOM 2039 C C . ASP A 1 246 ? 16.594 23.531 1.133 1 96.12 246 ASP A C 1
ATOM 2041 O O . ASP A 1 246 ? 16.109 23.594 2.264 1 96.12 246 ASP A O 1
ATOM 2045 N N . GLY A 1 247 ? 17.875 23.172 0.867 1 95.31 247 GLY A N 1
ATOM 2046 C CA . GLY A 1 247 ? 18.875 23.141 1.93 1 95.31 247 GLY A CA 1
ATOM 2047 C C . GLY A 1 247 ? 18.969 21.781 2.605 1 95.31 247 GLY A C 1
ATOM 2048 O O . GLY A 1 247 ? 19.453 21.688 3.738 1 95.31 247 GLY A O 1
ATOM 2049 N N . PHE A 1 248 ? 18.578 20.766 1.971 1 96.56 248 PHE A N 1
ATOM 2050 C CA . PHE A 1 248 ? 18.672 19.438 2.553 1 96.56 248 PHE A CA 1
ATOM 2051 C C . PHE A 1 248 ? 19.859 18.672 1.965 1 96.56 248 PHE A C 1
ATOM 2053 O O . PHE A 1 248 ? 20.125 18.766 0.768 1 96.56 248 PHE A O 1
ATOM 2060 N N . GLU A 1 249 ? 20.469 17.969 2.824 1 95.94 249 GLU A N 1
ATOM 2061 C CA . GLU A 1 249 ? 21.578 17.109 2.416 1 95.94 249 GLU A CA 1
ATOM 2062 C C . GLU A 1 249 ? 21.109 15.695 2.123 1 95.94 249 GLU A C 1
ATOM 2064 O O . GLU A 1 249 ? 20.453 15.07 2.959 1 95.94 249 GLU A O 1
ATOM 2069 N N . ILE A 1 250 ? 21.484 15.258 0.956 1 97.75 250 ILE A N 1
ATOM 2070 C CA . ILE A 1 250 ? 21.156 13.891 0.56 1 97.75 250 ILE A CA 1
ATOM 2071 C C . ILE A 1 250 ? 22.406 13.016 0.663 1 97.75 250 ILE A C 1
ATOM 2073 O O . ILE A 1 250 ? 23.422 13.289 0.021 1 97.75 250 ILE A O 1
ATOM 2077 N N . GLU A 1 251 ? 22.25 11.992 1.427 1 96.62 251 GLU A N 1
ATOM 2078 C CA . GLU A 1 251 ? 23.391 11.109 1.67 1 96.62 251 GLU A CA 1
ATOM 2079 C C . GLU A 1 251 ? 23.469 10 0.625 1 96.62 251 GLU A C 1
ATOM 2081 O O . GLU A 1 251 ? 24.562 9.586 0.231 1 96.62 251 GLU A O 1
ATOM 2086 N N . ALA A 1 252 ? 22.375 9.508 0.207 1 97.19 252 ALA A N 1
ATOM 2087 C CA . ALA A 1 252 ? 22.312 8.406 -0.754 1 97.19 252 ALA A CA 1
ATOM 2088 C C . ALA A 1 252 ? 20.922 8.281 -1.367 1 97.19 252 ALA A C 1
ATOM 2090 O O . ALA A 1 252 ? 19.953 8.781 -0.811 1 97.19 252 ALA A O 1
ATOM 2091 N N . VAL A 1 253 ? 20.953 7.699 -2.52 1 98.25 253 VAL A N 1
ATOM 2092 C CA . VAL A 1 253 ? 19.703 7.309 -3.168 1 98.25 253 VAL A CA 1
ATOM 2093 C C . VAL A 1 253 ? 19.688 5.797 -3.393 1 98.25 253 VAL A C 1
ATOM 2095 O O . VAL A 1 253 ? 20.672 5.227 -3.875 1 98.25 253 VAL A O 1
ATOM 2098 N N . TYR A 1 254 ? 18.656 5.195 -3.025 1 97.75 254 TYR A N 1
ATOM 2099 C CA . TYR A 1 254 ? 18.484 3.758 -3.211 1 97.75 254 TYR A CA 1
ATOM 2100 C C . TYR A 1 254 ? 17.422 3.465 -4.273 1 97.75 254 TYR A C 1
ATOM 2102 O O . TYR A 1 254 ? 16.375 4.113 -4.312 1 97.75 254 TYR A O 1
ATOM 2110 N N . LEU A 1 255 ? 17.781 2.52 -5.094 1 98.06 255 LEU A N 1
ATOM 2111 C CA . LEU A 1 255 ? 16.875 2.109 -6.164 1 98.06 255 LEU A CA 1
ATOM 2112 C C . LEU A 1 255 ? 16.188 0.789 -5.824 1 98.06 255 LEU A C 1
ATOM 2114 O O . LEU A 1 255 ? 16.828 -0.126 -5.297 1 98.06 255 LEU A O 1
ATOM 2118 N N . GLY A 1 256 ? 14.898 0.742 -6.07 1 96.75 256 GLY A N 1
ATOM 2119 C CA . GLY A 1 256 ? 14.188 -0.508 -5.863 1 96.75 256 GLY A CA 1
ATOM 2120 C C . GLY A 1 256 ? 14.656 -1.623 -6.777 1 96.75 256 GLY A C 1
ATOM 2121 O O . GLY A 1 256 ? 15.227 -1.363 -7.84 1 96.75 256 GLY A O 1
ATOM 2122 N N . THR A 1 257 ? 14.367 -2.857 -6.426 1 93.62 257 THR A N 1
ATOM 2123 C CA . THR A 1 257 ? 14.836 -4.039 -7.137 1 93.62 257 THR A CA 1
ATOM 2124 C C . THR A 1 257 ? 14.219 -4.113 -8.531 1 93.62 257 THR A C 1
ATOM 2126 O O . THR A 1 257 ? 14.797 -4.703 -9.445 1 93.62 257 THR A O 1
ATOM 2129 N N . GLN A 1 258 ? 13.078 -3.477 -8.719 1 94 258 GLN A N 1
ATOM 2130 C CA . GLN A 1 258 ? 12.344 -3.598 -9.977 1 94 258 GLN A CA 1
ATOM 2131 C C . GLN A 1 258 ? 12.281 -2.262 -10.711 1 94 258 GLN A C 1
ATOM 2133 O O . GLN A 1 258 ? 11.391 -2.039 -11.531 1 94 258 GLN A O 1
ATOM 2138 N N . ILE A 1 259 ? 13.148 -1.373 -10.438 1 96.75 259 ILE A N 1
ATOM 2139 C CA . ILE A 1 259 ? 13.125 -0.061 -11.078 1 96.75 259 ILE A CA 1
ATOM 2140 C C . ILE A 1 259 ? 13.336 -0.213 -12.578 1 96.75 259 ILE A C 1
ATOM 2142 O O . ILE A 1 259 ? 14.133 -1.051 -13.016 1 96.75 259 ILE A O 1
ATOM 2146 N N . ASN A 1 260 ? 12.672 0.613 -13.305 1 96.19 260 ASN A N 1
ATOM 2147 C CA . ASN A 1 260 ? 12.859 0.662 -14.75 1 96.19 260 ASN A CA 1
ATOM 2148 C C . ASN A 1 260 ? 14.273 1.106 -15.117 1 96.19 260 ASN A C 1
ATOM 2150 O O . ASN A 1 260 ? 14.789 2.078 -14.555 1 96.19 260 ASN A O 1
ATOM 2154 N N . PRO A 1 261 ? 14.875 0.441 -16.078 1 96.75 261 PRO A N 1
ATOM 2155 C CA . PRO A 1 261 ? 16.25 0.761 -16.438 1 96.75 261 PRO A CA 1
ATOM 2156 C C . PRO A 1 261 ? 16.422 2.205 -16.906 1 96.75 261 PRO A C 1
ATOM 2158 O O . PRO A 1 261 ? 17.453 2.832 -16.609 1 96.75 261 PRO A O 1
ATOM 2161 N N . TYR A 1 262 ? 15.484 2.68 -17.578 1 97.25 262 TYR A N 1
ATOM 2162 C CA . TYR A 1 262 ? 15.562 4.059 -18.047 1 97.25 262 TYR A CA 1
ATOM 2163 C C . TYR A 1 262 ? 15.562 5.035 -16.875 1 97.25 262 TYR A C 1
ATOM 2165 O O . TYR A 1 262 ? 16.391 5.945 -16.812 1 97.25 262 TYR A O 1
ATOM 2173 N N . GLN A 1 263 ? 14.695 4.793 -15.945 1 97.81 263 GLN A N 1
ATOM 2174 C CA . GLN A 1 263 ? 14.617 5.656 -14.773 1 97.81 263 GLN A CA 1
ATOM 2175 C C . GLN A 1 263 ? 15.852 5.504 -13.891 1 97.81 263 GLN A C 1
ATOM 2177 O O . GLN A 1 263 ? 16.328 6.484 -13.312 1 97.81 263 GLN A O 1
ATOM 2182 N N . GLU A 1 264 ? 16.312 4.293 -13.812 1 97.88 264 GLU A N 1
ATOM 2183 C CA . GLU A 1 264 ? 17.562 4.07 -13.094 1 97.88 264 GLU A CA 1
ATOM 2184 C C . GLU A 1 264 ? 18.688 4.93 -13.664 1 97.88 264 GLU A C 1
ATOM 2186 O O . GLU A 1 264 ? 19.391 5.609 -12.914 1 97.88 264 GLU A O 1
ATOM 2191 N N . SER A 1 265 ? 18.844 4.883 -14.969 1 98.06 265 SER A N 1
ATOM 2192 C CA . SER A 1 265 ? 19.906 5.648 -15.625 1 98.06 265 SER A CA 1
ATOM 2193 C C . SER A 1 265 ? 19.734 7.145 -15.367 1 98.06 265 SER A C 1
ATOM 2195 O O . SER A 1 265 ? 20.719 7.848 -15.125 1 98.06 265 SER A O 1
ATOM 2197 N N . GLU A 1 266 ? 18.562 7.574 -15.43 1 97.75 266 GLU A N 1
ATOM 2198 C CA . GLU A 1 266 ? 18.281 8.992 -15.203 1 97.75 266 GLU A CA 1
ATOM 2199 C C . GLU A 1 266 ? 18.672 9.406 -13.781 1 97.75 266 GLU A C 1
ATOM 2201 O O . GLU A 1 266 ? 19.312 10.438 -13.586 1 97.75 266 GLU A O 1
ATOM 2206 N N . ILE A 1 267 ? 18.25 8.656 -12.828 1 98.31 267 ILE A N 1
ATOM 2207 C CA . ILE A 1 267 ? 18.516 8.977 -11.422 1 98.31 267 ILE A CA 1
ATOM 2208 C C . ILE A 1 267 ? 20.016 8.93 -11.148 1 98.31 267 ILE A C 1
ATOM 2210 O O . ILE A 1 267 ? 20.562 9.812 -10.477 1 98.31 267 ILE A O 1
ATOM 2214 N N . ARG A 1 268 ? 20.688 7.945 -11.656 1 98.06 268 ARG A N 1
ATOM 2215 C CA . ARG A 1 268 ? 22.141 7.84 -11.492 1 98.06 268 ARG A CA 1
ATOM 2216 C C . ARG A 1 268 ? 22.844 9.055 -12.078 1 98.06 268 ARG A C 1
ATOM 2218 O O . ARG A 1 268 ? 23.797 9.578 -11.477 1 98.06 268 ARG A O 1
ATOM 2225 N N . ALA A 1 269 ? 22.391 9.477 -13.203 1 98.25 269 ALA A N 1
ATOM 2226 C CA . ALA A 1 269 ? 22.984 10.633 -13.859 1 98.25 269 ALA A CA 1
ATOM 2227 C C . ALA A 1 269 ? 22.828 11.891 -13.008 1 98.25 269 ALA A C 1
ATOM 2229 O O . ALA A 1 269 ? 23.781 12.641 -12.805 1 98.25 269 ALA A O 1
ATOM 2230 N N . ILE A 1 270 ? 21.656 12.102 -12.516 1 98.06 270 ILE A N 1
ATOM 2231 C CA . ILE A 1 270 ? 21.359 13.281 -11.719 1 98.06 270 ILE A CA 1
ATOM 2232 C C . ILE A 1 270 ? 22.156 13.242 -10.414 1 98.06 270 ILE A C 1
ATOM 2234 O O . ILE A 1 270 ? 22.719 14.25 -9.992 1 98.06 270 ILE A O 1
ATOM 2238 N N . ALA A 1 271 ? 22.125 12.141 -9.781 1 97.88 271 ALA A N 1
ATOM 2239 C CA . ALA A 1 271 ? 22.844 11.969 -8.523 1 97.88 271 ALA A CA 1
ATOM 2240 C C . ALA A 1 271 ? 24.344 12.18 -8.719 1 97.88 271 ALA A C 1
ATOM 2242 O O . ALA A 1 271 ? 25.016 12.758 -7.855 1 97.88 271 ALA A O 1
ATOM 2243 N N . ALA A 1 272 ? 24.875 11.672 -9.805 1 97.25 272 ALA A N 1
ATOM 2244 C CA . ALA A 1 272 ? 26.297 11.781 -10.102 1 97.25 272 ALA A CA 1
ATOM 2245 C C . ALA A 1 272 ? 26.734 13.242 -10.18 1 97.25 272 ALA A C 1
ATOM 2247 O O . ALA A 1 272 ? 27.844 13.594 -9.766 1 97.25 272 ALA A O 1
ATOM 2248 N N . GLN A 1 273 ? 25.906 14.023 -10.719 1 96.81 273 GLN A N 1
ATOM 2249 C CA . GLN A 1 273 ? 26.203 15.445 -10.836 1 96.81 273 GLN A CA 1
ATOM 2250 C C . GLN A 1 273 ? 26.422 16.078 -9.461 1 96.81 273 GLN A C 1
ATOM 2252 O O . GLN A 1 273 ? 27.141 17.062 -9.336 1 96.81 273 GLN A O 1
ATOM 2257 N N . ARG A 1 274 ? 25.906 15.5 -8.438 1 96.25 274 ARG A N 1
ATOM 2258 C CA . ARG A 1 274 ? 25.984 16.062 -7.09 1 96.25 274 ARG A CA 1
ATOM 2259 C C . ARG A 1 274 ? 26.891 15.227 -6.199 1 96.25 274 ARG A C 1
ATOM 2261 O O . ARG A 1 274 ? 27 15.492 -5 1 96.25 274 ARG A O 1
ATOM 2268 N N . GLY A 1 275 ? 27.391 14.195 -6.75 1 96.69 275 GLY A N 1
ATOM 2269 C CA . GLY A 1 275 ? 28.266 13.32 -5.98 1 96.69 275 GLY A CA 1
ATOM 2270 C C . GLY A 1 275 ? 27.516 12.461 -4.977 1 96.69 275 GLY A C 1
ATOM 2271 O O . GLY A 1 275 ? 28.047 12.109 -3.928 1 96.69 275 GLY A O 1
ATOM 2272 N N . ILE A 1 276 ? 26.281 12.164 -5.211 1 97.5 276 ILE A N 1
ATOM 2273 C CA . ILE A 1 276 ? 25.453 11.359 -4.32 1 97.5 276 ILE A CA 1
ATOM 2274 C C . ILE A 1 276 ? 25.594 9.883 -4.676 1 97.5 276 ILE A C 1
ATOM 2276 O O . ILE A 1 276 ? 25.516 9.508 -5.848 1 97.5 276 ILE A O 1
ATOM 2280 N N . GLN A 1 277 ? 25.797 9.102 -3.709 1 96.06 277 GLN A N 1
ATOM 2281 C CA . GLN A 1 277 ? 25.891 7.66 -3.914 1 96.06 277 GLN A CA 1
ATOM 2282 C C . GLN A 1 277 ? 24.531 7.062 -4.254 1 96.06 277 GLN A C 1
ATOM 2284 O O . GLN A 1 277 ? 23.516 7.418 -3.646 1 96.06 277 GLN A O 1
ATOM 2289 N N . VAL A 1 278 ? 24.578 6.195 -5.258 1 97.56 278 VAL A N 1
ATOM 2290 C CA . VAL A 1 278 ? 23.359 5.48 -5.637 1 97.56 278 VAL A CA 1
ATOM 2291 C C . VAL A 1 278 ? 23.578 3.977 -5.48 1 97.56 278 VAL A C 1
ATOM 2293 O O . VAL A 1 278 ? 24.594 3.438 -5.938 1 97.56 278 VAL A O 1
ATOM 2296 N N . ARG A 1 279 ? 22.688 3.352 -4.805 1 96.19 279 ARG A N 1
ATOM 2297 C CA . ARG A 1 279 ? 22.75 1.905 -4.621 1 96.19 279 ARG A CA 1
ATOM 2298 C C . ARG A 1 279 ? 21.422 1.253 -4.984 1 96.19 279 ARG A C 1
ATOM 2300 O O . ARG A 1 279 ? 20.359 1.779 -4.656 1 96.19 279 ARG A O 1
ATOM 2307 N N . LYS A 1 280 ? 21.516 0.183 -5.641 1 96 280 LYS A N 1
ATOM 2308 C CA . LYS A 1 280 ? 20.312 -0.579 -5.965 1 96 280 LYS A CA 1
ATOM 2309 C C . LYS A 1 280 ? 20.094 -1.716 -4.969 1 96 280 LYS A C 1
ATOM 2311 O O . LYS A 1 280 ? 21.047 -2.402 -4.59 1 96 280 LYS A O 1
ATOM 2316 N N . MET A 1 281 ? 18.859 -1.855 -4.582 1 93.88 281 MET A N 1
ATOM 2317 C CA . MET A 1 281 ? 18.516 -2.908 -3.629 1 93.88 281 MET A CA 1
ATOM 2318 C C . MET A 1 281 ? 18.438 -4.266 -4.32 1 93.88 281 MET A C 1
ATOM 2320 O O . MET A 1 281 ? 18.156 -4.34 -5.52 1 93.88 281 MET A O 1
ATOM 2324 N N . LYS A 1 282 ? 18.734 -5.254 -3.572 1 88.38 282 LYS A N 1
ATOM 2325 C CA . LYS A 1 282 ? 18.562 -6.641 -3.988 1 88.38 282 LYS A CA 1
ATOM 2326 C C . LYS A 1 282 ? 18.188 -7.527 -2.803 1 88.38 282 LYS A C 1
ATOM 2328 O O . LYS A 1 282 ? 18.484 -7.188 -1.653 1 88.38 282 LYS A O 1
ATOM 2333 N N . TYR A 1 283 ? 17.5 -8.57 -3.111 1 82.31 283 TYR A N 1
ATOM 2334 C CA . TYR A 1 283 ? 17.25 -9.531 -2.043 1 82.31 283 TYR A CA 1
ATOM 2335 C C . TYR A 1 283 ? 18.516 -10.328 -1.732 1 82.31 283 TYR A C 1
ATOM 2337 O O . TYR A 1 283 ? 19.297 -10.648 -2.635 1 82.31 283 TYR A O 1
ATOM 2345 N N . SER A 1 284 ? 18.641 -10.617 -0.46 1 78.69 284 SER A N 1
ATOM 2346 C CA . SER A 1 284 ? 19.812 -11.375 -0.023 1 78.69 284 SER A CA 1
ATOM 2347 C C . SER A 1 284 ? 19.797 -12.781 -0.606 1 78.69 284 SER A C 1
ATOM 2349 O O . SER A 1 284 ? 18.781 -13.477 -0.549 1 78.69 284 SER A O 1
ATOM 2351 N N . PRO A 1 285 ? 20.891 -13.172 -1.123 1 72.19 285 PRO A N 1
ATOM 2352 C CA . PRO A 1 285 ? 20.969 -14.539 -1.641 1 72.19 285 PRO A CA 1
ATOM 2353 C C . PRO A 1 285 ? 20.766 -15.594 -0.556 1 72.19 285 PRO A C 1
ATOM 2355 O O . PRO A 1 285 ? 20.281 -16.688 -0.84 1 72.19 285 PRO A O 1
ATOM 2358 N N . SER A 1 286 ? 21.141 -15.195 0.658 1 74.19 286 SER A N 1
ATOM 2359 C CA . SER A 1 286 ? 21.078 -16.156 1.761 1 74.19 286 SER A CA 1
ATOM 2360 C C . SER A 1 286 ? 19.719 -16.109 2.457 1 74.19 286 SER A C 1
ATOM 2362 O O . SER A 1 286 ? 19.375 -17.016 3.215 1 74.19 286 SER A O 1
ATOM 2364 N N . ASP A 1 287 ? 19.016 -15.047 2.213 1 78.75 287 ASP A N 1
ATOM 2365 C CA . ASP A 1 287 ? 17.734 -14.875 2.873 1 78.75 287 ASP A CA 1
ATOM 2366 C C . ASP A 1 287 ? 16.797 -14.008 2.029 1 78.75 287 ASP A C 1
ATOM 2368 O O . ASP A 1 287 ? 16.875 -12.781 2.078 1 78.75 287 ASP A O 1
ATOM 2372 N N . ILE A 1 288 ? 15.883 -14.656 1.464 1 75.19 288 ILE A N 1
ATOM 2373 C CA . ILE A 1 288 ? 15.078 -13.961 0.462 1 75.19 288 ILE A CA 1
ATOM 2374 C C . ILE A 1 288 ? 14.008 -13.109 1.151 1 75.19 288 ILE A C 1
ATOM 2376 O O . ILE A 1 288 ? 13.172 -12.5 0.489 1 75.19 288 ILE A O 1
ATOM 2380 N N . THR A 1 289 ? 14.07 -13.086 2.457 1 75.88 289 THR A N 1
ATOM 2381 C CA . THR A 1 289 ? 13.125 -12.25 3.197 1 75.88 289 THR A CA 1
ATOM 2382 C C . THR A 1 289 ? 13.766 -10.922 3.582 1 75.88 289 THR A C 1
ATOM 2384 O O . THR A 1 289 ? 13.102 -10.047 4.148 1 75.88 289 THR A O 1
ATOM 2387 N N . HIS A 1 290 ? 15.008 -10.836 3.172 1 80.94 290 HIS A N 1
ATOM 2388 C CA . HIS A 1 290 ? 15.734 -9.633 3.547 1 80.94 290 HIS A CA 1
ATOM 2389 C C . HIS A 1 290 ? 16.312 -8.93 2.318 1 80.94 290 HIS A C 1
ATOM 2391 O O . HIS A 1 290 ? 16.75 -9.586 1.37 1 80.94 290 HIS A O 1
ATOM 2397 N N . LEU A 1 291 ? 16.25 -7.688 2.375 1 84.31 291 LEU A N 1
ATOM 2398 C CA . LEU A 1 291 ? 16.828 -6.867 1.312 1 84.31 291 LEU A CA 1
ATOM 2399 C C . LEU A 1 291 ? 18.172 -6.301 1.736 1 84.31 291 LEU A C 1
ATOM 2401 O O . LEU A 1 291 ? 18.359 -5.926 2.896 1 84.31 291 LEU A O 1
ATOM 2405 N N . VAL A 1 292 ? 19.062 -6.316 0.846 1 80.06 292 VAL A N 1
ATOM 2406 C CA . VAL A 1 292 ? 20.391 -5.75 1.055 1 80.06 292 VAL A CA 1
ATOM 2407 C C . VAL A 1 292 ? 20.75 -4.84 -0.116 1 80.06 292 VAL A C 1
ATOM 2409 O O . VAL A 1 292 ? 20 -4.746 -1.093 1 80.06 292 VAL A O 1
ATOM 2412 N N . PHE A 1 293 ? 21.797 -4.059 0.128 1 77.75 293 PHE A N 1
ATOM 2413 C CA . PHE A 1 293 ? 22.312 -3.213 -0.943 1 77.75 293 PHE A CA 1
ATOM 2414 C C . PHE A 1 293 ? 23.125 -4.031 -1.938 1 77.75 293 PHE A C 1
ATOM 2416 O O . PHE A 1 293 ? 23.844 -4.961 -1.55 1 77.75 293 PHE A O 1
ATOM 2423 N N . ASP A 1 294 ? 22.844 -3.715 -3.18 1 69.88 294 ASP A N 1
ATOM 2424 C CA . ASP A 1 294 ? 23.672 -4.344 -4.203 1 69.88 294 ASP A CA 1
ATOM 2425 C C . ASP A 1 294 ? 25.094 -3.758 -4.195 1 69.88 294 ASP A C 1
ATOM 2427 O O . ASP A 1 294 ? 25.266 -2.553 -4.379 1 69.88 294 ASP A O 1
ATOM 2431 N N . GLU A 1 295 ? 26.047 -4.375 -3.58 1 54.88 295 GLU A N 1
ATOM 2432 C CA . GLU A 1 295 ? 27.422 -3.9 -3.467 1 54.88 295 GLU A CA 1
ATOM 2433 C C . GLU A 1 295 ? 28.078 -3.76 -4.84 1 54.88 295 GLU A C 1
ATOM 2435 O O . GLU A 1 295 ? 29.141 -3.168 -4.969 1 54.88 295 GLU A O 1
ATOM 2440 N N . ASN A 1 296 ? 27.453 -4.203 -5.941 1 48.69 296 ASN A N 1
ATOM 2441 C CA . ASN A 1 296 ? 28.125 -4.09 -7.227 1 48.69 296 ASN A CA 1
ATOM 2442 C C . ASN A 1 296 ? 27.797 -2.777 -7.93 1 48.69 296 ASN A C 1
ATOM 2444 O O . ASN A 1 296 ? 26.656 -2.295 -7.84 1 48.69 296 ASN A O 1
ATOM 2448 N N . MET B 1 1 ? 6.258 -32.5 1.58 1 77.69 1 MET B N 1
ATOM 2449 C CA . MET B 1 1 ? 6.09 -32.281 0.143 1 77.69 1 MET B CA 1
ATOM 2450 C C . MET B 1 1 ? 7.434 -32.375 -0.578 1 77.69 1 MET B C 1
ATOM 2452 O O . MET B 1 1 ? 8.484 -32.281 0.05 1 77.69 1 MET B O 1
ATOM 2456 N N . ARG B 1 2 ? 7.336 -32.625 -1.851 1 81.31 2 ARG B N 1
ATOM 2457 C CA . ARG B 1 2 ? 8.547 -32.812 -2.646 1 81.31 2 ARG B CA 1
ATOM 2458 C C . ARG B 1 2 ? 9.328 -31.516 -2.777 1 81.31 2 ARG B C 1
ATOM 2460 O O . ARG B 1 2 ? 8.742 -30.422 -2.865 1 81.31 2 ARG B O 1
ATOM 2467 N N . ASN B 1 3 ? 10.484 -31.672 -2.734 1 86.88 3 ASN B N 1
ATOM 2468 C CA . ASN B 1 3 ? 11.406 -30.562 -2.965 1 86.88 3 ASN B CA 1
ATOM 2469 C C . ASN B 1 3 ? 11.438 -30.156 -4.434 1 86.88 3 ASN B C 1
ATOM 2471 O O . ASN B 1 3 ? 11.344 -31.016 -5.32 1 86.88 3 ASN B O 1
ATOM 2475 N N . LEU B 1 4 ? 11.578 -28.828 -4.656 1 87.62 4 LEU B N 1
ATOM 2476 C CA . LEU B 1 4 ? 11.578 -28.312 -6.02 1 87.62 4 LEU B CA 1
ATOM 2477 C C . LEU B 1 4 ? 12.711 -28.922 -6.84 1 87.62 4 LEU B C 1
ATOM 2479 O O . LEU B 1 4 ? 12.539 -29.219 -8.023 1 87.62 4 LEU B O 1
ATOM 2483 N N . GLN B 1 5 ? 13.789 -29.125 -6.195 1 83.62 5 GLN B N 1
ATOM 2484 C CA . GLN B 1 5 ? 14.93 -29.719 -6.891 1 83.62 5 GLN B CA 1
ATOM 2485 C C . GLN B 1 5 ? 14.602 -31.109 -7.391 1 83.62 5 GLN B C 1
ATOM 2487 O O . GLN B 1 5 ? 14.883 -31.453 -8.539 1 83.62 5 GLN B O 1
ATOM 2492 N N . THR B 1 6 ? 13.992 -31.844 -6.535 1 84.38 6 THR B N 1
ATOM 2493 C CA . THR B 1 6 ? 13.648 -33.219 -6.898 1 84.38 6 THR B CA 1
ATOM 2494 C C . THR B 1 6 ? 12.461 -33.25 -7.855 1 84.38 6 THR B C 1
ATOM 2496 O O . THR B 1 6 ? 12.289 -34.188 -8.617 1 84.38 6 THR B O 1
ATOM 2499 N N . MET B 1 7 ? 11.703 -32.219 -7.82 1 86.31 7 MET B N 1
ATOM 2500 C CA . MET B 1 7 ? 10.531 -32.125 -8.68 1 86.31 7 MET B CA 1
ATOM 2501 C C . MET B 1 7 ? 10.945 -31.844 -10.125 1 86.31 7 MET B C 1
ATOM 2503 O O . MET B 1 7 ? 10.359 -32.406 -11.055 1 86.31 7 MET B O 1
ATOM 2507 N N . PHE B 1 8 ? 12.047 -31.078 -10.258 1 83.81 8 PHE B N 1
ATOM 2508 C CA . PHE B 1 8 ? 12.352 -30.609 -11.602 1 83.81 8 PHE B CA 1
ATOM 2509 C C . PHE B 1 8 ? 13.656 -31.219 -12.102 1 83.81 8 PHE B C 1
ATOM 2511 O O . PHE B 1 8 ? 13.922 -31.203 -13.305 1 83.81 8 PHE B O 1
ATOM 2518 N N . LEU B 1 9 ? 14.453 -31.641 -11.211 1 77.38 9 LEU B N 1
ATOM 2519 C CA . LEU B 1 9 ? 15.734 -32.156 -11.656 1 77.38 9 LEU B CA 1
ATOM 2520 C C . LEU B 1 9 ? 15.766 -33.688 -11.539 1 77.38 9 LEU B C 1
ATOM 2522 O O . LEU B 1 9 ? 15.75 -34.219 -10.43 1 77.38 9 LEU B O 1
ATOM 2526 N N . LEU B 1 10 ? 15.922 -34.312 -12.672 1 70.31 10 LEU B N 1
ATOM 2527 C CA . LEU B 1 10 ? 15.891 -35.781 -12.75 1 70.31 10 LEU B CA 1
ATOM 2528 C C . LEU B 1 10 ? 17.047 -36.375 -11.953 1 70.31 10 LEU B C 1
ATOM 2530 O O . LEU B 1 10 ? 16.859 -37.375 -11.258 1 70.31 10 LEU B O 1
ATOM 2534 N N . GLN B 1 11 ? 18.141 -35.75 -12.164 1 68.75 11 GLN B N 1
ATOM 2535 C CA . GLN B 1 11 ? 19.344 -36.312 -11.57 1 68.75 11 GLN B CA 1
ATOM 2536 C C . GLN B 1 11 ? 19.266 -36.281 -10.047 1 68.75 11 GLN B C 1
ATOM 2538 O O . GLN B 1 11 ? 19.984 -37.031 -9.375 1 68.75 11 GLN B O 1
ATOM 2543 N N . GLU B 1 12 ? 18.375 -35.5 -9.586 1 67.81 12 GLU B N 1
ATOM 2544 C CA . GLU B 1 12 ? 18.281 -35.344 -8.141 1 67.81 12 GLU B CA 1
ATOM 2545 C C . GLU B 1 12 ? 17.141 -36.156 -7.559 1 67.81 12 GLU B C 1
ATOM 2547 O O . GLU B 1 12 ? 16.953 -36.219 -6.34 1 67.81 12 GLU B O 1
ATOM 2552 N N . SER B 1 13 ? 16.469 -36.812 -8.547 1 68.25 13 SER B N 1
ATOM 2553 C CA . SER B 1 13 ? 15.297 -37.531 -8.086 1 68.25 13 SER B CA 1
ATOM 2554 C C . SER B 1 13 ? 15.531 -39.062 -8.148 1 68.25 13 SER B C 1
ATOM 2556 O O . SER B 1 13 ? 15.922 -39.594 -9.188 1 68.25 13 SER B O 1
ATOM 2558 N N . GLU B 1 14 ? 15.492 -39.688 -7.008 1 69.69 14 GLU B N 1
ATOM 2559 C CA . GLU B 1 14 ? 15.562 -41.125 -6.992 1 69.69 14 GLU B CA 1
ATOM 2560 C C . GLU B 1 14 ? 14.32 -41.75 -7.633 1 69.69 14 GLU B C 1
ATOM 2562 O O . GLU B 1 14 ? 14.383 -42.844 -8.211 1 69.69 14 GLU B O 1
ATOM 2567 N N . ASP B 1 15 ? 13.172 -41.094 -7.637 1 76.19 15 ASP B N 1
ATOM 2568 C CA . ASP B 1 15 ? 11.898 -41.5 -8.211 1 76.19 15 ASP B CA 1
ATOM 2569 C C . ASP B 1 15 ? 11.242 -40.375 -8.977 1 76.19 15 ASP B C 1
ATOM 2571 O O . ASP B 1 15 ? 10.305 -39.719 -8.477 1 76.19 15 ASP B O 1
ATOM 2575 N N . PRO B 1 16 ? 11.789 -40.25 -10.172 1 77.19 16 PRO B N 1
ATOM 2576 C CA . PRO B 1 16 ? 11.258 -39.125 -10.93 1 77.19 16 PRO B CA 1
ATOM 2577 C C . PRO B 1 16 ? 9.805 -39.312 -11.352 1 77.19 16 PRO B C 1
ATOM 2579 O O . PRO B 1 16 ? 9.391 -40.469 -11.625 1 77.19 16 PRO B O 1
ATOM 2582 N N . HIS B 1 17 ? 9.055 -38.312 -11.328 1 83.88 17 HIS B N 1
ATOM 2583 C CA . HIS B 1 17 ? 7.695 -38.312 -11.844 1 83.88 17 HIS B CA 1
ATOM 2584 C C . HIS B 1 17 ? 7.668 -38.688 -13.32 1 83.88 17 HIS B C 1
ATOM 2586 O O . HIS B 1 17 ? 8.523 -38.281 -14.094 1 83.88 17 HIS B O 1
ATOM 2592 N N . TYR B 1 18 ? 6.73 -39.531 -13.648 1 89.81 18 TYR B N 1
ATOM 2593 C CA . TYR B 1 18 ? 6.609 -40.031 -15.008 1 89.81 18 TYR B CA 1
ATOM 2594 C C . TYR B 1 18 ? 6.566 -38.906 -16.031 1 89.81 18 TYR B C 1
ATOM 2596 O O . TYR B 1 18 ? 7.25 -38.969 -17.047 1 89.81 18 TYR B O 1
ATOM 2604 N N . ASP B 1 19 ? 5.789 -37.844 -15.742 1 92.69 19 ASP B N 1
ATOM 2605 C CA . ASP B 1 19 ? 5.637 -36.719 -16.672 1 92.69 19 ASP B CA 1
ATOM 2606 C C . ASP B 1 19 ? 6.941 -35.938 -16.797 1 92.69 19 ASP B C 1
ATOM 2608 O O . ASP B 1 19 ? 7.199 -35.344 -17.844 1 92.69 19 ASP B O 1
ATOM 2612 N N . LEU B 1 20 ? 7.77 -35.938 -15.82 1 91.88 20 LEU B N 1
ATOM 2613 C CA . LEU B 1 20 ? 9.062 -35.281 -15.914 1 91.88 20 LEU B CA 1
ATOM 2614 C C . LEU B 1 20 ? 9.969 -35.969 -16.922 1 91.88 20 LEU B C 1
ATOM 2616 O O . LEU B 1 20 ? 10.641 -35.312 -17.719 1 91.88 20 LEU B O 1
ATOM 2620 N N . ASP B 1 21 ? 9.969 -37.25 -16.875 1 91.5 21 ASP B N 1
ATOM 2621 C CA . ASP B 1 21 ? 10.773 -38.062 -17.797 1 91.5 21 ASP B CA 1
ATOM 2622 C C . ASP B 1 21 ? 10.391 -37.812 -19.25 1 91.5 21 ASP B C 1
ATOM 2624 O O . ASP B 1 21 ? 11.258 -37.594 -20.094 1 91.5 21 ASP B O 1
ATOM 2628 N N . ILE B 1 22 ? 9.141 -37.812 -19.422 1 94 22 ILE B N 1
ATOM 2629 C CA . ILE B 1 22 ? 8.656 -37.625 -20.797 1 94 22 ILE B CA 1
ATOM 2630 C C . ILE B 1 22 ? 8.953 -36.188 -21.25 1 94 22 ILE B C 1
ATOM 2632 O O . ILE B 1 22 ? 9.328 -35.969 -22.391 1 94 22 ILE B O 1
ATOM 2636 N N . ALA B 1 23 ? 8.766 -35.219 -20.344 1 93.56 23 ALA B N 1
ATOM 2637 C CA . ALA B 1 23 ? 9.078 -33.844 -20.688 1 93.56 23 ALA B CA 1
ATOM 2638 C C . ALA B 1 23 ? 10.547 -33.688 -21.078 1 93.56 23 ALA B C 1
ATOM 2640 O O . ALA B 1 23 ? 10.867 -33 -22.062 1 93.56 23 ALA B O 1
ATOM 2641 N N . MET B 1 24 ? 11.422 -34.312 -20.406 1 90.75 24 MET B N 1
ATOM 2642 C CA . MET B 1 24 ? 12.852 -34.219 -20.688 1 90.75 24 MET B CA 1
ATOM 2643 C C . MET B 1 24 ? 13.18 -34.875 -22.031 1 90.75 24 MET B C 1
ATOM 2645 O O . MET B 1 24 ? 13.969 -34.312 -22.797 1 90.75 24 MET B O 1
ATOM 2649 N N . GLU B 1 25 ? 12.625 -36 -22.266 1 92.5 25 GLU B N 1
ATOM 2650 C CA . GLU B 1 25 ? 12.805 -36.656 -23.562 1 92.5 25 GLU B CA 1
ATOM 2651 C C . GLU B 1 25 ? 12.305 -35.75 -24.703 1 92.5 25 GLU B C 1
ATOM 2653 O O . GLU B 1 25 ? 12.93 -35.688 -25.75 1 92.5 25 GLU B O 1
ATOM 2658 N N . SER B 1 26 ? 11.219 -35.188 -24.422 1 94.56 26 SER B N 1
ATOM 2659 C CA . SER B 1 26 ? 10.625 -34.344 -25.422 1 94.56 26 SER B CA 1
ATOM 2660 C C . SER B 1 26 ? 11.516 -33.125 -25.703 1 94.56 26 SER B C 1
ATOM 2662 O O . SER B 1 26 ? 11.578 -32.625 -26.828 1 94.56 26 SER B O 1
ATOM 2664 N N . ILE B 1 27 ? 12.109 -32.594 -24.672 1 92.88 27 ILE B N 1
ATOM 2665 C CA . ILE B 1 27 ? 13.039 -31.484 -24.828 1 92.88 27 ILE B CA 1
ATOM 2666 C C . ILE B 1 27 ? 14.203 -31.906 -25.719 1 92.88 27 ILE B C 1
ATOM 2668 O O . ILE B 1 27 ? 14.594 -31.172 -26.625 1 92.88 27 ILE B O 1
ATOM 2672 N N . MET B 1 28 ? 14.703 -33.062 -25.547 1 91.31 28 MET B N 1
ATOM 2673 C CA . MET B 1 28 ? 15.812 -33.594 -26.328 1 91.31 28 MET B CA 1
ATOM 2674 C C . MET B 1 28 ? 15.414 -33.781 -27.797 1 91.31 28 MET B C 1
ATOM 2676 O O . MET B 1 28 ? 16.219 -33.562 -28.703 1 91.31 28 MET B O 1
ATOM 2680 N N . ASP B 1 29 ? 14.18 -34.031 -28 1 93.94 29 ASP B N 1
ATOM 2681 C CA . ASP B 1 29 ? 13.664 -34.281 -29.344 1 93.94 29 ASP B CA 1
ATOM 2682 C C . ASP B 1 29 ? 13.211 -33 -30 1 93.94 29 ASP B C 1
ATOM 2684 O O . ASP B 1 29 ? 12.852 -32.969 -31.188 1 93.94 29 ASP B O 1
ATOM 2688 N N . GLY B 1 30 ? 13.133 -31.969 -29.25 1 92.69 30 GLY B N 1
ATOM 2689 C CA . GLY B 1 30 ? 12.695 -30.688 -29.781 1 92.69 30 GLY B CA 1
ATOM 2690 C C . GLY B 1 30 ? 11.188 -30.594 -29.906 1 92.69 30 GLY B C 1
ATOM 2691 O O . GLY B 1 30 ? 10.68 -29.812 -30.719 1 92.69 30 GLY B O 1
ATOM 2692 N N . ASN B 1 31 ? 10.492 -31.469 -29.219 1 95.25 31 ASN B N 1
ATOM 2693 C CA . ASN B 1 31 ? 9.031 -31.438 -29.219 1 95.25 31 ASN B CA 1
ATOM 2694 C C . ASN B 1 31 ? 8.477 -30.5 -28.156 1 95.25 31 ASN B C 1
ATOM 2696 O O . ASN B 1 31 ? 8.195 -30.938 -27.031 1 95.25 31 ASN B O 1
ATOM 2700 N N . ALA B 1 32 ? 8.211 -29.328 -28.5 1 93.56 32 ALA B N 1
ATOM 2701 C CA . ALA B 1 32 ? 7.793 -28.281 -27.562 1 93.56 32 ALA B CA 1
ATOM 2702 C C . ALA B 1 32 ? 6.402 -28.578 -27.016 1 93.56 32 ALA B C 1
ATOM 2704 O O . ALA B 1 32 ? 6.133 -28.312 -25.828 1 93.56 32 ALA B O 1
ATOM 2705 N N . TYR B 1 33 ? 5.574 -29.109 -27.844 1 94.5 33 TYR B N 1
ATOM 2706 C CA . TYR B 1 33 ? 4.203 -29.391 -27.438 1 94.5 33 TYR B CA 1
ATOM 2707 C C . TYR B 1 33 ? 4.164 -30.422 -26.312 1 94.5 33 TYR B C 1
ATOM 2709 O O . TYR B 1 33 ? 3.568 -30.172 -25.266 1 94.5 33 TYR B O 1
ATOM 2717 N N . ASP B 1 34 ? 4.777 -31.516 -26.547 1 95.12 34 ASP B N 1
ATOM 2718 C CA . ASP B 1 34 ? 4.801 -32.594 -25.531 1 95.12 34 ASP B CA 1
ATOM 2719 C C . ASP B 1 34 ? 5.508 -32.125 -24.266 1 95.12 34 ASP B C 1
ATOM 2721 O O . ASP B 1 34 ? 5.109 -32.469 -23.156 1 95.12 34 ASP B O 1
ATOM 2725 N N . THR B 1 35 ? 6.562 -31.375 -24.391 1 96.19 35 THR B N 1
ATOM 2726 C CA . THR B 1 35 ? 7.258 -30.828 -23.234 1 96.19 35 THR B CA 1
ATOM 2727 C C . THR B 1 35 ? 6.301 -30.031 -22.359 1 96.19 35 THR B C 1
ATOM 2729 O O . THR B 1 35 ? 6.191 -30.281 -21.156 1 96.19 35 THR B O 1
ATOM 2732 N N . HIS B 1 36 ? 5.613 -29.156 -23 1 96.31 36 HIS B N 1
ATOM 2733 C CA . HIS B 1 36 ? 4.691 -28.281 -22.266 1 96.31 36 HIS B CA 1
ATOM 2734 C C . HIS B 1 36 ? 3.559 -29.094 -21.641 1 96.31 36 HIS B C 1
ATOM 2736 O O . HIS B 1 36 ? 3.238 -28.906 -20.469 1 96.31 36 HIS B O 1
ATOM 2742 N N . PHE B 1 37 ? 3.031 -29.938 -22.422 1 95.69 37 PHE B N 1
ATOM 2743 C CA . PHE B 1 37 ? 1.919 -30.766 -21.969 1 95.69 37 PHE B CA 1
ATOM 2744 C C . PHE B 1 37 ? 2.299 -31.547 -20.719 1 95.69 37 PHE B C 1
ATOM 2746 O O . PHE B 1 37 ? 1.566 -31.531 -19.719 1 95.69 37 PHE B O 1
ATOM 2753 N N . HIS B 1 38 ? 3.379 -32.188 -20.75 1 95.44 38 HIS B N 1
ATOM 2754 C CA . HIS B 1 38 ? 3.779 -33.031 -19.625 1 95.44 38 HIS B CA 1
ATOM 2755 C C . HIS B 1 38 ? 4.254 -32.188 -18.453 1 95.44 38 HIS B C 1
ATOM 2757 O O . HIS B 1 38 ? 4.102 -32.594 -17.297 1 95.44 38 HIS B O 1
ATOM 2763 N N . MET B 1 39 ? 4.785 -31.031 -18.672 1 95.88 39 MET B N 1
ATOM 2764 C CA . MET B 1 39 ? 5.137 -30.125 -17.594 1 95.88 39 MET B CA 1
ATOM 2765 C C . MET B 1 39 ? 3.889 -29.656 -16.844 1 95.88 39 MET B C 1
ATOM 2767 O O . MET B 1 39 ? 3.885 -29.594 -15.609 1 95.88 39 MET B O 1
ATOM 2771 N N . LEU B 1 40 ? 2.848 -29.359 -17.562 1 97 40 LEU B N 1
ATOM 2772 C CA . LEU B 1 40 ? 1.579 -28.969 -16.953 1 97 40 LEU B CA 1
ATOM 2773 C C . LEU B 1 40 ? 1.058 -30.078 -16.047 1 97 40 LEU B C 1
ATOM 2775 O O . LEU B 1 40 ? 0.641 -29.828 -14.922 1 97 40 LEU B O 1
ATOM 2779 N N . ARG B 1 41 ? 1.135 -31.25 -16.578 1 95.19 41 ARG B N 1
ATOM 2780 C CA . ARG B 1 41 ? 0.637 -32.375 -15.828 1 95.19 41 ARG B CA 1
ATOM 2781 C C . ARG B 1 41 ? 1.463 -32.625 -14.57 1 95.19 41 ARG B C 1
ATOM 2783 O O . ARG B 1 41 ? 0.916 -32.938 -13.508 1 95.19 41 ARG B O 1
ATOM 2790 N N . LEU B 1 42 ? 2.729 -32.5 -14.734 1 94.56 42 LEU B N 1
ATOM 2791 C CA . LEU B 1 42 ? 3.619 -32.625 -13.586 1 94.56 42 LEU B CA 1
ATOM 2792 C C . LEU B 1 42 ? 3.246 -31.641 -12.484 1 94.56 42 LEU B C 1
ATOM 2794 O O . LEU B 1 42 ? 3.057 -32.031 -11.336 1 94.56 42 LEU B O 1
ATOM 2798 N N . ILE B 1 43 ? 3.143 -30.406 -12.82 1 94.81 43 ILE B N 1
ATOM 2799 C CA . ILE B 1 43 ? 2.869 -29.344 -11.852 1 94.81 43 ILE B CA 1
ATOM 2800 C C . ILE B 1 43 ? 1.487 -29.562 -11.234 1 94.81 43 ILE B C 1
ATOM 2802 O O . ILE B 1 43 ? 1.317 -29.438 -10.016 1 94.81 43 ILE B O 1
ATOM 2806 N N . CYS B 1 44 ? 0.542 -29.891 -12.086 1 95 44 CYS B N 1
ATOM 2807 C CA . CYS B 1 44 ? -0.808 -30.141 -11.602 1 95 44 CYS B CA 1
ATOM 2808 C C . CYS B 1 44 ? -0.808 -31.25 -10.555 1 95 44 CYS B C 1
ATOM 2810 O O . CYS B 1 44 ? -1.43 -31.125 -9.5 1 95 44 CYS B O 1
ATOM 2812 N N . ASP B 1 45 ? -0.141 -32.281 -10.867 1 92.75 45 ASP B N 1
ATOM 2813 C CA . ASP B 1 45 ? -0.06 -33.438 -9.969 1 92.75 45 ASP B CA 1
ATOM 2814 C C . ASP B 1 45 ? 0.585 -33.031 -8.641 1 92.75 45 ASP B C 1
ATOM 2816 O O . ASP B 1 45 ? 0.098 -33.406 -7.57 1 92.75 45 ASP B O 1
ATOM 2820 N N . GLU B 1 46 ? 1.646 -32.344 -8.711 1 92.19 46 GLU B N 1
ATOM 2821 C CA . GLU B 1 46 ? 2.348 -31.906 -7.504 1 92.19 46 GLU B CA 1
ATOM 2822 C C . GLU B 1 46 ? 1.481 -30.984 -6.66 1 92.19 46 GLU B C 1
ATOM 2824 O O . GLU B 1 46 ? 1.426 -31.125 -5.438 1 92.19 46 GLU B O 1
ATOM 2829 N N . LEU B 1 47 ? 0.815 -30.031 -7.254 1 93.44 47 LEU B N 1
ATOM 2830 C CA . LEU B 1 47 ? -0.043 -29.094 -6.543 1 93.44 47 LEU B CA 1
ATOM 2831 C C . LEU B 1 47 ? -1.218 -29.812 -5.891 1 93.44 47 LEU B C 1
ATOM 2833 O O . LEU B 1 47 ? -1.684 -29.406 -4.824 1 93.44 47 LEU B O 1
ATOM 2837 N N . SER B 1 48 ? -1.679 -30.859 -6.57 1 91.81 48 SER B N 1
ATOM 2838 C CA . SER B 1 48 ? -2.824 -31.609 -6.062 1 91.81 48 SER B CA 1
ATOM 2839 C C . SER B 1 48 ? -2.498 -32.281 -4.738 1 91.81 48 SER B C 1
ATOM 2841 O O . SER B 1 48 ? -3.4 -32.688 -4.004 1 91.81 48 SER B O 1
ATOM 2843 N N . GLN B 1 49 ? -1.251 -32.375 -4.434 1 90.81 49 GLN B N 1
ATOM 2844 C CA . GLN B 1 49 ? -0.827 -33.031 -3.205 1 90.81 49 GLN B CA 1
ATOM 2845 C C . GLN B 1 49 ? -0.875 -32.094 -2.018 1 90.81 49 GLN B C 1
ATOM 2847 O O . GLN B 1 49 ? -0.774 -32.531 -0.865 1 90.81 49 GLN B O 1
ATOM 2852 N N . ILE B 1 50 ? -0.981 -30.828 -2.24 1 91.62 50 ILE B N 1
ATOM 2853 C CA . ILE B 1 50 ? -1.072 -29.844 -1.163 1 91.62 50 ILE B CA 1
ATOM 2854 C C . ILE B 1 50 ? -2.426 -29.969 -0.467 1 91.62 50 ILE B C 1
ATOM 2856 O O . ILE B 1 50 ? -3.473 -29.875 -1.111 1 91.62 50 ILE B O 1
ATOM 2860 N N . PRO B 1 51 ? -2.42 -30.125 0.821 1 87.75 51 PRO B N 1
ATOM 2861 C CA . PRO B 1 51 ? -3.691 -30.297 1.527 1 87.75 51 PRO B CA 1
ATOM 2862 C C . PRO B 1 51 ? -4.453 -28.969 1.677 1 87.75 51 PRO B C 1
ATOM 2864 O O . PRO B 1 51 ? -3.84 -27.906 1.786 1 87.75 51 PRO B O 1
ATOM 2867 N N . ASP B 1 52 ? -5.781 -29.125 1.677 1 85.62 52 ASP B N 1
ATOM 2868 C CA . ASP B 1 52 ? -6.629 -27.953 1.945 1 85.62 52 ASP B CA 1
ATOM 2869 C C . ASP B 1 52 ? -6.672 -27.656 3.439 1 85.62 52 ASP B C 1
ATOM 2871 O O . ASP B 1 52 ? -6.574 -28.547 4.27 1 85.62 52 ASP B O 1
ATOM 2875 N N . GLU B 1 53 ? -6.789 -26.375 3.584 1 81.69 53 GLU B N 1
ATOM 2876 C CA . GLU B 1 53 ? -7.184 -25.984 4.934 1 81.69 53 GLU B CA 1
ATOM 2877 C C . GLU B 1 53 ? -8.641 -26.344 5.207 1 81.69 53 GLU B C 1
ATOM 2879 O O . GLU B 1 53 ? -9.523 -26.031 4.402 1 81.69 53 GLU B O 1
ATOM 2884 N N . LYS B 1 54 ? -9.047 -27.359 6.051 1 68.19 54 LYS B N 1
ATOM 2885 C CA . LYS B 1 54 ? -10.359 -27.969 6.246 1 68.19 54 LYS B CA 1
ATOM 2886 C C . LYS B 1 54 ? -11.297 -27.031 7 1 68.19 54 LYS B C 1
ATOM 2888 O O . LYS B 1 54 ? -12.477 -27.344 7.195 1 68.19 54 LYS B O 1
ATOM 2893 N N . THR B 1 55 ? -11 -26.016 7.469 1 61.53 55 THR B N 1
ATOM 2894 C CA . THR B 1 55 ? -11.992 -25.344 8.289 1 61.53 55 THR B CA 1
ATOM 2895 C C . THR B 1 55 ? -12.758 -24.297 7.469 1 61.53 55 THR B C 1
ATOM 2897 O O . THR B 1 55 ? -12.156 -23.5 6.762 1 61.53 55 THR B O 1
ATOM 2900 N N . PRO B 1 56 ? -14.273 -24.781 7.234 1 61.25 56 PRO B N 1
ATOM 2901 C CA . PRO B 1 56 ? -15.172 -23.766 6.66 1 61.25 56 PRO B CA 1
ATOM 2902 C C . PRO B 1 56 ? -15.047 -22.406 7.352 1 61.25 56 PRO B C 1
ATOM 2904 O O . PRO B 1 56 ? -15.328 -22.297 8.547 1 61.25 56 PRO B O 1
ATOM 2907 N N . CYS B 1 57 ? -14.297 -21.516 6.531 1 83.44 57 CYS B N 1
ATOM 2908 C CA . CYS B 1 57 ? -13.93 -20.266 7.188 1 83.44 57 CYS B CA 1
ATOM 2909 C C . CYS B 1 57 ? -14.195 -19.078 6.281 1 83.44 57 CYS B C 1
ATOM 2911 O O . CYS B 1 57 ? -14.32 -19.234 5.062 1 83.44 57 CYS B O 1
ATOM 2913 N N . SER B 1 58 ? -14.828 -18.203 6.871 1 95.12 58 SER B N 1
ATOM 2914 C CA . SER B 1 58 ? -15.008 -16.906 6.227 1 95.12 58 SER B CA 1
ATOM 2915 C C . SER B 1 58 ? -13.68 -16.172 6.07 1 95.12 58 SER B C 1
ATOM 2917 O O . SER B 1 58 ? -12.844 -16.203 6.973 1 95.12 58 SER B O 1
ATOM 2919 N N . PHE B 1 59 ? -13.562 -15.672 4.797 1 96.81 59 PHE B N 1
ATOM 2920 C CA . PHE B 1 59 ? -12.344 -14.93 4.512 1 96.81 59 PHE B CA 1
ATOM 2921 C C . PHE B 1 59 ? -12.664 -13.594 3.854 1 96.81 59 PHE B C 1
ATOM 2923 O O . PHE B 1 59 ? -13.703 -13.453 3.203 1 96.81 59 PHE B O 1
ATOM 2930 N N . LEU B 1 60 ? -11.797 -12.68 4.047 1 97.38 60 LEU B N 1
ATOM 2931 C CA . LEU B 1 60 ? -11.984 -11.344 3.488 1 97.38 60 LEU B CA 1
ATOM 2932 C C . LEU B 1 60 ? -11.047 -11.109 2.309 1 97.38 60 LEU B C 1
ATOM 2934 O O . LEU B 1 60 ? -9.867 -11.469 2.367 1 97.38 60 LEU B O 1
ATOM 2938 N N . ARG B 1 61 ? -11.602 -10.57 1.289 1 98.06 61 ARG B N 1
ATOM 2939 C CA . ARG B 1 61 ? -10.82 -10.062 0.167 1 98.06 61 ARG B CA 1
ATOM 2940 C C . ARG B 1 61 ? -10.953 -8.547 0.049 1 98.06 61 ARG B C 1
ATOM 2942 O O . ARG B 1 61 ? -12.039 -8.031 -0.225 1 98.06 61 ARG B O 1
ATOM 2949 N N . PHE B 1 62 ? -9.867 -7.82 0.237 1 97.88 62 PHE B N 1
ATOM 2950 C CA . PHE B 1 62 ? -9.844 -6.371 0.071 1 97.88 62 PHE B CA 1
ATOM 2951 C C . PHE B 1 62 ? -9.516 -5.996 -1.369 1 97.88 62 PHE B C 1
ATOM 2953 O O . PHE B 1 62 ? -8.664 -6.629 -2 1 97.88 62 PHE B O 1
ATOM 2960 N N . SER B 1 63 ? -10.203 -4.992 -1.893 1 97.88 63 SER B N 1
ATOM 2961 C CA . SER B 1 63 ? -9.969 -4.598 -3.279 1 97.88 63 SER B CA 1
ATOM 2962 C C . SER B 1 63 ? -10.188 -3.10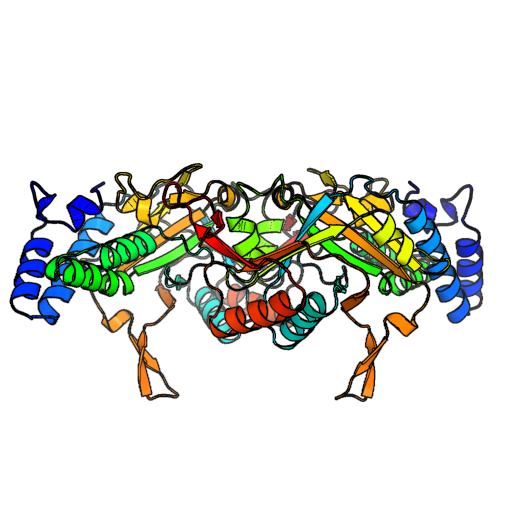4 -3.473 1 97.88 63 SER B C 1
ATOM 2964 O O . SER B 1 63 ? -11.148 -2.537 -2.945 1 97.88 63 SER B O 1
ATOM 2966 N N . GLY B 1 64 ? -9.266 -2.504 -4.133 1 96.62 64 GLY B N 1
ATOM 2967 C CA . GLY B 1 64 ? -9.555 -1.17 -4.637 1 96.62 64 GLY B CA 1
ATOM 2968 C C . GLY B 1 64 ? -10.555 -1.165 -5.781 1 96.62 64 GLY B C 1
ATOM 2969 O O . GLY B 1 64 ? -10.742 -2.182 -6.453 1 96.62 64 GLY B O 1
ATOM 2970 N N . ILE B 1 65 ? -11.148 0.01 -6.035 1 95.44 65 ILE B N 1
ATOM 2971 C CA . ILE B 1 65 ? -12.164 0.061 -7.082 1 95.44 65 ILE B CA 1
ATOM 2972 C C . ILE B 1 65 ? -11.945 1.298 -7.953 1 95.44 65 ILE B C 1
ATOM 2974 O O . ILE B 1 65 ? -12.875 1.772 -8.609 1 95.44 65 ILE B O 1
ATOM 2978 N N . ALA B 1 66 ? -10.766 1.812 -7.902 1 92.38 66 ALA B N 1
ATOM 2979 C CA . ALA B 1 66 ? -10.461 3.008 -8.68 1 92.38 66 ALA B CA 1
ATOM 2980 C C . ALA B 1 66 ? -10.336 2.678 -10.164 1 92.38 66 ALA B C 1
ATOM 2982 O O . ALA B 1 66 ? -10.75 3.465 -11.023 1 92.38 66 ALA B O 1
ATOM 2983 N N . ASN B 1 67 ? -9.789 1.499 -10.453 1 92.19 67 ASN B N 1
ATOM 2984 C CA . ASN B 1 67 ? -9.633 1.055 -11.836 1 92.19 67 ASN B CA 1
ATOM 2985 C C . ASN B 1 67 ? -10.961 0.584 -12.43 1 92.19 67 ASN B C 1
ATOM 2987 O O . ASN B 1 67 ? -11.594 -0.327 -11.891 1 92.19 67 ASN B O 1
ATOM 2991 N N . LYS B 1 68 ? -11.336 1.13 -13.555 1 93.5 68 LYS B N 1
ATOM 2992 C CA . LYS B 1 68 ? -12.648 0.874 -14.141 1 93.5 68 LYS B CA 1
ATOM 2993 C C . LYS B 1 68 ? -12.82 -0.604 -14.477 1 93.5 68 LYS B C 1
ATOM 2995 O O . LYS B 1 68 ? -13.867 -1.193 -14.195 1 93.5 68 LYS B O 1
ATOM 3000 N N . LYS B 1 69 ? -11.82 -1.16 -15.109 1 91.31 69 LYS B N 1
ATOM 3001 C CA . LYS B 1 69 ? -11.906 -2.562 -15.508 1 91.31 69 LYS B CA 1
ATOM 3002 C C . LYS B 1 69 ? -12.023 -3.471 -14.281 1 91.31 69 LYS B C 1
ATOM 3004 O O . LYS B 1 69 ? -12.875 -4.363 -14.242 1 91.31 69 LYS B O 1
ATOM 3009 N N . GLY B 1 70 ? -11.156 -3.234 -13.375 1 93.62 70 GLY B N 1
ATOM 3010 C CA . GLY B 1 70 ? -11.211 -4 -12.141 1 93.62 70 GLY B CA 1
ATOM 3011 C C . GLY B 1 70 ? -12.523 -3.854 -11.398 1 93.62 70 GLY B C 1
ATOM 3012 O O . GLY B 1 70 ? -13.07 -4.836 -10.891 1 93.62 70 GLY B O 1
ATOM 3013 N N . TYR B 1 71 ? -13.016 -2.654 -11.391 1 97.19 71 TYR B N 1
ATOM 3014 C CA . TYR B 1 71 ? -14.281 -2.387 -10.719 1 97.19 71 TYR B CA 1
ATOM 3015 C C . TYR B 1 71 ? -15.43 -3.123 -11.398 1 97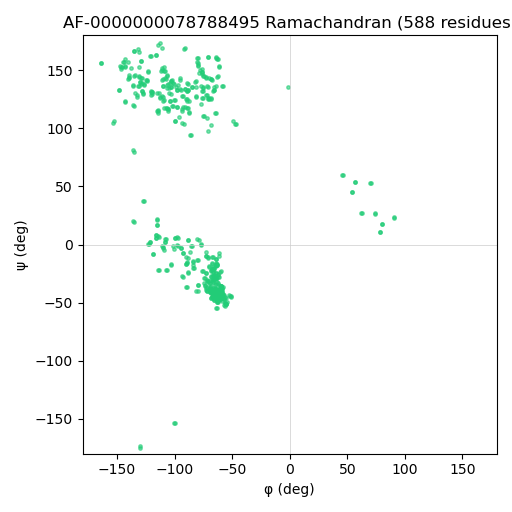.19 71 TYR B C 1
ATOM 3017 O O . TYR B 1 71 ? -16.281 -3.701 -10.727 1 97.19 71 TYR B O 1
ATOM 3025 N N . LYS B 1 72 ? -15.453 -3.135 -12.664 1 96.5 72 LYS B N 1
ATOM 3026 C CA . LYS B 1 72 ? -16.469 -3.857 -13.414 1 96.5 72 LYS B CA 1
ATOM 3027 C C . LYS B 1 72 ? -16.453 -5.344 -13.07 1 96.5 72 LYS B C 1
ATOM 3029 O O . LYS B 1 72 ? -17.516 -5.949 -12.859 1 96.5 72 LYS B O 1
ATOM 3034 N N . GLU B 1 73 ? -15.25 -5.895 -13.055 1 95.81 73 GLU B N 1
ATOM 3035 C CA . GLU B 1 73 ? -15.117 -7.316 -12.734 1 95.81 73 GLU B CA 1
ATOM 3036 C C . GLU B 1 73 ? -15.57 -7.609 -11.312 1 95.81 73 GLU B C 1
ATOM 3038 O O . GLU B 1 73 ? -16.188 -8.641 -11.047 1 95.81 73 GLU B O 1
ATOM 3043 N N . LEU B 1 74 ? -15.227 -6.742 -10.414 1 97.38 74 LEU B N 1
ATOM 3044 C CA . LEU B 1 74 ? -15.609 -6.914 -9.016 1 97.38 74 LEU B CA 1
ATOM 3045 C C . LEU B 1 74 ? -17.125 -6.883 -8.867 1 97.38 74 LEU B C 1
ATOM 3047 O O . LEU B 1 74 ? -17.688 -7.664 -8.102 1 97.38 74 LEU B O 1
ATOM 3051 N N . LYS B 1 75 ? -17.766 -5.973 -9.516 1 97.88 75 LYS B N 1
ATOM 3052 C CA . LYS B 1 75 ? -19.234 -5.922 -9.508 1 97.88 75 LYS B CA 1
ATOM 3053 C C . LYS B 1 75 ? -19.828 -7.234 -10.008 1 97.88 75 LYS B C 1
ATOM 3055 O O . LYS B 1 75 ? -20.781 -7.746 -9.43 1 97.88 75 LYS B O 1
ATOM 3060 N N . LYS B 1 76 ? -19.25 -7.73 -11.062 1 97.88 76 LYS B N 1
ATOM 3061 C CA . LYS B 1 76 ? -19.719 -9.008 -11.586 1 97.88 76 LYS B CA 1
ATOM 3062 C C . LYS B 1 76 ? -19.531 -10.125 -10.562 1 97.88 76 LYS B C 1
ATOM 3064 O O . LYS B 1 76 ? -20.375 -11.016 -10.453 1 97.88 76 LYS B O 1
ATOM 3069 N N . ASP B 1 77 ? -18.375 -10.094 -9.875 1 98.25 77 ASP B N 1
ATOM 3070 C CA . ASP B 1 77 ? -18.141 -11.086 -8.836 1 98.25 77 ASP B CA 1
ATOM 3071 C C . ASP B 1 77 ? -19.266 -11.07 -7.797 1 98.25 77 ASP B C 1
ATOM 3073 O O . ASP B 1 77 ? -19.766 -12.125 -7.406 1 98.25 77 ASP B O 1
ATOM 3077 N N . ILE B 1 78 ? -19.641 -9.922 -7.371 1 98.44 78 ILE B N 1
ATOM 3078 C CA . ILE B 1 78 ? -20.703 -9.773 -6.375 1 98.44 78 ILE B CA 1
ATOM 3079 C C . ILE B 1 78 ? -22.031 -10.227 -6.973 1 98.44 78 ILE B C 1
ATOM 3081 O O . ILE B 1 78 ? -22.766 -10.992 -6.348 1 98.44 78 ILE B O 1
ATOM 3085 N N . GLN B 1 79 ? -22.312 -9.797 -8.148 1 97.94 79 GLN B N 1
ATOM 3086 C CA . GLN B 1 79 ? -23.578 -10.062 -8.805 1 97.94 79 GLN B CA 1
ATOM 3087 C C . GLN B 1 79 ? -23.781 -11.555 -9.047 1 97.94 79 GLN B C 1
ATOM 3089 O O . GLN B 1 79 ? -24.891 -12.07 -8.922 1 97.94 79 GLN B O 1
ATOM 3094 N N . LEU B 1 80 ? -22.719 -12.273 -9.398 1 97.62 80 LEU B N 1
ATOM 3095 C CA . LEU B 1 80 ? -22.844 -13.641 -9.883 1 97.62 80 LEU B CA 1
ATOM 3096 C C . LEU B 1 80 ? -22.312 -14.633 -8.867 1 97.62 80 LEU B C 1
ATOM 3098 O O . LEU B 1 80 ? -22.375 -15.844 -9.078 1 97.62 80 LEU B O 1
ATOM 3102 N N . GLY B 1 81 ? -21.766 -14.156 -7.805 1 97.06 81 GLY B N 1
ATOM 3103 C CA . GLY B 1 81 ? -21.156 -15.055 -6.84 1 97.06 81 GLY B CA 1
ATOM 3104 C C . GLY B 1 81 ? -19.875 -15.688 -7.34 1 97.06 81 GLY B C 1
ATOM 3105 O O . GLY B 1 81 ? -19.734 -16.906 -7.316 1 97.06 81 GLY B O 1
ATOM 3106 N N . ARG B 1 82 ? -19 -14.82 -7.773 1 97.69 82 ARG B N 1
ATOM 3107 C CA . ARG B 1 82 ? -17.719 -15.258 -8.32 1 97.69 82 ARG B CA 1
ATOM 3108 C C . ARG B 1 82 ? -16.562 -14.773 -7.461 1 97.69 82 ARG B C 1
ATOM 3110 O O . ARG B 1 82 ? -16.734 -13.922 -6.586 1 97.69 82 ARG B O 1
ATOM 3117 N N . LEU B 1 83 ? -15.461 -15.344 -7.629 1 98.06 83 LEU B N 1
ATOM 3118 C CA . LEU B 1 83 ? -14.195 -14.93 -7.035 1 98.06 83 LEU B CA 1
ATOM 3119 C C . LEU B 1 83 ? -13.086 -14.898 -8.078 1 98.06 83 LEU B C 1
ATOM 3121 O O . LEU B 1 83 ? -12.891 -15.867 -8.812 1 98.06 83 LEU B O 1
ATOM 3125 N N . THR B 1 84 ? -12.438 -13.797 -8.148 1 98 84 THR B N 1
ATOM 3126 C CA . THR B 1 84 ? -11.406 -13.602 -9.156 1 98 84 THR B CA 1
ATOM 3127 C C . THR B 1 84 ? -10.023 -13.867 -8.57 1 98 84 THR B C 1
ATOM 3129 O O . THR B 1 84 ? -9.703 -13.414 -7.469 1 98 84 THR B O 1
ATOM 3132 N N . LEU B 1 85 ? -9.258 -14.633 -9.305 1 98.19 85 LEU B N 1
ATOM 3133 C CA . LEU B 1 85 ? -7.871 -14.93 -8.953 1 98.19 85 LEU B CA 1
ATOM 3134 C C . LEU B 1 85 ? -6.906 -14.234 -9.906 1 98.19 85 LEU B C 1
ATOM 3136 O O . LEU B 1 85 ? -7.238 -14.008 -11.07 1 98.19 85 LEU B O 1
ATOM 3140 N N . SER B 1 86 ? -5.707 -13.961 -9.375 1 97.38 86 SER B N 1
ATOM 3141 C CA . SER B 1 86 ? -4.785 -13.148 -10.156 1 97.38 86 SER B CA 1
ATOM 3142 C C . SER B 1 86 ? -3.48 -13.891 -10.422 1 97.38 86 SER B C 1
ATOM 3144 O O . SER B 1 86 ? -3.191 -14.898 -9.773 1 97.38 86 SER B O 1
ATOM 3146 N N . ASN B 1 87 ? -2.766 -13.383 -11.414 1 96.69 87 ASN B N 1
ATOM 3147 C CA . ASN B 1 87 ? -1.433 -13.875 -11.75 1 96.69 87 ASN B CA 1
ATOM 3148 C C . ASN B 1 87 ? -0.439 -13.609 -10.625 1 96.69 87 ASN B C 1
ATOM 3150 O O . ASN B 1 87 ? -0.118 -12.453 -10.328 1 96.69 87 ASN B O 1
ATOM 3154 N N . PRO B 1 88 ? 0.061 -14.625 -9.984 1 96.62 88 PRO B N 1
ATOM 3155 C CA . PRO B 1 88 ? 0.935 -14.43 -8.828 1 96.62 88 PRO B CA 1
ATOM 3156 C C . PRO B 1 88 ? 2.281 -13.812 -9.203 1 96.62 88 PRO B C 1
ATOM 3158 O O . PRO B 1 88 ? 2.996 -13.305 -8.328 1 96.62 88 PRO B O 1
ATOM 3161 N N . PHE B 1 89 ? 2.621 -13.828 -10.43 1 92.31 89 PHE B N 1
ATOM 3162 C CA . PHE B 1 89 ? 3.898 -13.273 -10.867 1 92.31 89 PHE B CA 1
ATOM 3163 C C . PHE B 1 89 ? 3.84 -11.75 -10.922 1 92.31 89 PHE B C 1
ATOM 3165 O O . PHE B 1 89 ? 4.855 -11.094 -11.164 1 92.31 89 PHE B O 1
ATOM 3172 N N . LYS B 1 90 ? 2.719 -11.203 -10.594 1 90.81 90 LYS B N 1
ATOM 3173 C CA . LYS B 1 90 ? 2.547 -9.758 -10.578 1 90.81 90 LYS B CA 1
ATOM 3174 C C . LYS B 1 90 ? 2.285 -9.25 -9.164 1 90.81 90 LYS B C 1
ATOM 3176 O O . LYS B 1 90 ? 1.827 -8.117 -8.977 1 90.81 90 LYS B O 1
ATOM 3181 N N . PHE B 1 91 ? 2.572 -10.031 -8.203 1 92.62 91 PHE B N 1
ATOM 3182 C CA . PHE B 1 91 ? 2.406 -9.633 -6.809 1 92.62 91 PHE B CA 1
ATOM 3183 C C . PHE B 1 91 ? 3.312 -8.453 -6.473 1 92.62 91 PHE B C 1
ATOM 3185 O O . PHE B 1 91 ? 4.336 -8.242 -7.125 1 92.62 91 PHE B O 1
ATOM 3192 N N . ASN B 1 92 ? 2.967 -7.746 -5.418 1 86.31 92 ASN B N 1
ATOM 3193 C CA . ASN B 1 92 ? 3.686 -6.531 -5.043 1 86.31 92 ASN B CA 1
ATOM 3194 C C . ASN B 1 92 ? 5.066 -6.852 -4.477 1 86.31 92 ASN B C 1
ATOM 3196 O O . ASN B 1 92 ? 5.984 -6.031 -4.566 1 86.31 92 ASN B O 1
ATOM 3200 N N . ASP B 1 93 ? 5.219 -7.91 -3.877 1 87.5 93 ASP B N 1
ATOM 3201 C CA . ASP B 1 93 ? 6.512 -8.383 -3.398 1 87.5 93 ASP B CA 1
ATOM 3202 C C . ASP B 1 93 ? 7.215 -9.227 -4.461 1 87.5 93 ASP B C 1
ATOM 3204 O O . ASP B 1 93 ? 6.762 -10.328 -4.793 1 87.5 93 ASP B O 1
ATOM 3208 N N . PRO B 1 94 ? 8.312 -8.758 -4.879 1 88.62 94 PRO B N 1
ATOM 3209 C CA . PRO B 1 94 ? 9.016 -9.469 -5.957 1 88.62 94 PRO B CA 1
ATOM 3210 C C . PRO B 1 94 ? 9.453 -10.875 -5.547 1 88.62 94 PRO B C 1
ATOM 3212 O O . PRO B 1 94 ? 9.719 -11.719 -6.41 1 88.62 94 PRO B O 1
ATOM 3215 N N . MET B 1 95 ? 9.492 -11.125 -4.312 1 88.56 95 MET B N 1
ATOM 3216 C CA . MET B 1 95 ? 9.961 -12.43 -3.857 1 88.56 95 MET B CA 1
ATOM 3217 C C . MET B 1 95 ? 8.789 -13.383 -3.641 1 88.56 95 MET B C 1
ATOM 3219 O O . MET B 1 95 ? 8.984 -14.547 -3.291 1 88.56 95 MET B O 1
ATOM 3223 N N . ASP B 1 96 ? 7.684 -12.789 -3.846 1 91.12 96 ASP B N 1
ATOM 3224 C CA . ASP B 1 96 ? 6.461 -13.562 -3.637 1 91.12 96 ASP B CA 1
ATOM 3225 C C . ASP B 1 96 ? 5.734 -13.805 -4.957 1 91.12 96 ASP B C 1
ATOM 3227 O O . ASP B 1 96 ? 5.508 -12.875 -5.727 1 91.12 96 ASP B O 1
ATOM 3231 N N . PRO B 1 97 ? 5.383 -15.102 -5.344 1 93.19 97 PRO B N 1
ATOM 3232 C CA . PRO B 1 97 ? 5.73 -16.312 -4.59 1 93.19 97 PRO B CA 1
ATOM 3233 C C . PRO B 1 97 ? 7.168 -16.766 -4.836 1 93.19 97 PRO B C 1
ATOM 3235 O O . PRO B 1 97 ? 7.742 -16.469 -5.887 1 93.19 97 PRO B O 1
ATOM 3238 N N . ILE B 1 98 ? 7.703 -17.531 -4.02 1 90.69 98 ILE B N 1
ATOM 3239 C CA . ILE B 1 98 ? 9.102 -17.953 -4.02 1 90.69 98 ILE B CA 1
ATOM 3240 C C . ILE B 1 98 ? 9.383 -18.812 -5.246 1 90.69 98 ILE B C 1
ATOM 3242 O O . ILE B 1 98 ? 10.484 -18.781 -5.801 1 90.69 98 ILE B O 1
ATOM 3246 N N . ILE B 1 99 ? 8.406 -19.547 -5.738 1 92.5 99 ILE B N 1
ATOM 3247 C CA . ILE B 1 99 ? 8.602 -20.469 -6.852 1 92.5 99 ILE B CA 1
ATOM 3248 C C . ILE B 1 99 ? 9.047 -19.688 -8.086 1 92.5 99 ILE B C 1
ATOM 3250 O O . ILE B 1 99 ? 9.859 -20.172 -8.875 1 92.5 99 ILE B O 1
ATOM 3254 N N . LYS B 1 100 ? 8.5 -18.562 -8.273 1 90.69 100 LYS B N 1
ATOM 3255 C CA . LYS B 1 100 ? 8.883 -17.719 -9.398 1 90.69 100 LYS B CA 1
ATOM 3256 C C . LYS B 1 100 ? 10.367 -17.375 -9.344 1 90.69 100 LYS B C 1
ATOM 3258 O O . LYS B 1 100 ? 11.094 -17.547 -10.328 1 90.69 100 LYS B O 1
ATOM 3263 N N . VAL B 1 101 ? 10.773 -16.953 -8.219 1 87.62 101 VAL B N 1
ATOM 3264 C CA . VAL B 1 101 ? 12.156 -16.531 -8.008 1 87.62 101 VAL B CA 1
ATOM 3265 C C . VAL B 1 101 ? 13.094 -17.734 -8.156 1 87.62 101 VAL B C 1
ATOM 3267 O O . VAL B 1 101 ? 14.133 -17.641 -8.812 1 87.62 101 VAL B O 1
ATOM 3270 N N . TRP B 1 102 ? 12.711 -18.75 -7.613 1 88.44 102 TRP B N 1
ATOM 3271 C CA . TRP B 1 102 ? 13.523 -19.969 -7.648 1 88.44 102 TRP B CA 1
ATOM 3272 C C . TRP B 1 102 ? 13.727 -20.453 -9.086 1 88.44 102 TRP B C 1
ATOM 3274 O O . TRP B 1 102 ? 14.852 -20.75 -9.492 1 88.44 102 TRP B O 1
ATOM 3284 N N . ILE B 1 103 ? 12.703 -20.5 -9.82 1 90.62 103 ILE B N 1
ATOM 3285 C CA . ILE B 1 103 ? 12.773 -20.984 -11.188 1 90.62 103 ILE B CA 1
ATOM 3286 C C . ILE B 1 103 ? 13.641 -20.062 -12.031 1 90.62 103 ILE B C 1
ATOM 3288 O O . ILE B 1 103 ? 14.453 -20.516 -12.844 1 90.62 103 ILE B O 1
ATOM 3292 N N . ASP B 1 104 ? 13.477 -18.797 -11.844 1 88.06 104 ASP B N 1
ATOM 3293 C CA . ASP B 1 104 ? 14.266 -17.812 -12.594 1 88.06 104 ASP B CA 1
ATOM 3294 C C . ASP B 1 104 ? 15.75 -17.922 -12.25 1 88.06 104 ASP B C 1
ATOM 3296 O O . ASP B 1 104 ? 16.609 -17.781 -13.125 1 88.06 104 ASP B O 1
ATOM 3300 N N . LEU B 1 105 ? 16.016 -18.156 -11.016 1 85.62 105 LEU B N 1
ATOM 3301 C CA . LEU B 1 105 ? 17.391 -18.328 -10.594 1 85.62 105 LEU B CA 1
ATOM 3302 C C . LEU B 1 105 ? 18 -19.578 -11.195 1 85.62 105 LEU B C 1
ATOM 3304 O O . LEU B 1 105 ? 19.141 -19.562 -11.656 1 85.62 105 LEU B O 1
ATOM 3308 N N . GLN B 1 106 ? 17.234 -20.656 -11.156 1 87.12 106 GLN B N 1
ATOM 3309 C CA . GLN B 1 106 ? 17.719 -21.906 -11.727 1 87.12 106 GLN B CA 1
ATOM 3310 C C . GLN B 1 106 ? 17.969 -21.766 -13.227 1 87.12 106 GLN B C 1
ATOM 3312 O O . GLN B 1 106 ? 18.953 -22.297 -13.742 1 87.12 106 GLN B O 1
ATOM 3317 N N . LYS B 1 107 ? 17.109 -21.078 -13.859 1 88.06 107 LYS B N 1
ATOM 3318 C CA . LYS B 1 107 ? 17.266 -20.844 -15.297 1 88.06 107 LYS B CA 1
ATOM 3319 C C . LYS B 1 107 ? 18.547 -20.078 -15.586 1 88.06 107 LYS B C 1
ATOM 3321 O O . LYS B 1 107 ? 19.266 -20.406 -16.531 1 88.06 107 LYS B O 1
ATOM 3326 N N . LYS B 1 108 ? 18.812 -19.125 -14.789 1 86.25 108 LYS B N 1
ATOM 3327 C CA . LYS B 1 108 ? 19.969 -18.266 -14.977 1 86.25 108 LYS B CA 1
ATOM 3328 C C . LYS B 1 108 ? 21.266 -19.016 -14.641 1 86.25 108 LYS B C 1
ATOM 3330 O O . LYS B 1 108 ? 22.281 -18.844 -15.32 1 86.25 108 LYS B O 1
ATOM 3335 N N . ASP B 1 109 ? 21.234 -19.812 -13.633 1 84.75 109 ASP B N 1
ATOM 3336 C CA . ASP B 1 109 ? 22.438 -20.406 -13.094 1 84.75 109 ASP B CA 1
ATOM 3337 C C . ASP B 1 109 ? 22.75 -21.734 -13.789 1 84.75 109 ASP B C 1
ATOM 3339 O O . ASP B 1 109 ? 23.859 -22.281 -13.641 1 84.75 109 ASP B O 1
ATOM 3343 N N . SER B 1 110 ? 21.75 -22.234 -14.484 1 85.62 110 SER B N 1
ATOM 3344 C CA . SER B 1 110 ? 21.969 -23.516 -15.141 1 85.62 110 SER B CA 1
ATOM 3345 C C . SER B 1 110 ? 22.969 -23.375 -16.281 1 85.62 110 SER B C 1
ATOM 3347 O O . SER B 1 110 ? 22.875 -22.469 -17.109 1 85.62 110 SER B O 1
ATOM 3349 N N . TRP B 1 111 ? 24 -24.156 -16.25 1 83.94 111 TRP B N 1
ATOM 3350 C CA . TRP B 1 111 ? 24.984 -24.172 -17.312 1 83.94 111 TRP B CA 1
ATOM 3351 C C . TRP B 1 111 ? 24.594 -25.156 -18.422 1 83.94 111 TRP B C 1
ATOM 3353 O O . TRP B 1 111 ? 25.016 -25.016 -19.562 1 83.94 111 TRP B O 1
ATOM 3363 N N . ASP B 1 112 ? 23.812 -26.125 -18.078 1 87.38 112 ASP B N 1
ATOM 3364 C CA . ASP B 1 112 ? 23.344 -27.156 -19 1 87.38 112 ASP B CA 1
ATOM 3365 C C . ASP B 1 112 ? 22.156 -26.656 -19.828 1 87.38 112 ASP B C 1
ATOM 3367 O O . ASP B 1 112 ? 21.172 -26.172 -19.266 1 87.38 112 ASP B O 1
ATOM 3371 N N . LYS B 1 113 ? 22.281 -26.781 -21.078 1 88.81 113 LYS B N 1
ATOM 3372 C CA . LYS B 1 113 ? 21.266 -26.312 -22.016 1 88.81 113 LYS B CA 1
ATOM 3373 C C . LYS B 1 113 ? 19.938 -27.031 -21.781 1 88.81 113 LYS B C 1
ATOM 3375 O O . LYS B 1 113 ? 18.875 -26.422 -21.891 1 88.81 113 LYS B O 1
ATOM 3380 N N . GLN B 1 114 ? 20 -28.312 -21.531 1 87 114 GLN B N 1
ATOM 3381 C CA . GLN B 1 114 ? 18.781 -29.078 -21.312 1 87 114 GLN B CA 1
ATOM 3382 C C . GLN B 1 114 ? 18.078 -28.625 -20.031 1 87 114 GLN B C 1
ATOM 3384 O O . GLN B 1 114 ? 16.844 -28.484 -20.016 1 87 114 GLN B O 1
ATOM 3389 N N . ASP B 1 115 ? 18.844 -28.359 -19.031 1 87.94 115 ASP B N 1
ATOM 3390 C CA . ASP B 1 115 ? 18.281 -27.844 -17.781 1 87.94 115 ASP B CA 1
ATOM 3391 C C . ASP B 1 115 ? 17.641 -26.469 -17.984 1 87.94 115 ASP B C 1
ATOM 3393 O O . ASP B 1 115 ? 16.562 -26.188 -17.453 1 87.94 115 ASP B O 1
ATOM 3397 N N . LYS B 1 116 ? 18.312 -25.672 -18.719 1 91.88 116 LYS B N 1
ATOM 3398 C CA . LYS B 1 116 ? 17.766 -24.344 -19 1 91.88 116 LYS B CA 1
ATOM 3399 C C . LYS B 1 116 ? 16.422 -24.453 -19.703 1 91.88 116 LYS B C 1
ATOM 3401 O O . LYS B 1 116 ? 15.484 -23.719 -19.359 1 91.88 116 LYS B O 1
ATOM 3406 N N . LYS B 1 117 ? 16.375 -25.359 -20.656 1 93.25 117 LYS B N 1
ATOM 3407 C CA . LYS B 1 117 ? 15.133 -25.562 -21.391 1 93.25 117 LYS B CA 1
ATOM 3408 C C . LYS B 1 117 ? 14.039 -26.109 -20.469 1 93.25 117 LYS B C 1
ATOM 3410 O O . LYS B 1 117 ? 12.867 -25.75 -20.609 1 93.25 117 LYS B O 1
ATOM 3415 N N . LEU B 1 118 ? 14.438 -26.953 -19.609 1 92 118 LEU B N 1
ATOM 3416 C CA . LEU B 1 118 ? 13.484 -27.531 -18.656 1 92 118 LEU B CA 1
ATOM 3417 C C . LEU B 1 118 ? 12.883 -26.453 -17.766 1 92 118 LEU B C 1
ATOM 3419 O O . LEU B 1 118 ? 11.664 -26.406 -17.578 1 92 118 LEU B O 1
ATOM 3423 N N . PHE B 1 119 ? 13.734 -25.594 -17.234 1 93.31 119 PHE B N 1
ATOM 3424 C CA . PHE B 1 119 ? 13.242 -24.547 -16.344 1 93.31 119 PHE B CA 1
ATOM 3425 C C . PHE B 1 119 ? 12.438 -23.516 -17.125 1 93.31 119 PHE B C 1
ATOM 3427 O O . PHE B 1 119 ? 11.484 -22.938 -16.594 1 93.31 119 PHE B O 1
ATOM 3434 N N . LYS B 1 120 ? 12.812 -23.312 -18.297 1 94.69 120 LYS B N 1
ATOM 3435 C CA . LYS B 1 120 ? 11.984 -22.469 -19.156 1 94.69 120 LYS B CA 1
ATOM 3436 C C . LYS B 1 120 ? 10.594 -23.062 -19.328 1 94.69 120 LYS B C 1
ATOM 3438 O O . LYS B 1 120 ? 9.586 -22.344 -19.266 1 94.69 120 LYS B O 1
ATOM 3443 N N . ALA B 1 121 ? 10.555 -24.359 -19.562 1 94.94 121 ALA B N 1
ATOM 3444 C CA . ALA B 1 121 ? 9.281 -25.062 -19.703 1 94.94 121 ALA B CA 1
ATOM 3445 C C . ALA B 1 121 ? 8.469 -24.984 -18.422 1 94.94 121 ALA B C 1
ATOM 3447 O O . ALA B 1 121 ? 7.254 -24.797 -18.453 1 94.94 121 ALA B O 1
ATOM 34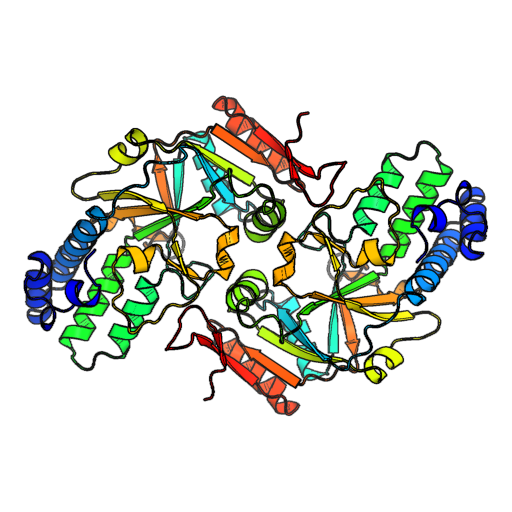48 N N . ALA B 1 122 ? 9.133 -25.172 -17.312 1 94.44 122 ALA B N 1
ATOM 3449 C CA . ALA B 1 122 ? 8.477 -25.094 -16.016 1 94.44 122 ALA B CA 1
ATOM 3450 C C . ALA B 1 122 ? 7.887 -23.703 -15.781 1 94.44 122 ALA B C 1
ATOM 3452 O O . ALA B 1 122 ? 6.742 -23.562 -15.344 1 94.44 122 ALA B O 1
ATOM 3453 N N . ARG B 1 123 ? 8.656 -22.703 -16.094 1 94.75 123 ARG B N 1
ATOM 3454 C CA . ARG B 1 123 ? 8.211 -21.328 -15.953 1 94.75 123 ARG B CA 1
ATOM 3455 C C . ARG B 1 123 ? 6.973 -21.062 -16.812 1 94.75 123 ARG B C 1
ATOM 3457 O O . ARG B 1 123 ? 6.02 -20.422 -16.359 1 94.75 123 ARG B O 1
ATOM 3464 N N . ASN B 1 124 ? 7.023 -21.531 -17.969 1 95.06 124 ASN B N 1
ATOM 3465 C CA . ASN B 1 124 ? 5.902 -21.359 -18.891 1 95.06 124 ASN B CA 1
ATOM 3466 C C . ASN B 1 124 ? 4.652 -22.078 -18.375 1 95.06 124 ASN B C 1
ATOM 3468 O O . ASN B 1 124 ? 3.545 -21.531 -18.469 1 95.06 124 ASN B O 1
ATOM 3472 N N . ALA B 1 125 ? 4.828 -23.281 -17.922 1 95.69 125 ALA B N 1
ATOM 3473 C CA . ALA B 1 125 ? 3.701 -24.047 -17.391 1 95.69 125 ALA B CA 1
ATOM 3474 C C . ALA B 1 125 ? 3.086 -23.344 -16.172 1 95.69 125 ALA B C 1
ATOM 3476 O O . ALA B 1 125 ? 1.863 -23.344 -16.016 1 95.69 125 ALA B O 1
ATOM 3477 N N . LEU B 1 126 ? 3.9 -22.703 -15.398 1 95.94 126 LEU B N 1
ATOM 3478 C CA . LEU B 1 126 ? 3.449 -22.047 -14.18 1 95.94 126 LEU B CA 1
ATOM 3479 C C . LEU B 1 126 ? 2.629 -20.812 -14.5 1 95.94 126 LEU B C 1
ATOM 3481 O O . LEU B 1 126 ? 1.953 -20.266 -13.625 1 95.94 126 LEU B O 1
ATOM 3485 N N . LYS B 1 127 ? 2.627 -20.391 -15.68 1 95.88 127 LYS B N 1
ATOM 3486 C CA . LYS B 1 127 ? 1.807 -19.266 -16.094 1 95.88 127 LYS B CA 1
ATOM 3487 C C . LYS B 1 127 ? 0.32 -19.594 -16.016 1 95.88 127 LYS B C 1
ATOM 3489 O O . LYS B 1 127 ? -0.529 -18.703 -16.094 1 95.88 127 LYS B O 1
ATOM 3494 N N . ASN B 1 128 ? 0.016 -20.859 -15.82 1 97.62 128 ASN B N 1
ATOM 3495 C CA . ASN B 1 128 ? -1.369 -21.297 -15.656 1 97.62 128 ASN B CA 1
ATOM 3496 C C . ASN B 1 128 ? -1.799 -21.234 -14.188 1 97.62 128 ASN B C 1
ATOM 3498 O O . ASN B 1 128 ? -2.908 -21.656 -13.852 1 97.62 128 ASN B O 1
ATOM 3502 N N . LEU B 1 129 ? -0.995 -20.766 -13.352 1 97.69 129 LEU B N 1
ATOM 3503 C CA . LEU B 1 129 ? -1.302 -20.609 -11.938 1 97.69 129 LEU B CA 1
ATOM 3504 C C . LEU B 1 129 ? -1.958 -19.25 -11.672 1 97.69 129 LEU B C 1
ATOM 3506 O O . LEU B 1 129 ? -1.523 -18.234 -12.203 1 97.69 129 LEU B O 1
ATOM 3510 N N . ARG B 1 130 ? -3.033 -19.25 -10.914 1 98.12 130 ARG B N 1
ATOM 3511 C CA . ARG B 1 130 ? -3.654 -18.047 -10.367 1 98.12 130 ARG B CA 1
ATOM 3512 C C . ARG B 1 130 ? -3.883 -18.172 -8.867 1 98.12 130 ARG B C 1
ATOM 3514 O O . ARG B 1 130 ? -4.172 -19.266 -8.367 1 98.12 130 ARG B O 1
ATOM 3521 N N . ILE B 1 131 ? -3.713 -17.109 -8.195 1 98.38 131 ILE B N 1
ATOM 3522 C CA . ILE B 1 131 ? -3.84 -17.125 -6.742 1 98.38 131 ILE B CA 1
ATOM 3523 C C . ILE B 1 131 ? -4.734 -15.977 -6.285 1 98.38 131 ILE B C 1
ATOM 3525 O O . ILE B 1 131 ? -4.629 -14.859 -6.801 1 98.38 131 ILE B O 1
ATOM 3529 N N . CYS B 1 132 ? -5.625 -16.203 -5.387 1 97.88 132 CYS B N 1
ATOM 3530 C CA . CYS B 1 132 ? -6.352 -15.164 -4.66 1 97.88 132 CYS B CA 1
ATOM 3531 C C . CYS B 1 132 ? -5.914 -15.117 -3.201 1 97.88 132 CYS B C 1
ATOM 3533 O O . CYS B 1 132 ? -5.949 -16.141 -2.504 1 97.88 132 CYS B O 1
ATOM 3535 N N . CYS B 1 133 ? -5.496 -14 -2.812 1 97.56 133 CYS B N 1
ATOM 3536 C CA . CYS B 1 133 ? -5.086 -13.797 -1.429 1 97.56 133 CYS B CA 1
ATOM 3537 C C . CYS B 1 133 ? -6.262 -13.359 -0.568 1 97.56 133 CYS B C 1
ATOM 3539 O O . CYS B 1 133 ? -6.922 -12.359 -0.872 1 97.56 133 CYS B O 1
ATOM 3541 N N . LEU B 1 134 ? -6.504 -14.086 0.494 1 97.06 134 LEU B N 1
ATOM 3542 C CA . LEU B 1 134 ? -7.605 -13.852 1.425 1 97.06 134 LEU B CA 1
ATOM 3543 C C . LEU B 1 134 ? -7.082 -13.656 2.844 1 97.06 134 LEU B C 1
ATOM 3545 O O . LEU B 1 134 ? -6.078 -14.258 3.232 1 97.06 134 LEU B O 1
ATOM 3549 N N . ALA B 1 135 ? -7.789 -12.859 3.564 1 97 135 ALA B N 1
ATOM 3550 C CA . ALA B 1 135 ? -7.371 -12.609 4.941 1 97 135 ALA B CA 1
ATOM 3551 C C . ALA B 1 135 ? -8.336 -13.25 5.934 1 97 135 ALA B C 1
ATOM 3553 O O . ALA B 1 135 ? -9.555 -13.258 5.711 1 97 135 ALA B O 1
ATOM 3554 N N . ASP B 1 136 ? -7.82 -13.773 7.004 1 95.62 136 ASP B N 1
ATOM 3555 C CA . ASP B 1 136 ? -8.625 -14.297 8.109 1 95.62 136 ASP B CA 1
ATOM 3556 C C . ASP B 1 136 ? -9.211 -13.164 8.945 1 95.62 136 ASP B C 1
ATOM 3558 O O . ASP B 1 136 ? -8.484 -12.5 9.688 1 95.62 136 ASP B O 1
ATOM 3562 N N . PRO B 1 137 ? -10.508 -12.969 8.891 1 94.31 137 PRO B N 1
ATOM 3563 C CA . PRO B 1 137 ? -11.102 -11.836 9.602 1 94.31 137 PRO B CA 1
ATOM 3564 C C . PRO B 1 137 ? -10.891 -11.922 11.117 1 94.31 137 PRO B C 1
ATOM 3566 O O . PRO B 1 137 ? -10.852 -10.891 11.789 1 94.31 137 PRO B O 1
ATOM 3569 N N . ASN B 1 138 ? -10.727 -13.055 11.68 1 93.25 138 ASN B N 1
ATOM 3570 C CA . ASN B 1 138 ? -10.594 -13.234 13.117 1 93.25 138 ASN B CA 1
ATOM 3571 C C . ASN B 1 138 ? -9.242 -12.742 13.625 1 93.25 138 ASN B C 1
ATOM 3573 O O . ASN B 1 138 ? -9.047 -12.594 14.828 1 93.25 138 ASN B O 1
ATOM 3577 N N . LYS B 1 139 ? -8.398 -12.445 12.711 1 94.06 139 LYS B N 1
ATOM 3578 C CA . LYS B 1 139 ? -7.055 -12.039 13.109 1 94.06 139 LYS B CA 1
ATOM 3579 C C . LYS B 1 139 ? -6.77 -10.602 12.711 1 94.06 139 LYS B C 1
ATOM 3581 O O . LYS B 1 139 ? -5.633 -10.133 12.82 1 94.06 139 LYS B O 1
ATOM 3586 N N . LEU B 1 140 ? -7.762 -9.867 12.227 1 93.5 140 LEU B N 1
ATOM 3587 C CA . LEU B 1 140 ? -7.5 -8.57 11.617 1 93.5 140 LEU B CA 1
ATOM 3588 C C . LEU B 1 140 ? -7.996 -7.438 12.516 1 93.5 140 LEU B C 1
ATOM 3590 O O . LEU B 1 140 ? -7.832 -6.262 12.188 1 93.5 140 LEU B O 1
ATOM 3594 N N . LYS B 1 141 ? -8.508 -7.668 13.617 1 88.31 141 LYS B N 1
ATOM 3595 C CA . LYS B 1 141 ? -9.172 -6.656 14.438 1 88.31 141 LYS B CA 1
ATOM 3596 C C . LYS B 1 141 ? -8.281 -5.43 14.617 1 88.31 141 LYS B C 1
ATOM 3598 O O . LYS B 1 141 ? -8.727 -4.301 14.391 1 88.31 141 LYS B O 1
ATOM 3603 N N . ASP B 1 142 ? -7.027 -5.648 14.906 1 90.25 142 ASP B N 1
ATOM 3604 C CA . ASP B 1 142 ? -6.129 -4.539 15.195 1 90.25 142 ASP B CA 1
ATOM 3605 C C . ASP B 1 142 ? -5.324 -4.148 13.961 1 90.25 142 ASP B C 1
ATOM 3607 O O . ASP B 1 142 ? -4.449 -3.283 14.031 1 90.25 142 ASP B O 1
ATOM 3611 N N . LYS B 1 143 ? -5.668 -4.801 12.805 1 93.81 143 LYS B N 1
ATOM 3612 C CA . LYS B 1 143 ? -4.879 -4.566 11.602 1 93.81 143 LYS B CA 1
ATOM 3613 C C . LYS B 1 143 ? -5.746 -4.027 10.469 1 93.81 143 LYS B C 1
ATOM 3615 O O . LYS B 1 143 ? -5.25 -3.732 9.383 1 93.81 143 LYS B O 1
ATOM 3620 N N . LEU B 1 144 ? -7.008 -3.824 10.773 1 93.06 144 LEU B N 1
ATOM 3621 C CA . LEU B 1 144 ? -7.965 -3.424 9.75 1 93.06 144 LEU B CA 1
ATOM 3622 C C . LEU B 1 144 ? -7.555 -2.104 9.109 1 93.06 144 LEU B C 1
ATOM 3624 O O . LEU B 1 144 ? -7.609 -1.957 7.887 1 93.06 144 LEU B O 1
ATOM 3628 N N . PRO B 1 145 ? -7.066 -1.106 9.906 1 92.69 145 PRO B N 1
ATOM 3629 C CA . PRO B 1 145 ? -6.66 0.143 9.258 1 92.69 145 PRO B CA 1
ATOM 3630 C C . PRO B 1 145 ? -5.559 -0.06 8.219 1 92.69 145 PRO B C 1
ATOM 3632 O O . PRO B 1 145 ? -5.594 0.548 7.148 1 92.69 145 PRO B O 1
ATOM 3635 N N . LEU B 1 146 ? -4.645 -0.967 8.461 1 93.81 146 LEU B N 1
ATOM 3636 C CA . LEU B 1 146 ? -3.564 -1.275 7.527 1 93.81 146 LEU B CA 1
ATOM 3637 C C . LEU B 1 146 ? -4.109 -1.943 6.27 1 93.81 146 LEU B C 1
ATOM 3639 O O . LEU B 1 146 ? -3.762 -1.548 5.152 1 93.81 146 LEU B O 1
ATOM 3643 N N . MET B 1 147 ? -4.969 -2.891 6.496 1 96.31 147 MET B N 1
ATOM 3644 C CA . MET B 1 147 ? -5.527 -3.652 5.383 1 96.31 147 MET B CA 1
ATOM 3645 C C . MET B 1 147 ? -6.309 -2.744 4.441 1 96.31 147 MET B C 1
ATOM 3647 O O . MET B 1 147 ? -6.141 -2.811 3.223 1 96.31 147 MET B O 1
ATOM 3651 N N . TRP B 1 148 ? -7.098 -1.859 4.992 1 96.44 148 TRP B N 1
ATOM 3652 C CA . TRP B 1 148 ? -7.91 -0.956 4.18 1 96.44 148 TRP B CA 1
ATOM 3653 C C . TRP B 1 148 ? -7.031 0.054 3.449 1 96.44 148 TRP B C 1
ATOM 3655 O O . TRP B 1 148 ? -7.301 0.401 2.297 1 96.44 148 TRP B O 1
ATOM 3665 N N . SER B 1 149 ? -6.035 0.498 4.109 1 95.38 149 SER B N 1
ATOM 3666 C CA . SER B 1 149 ? -5.168 1.517 3.525 1 95.38 149 SER B CA 1
ATOM 3667 C C . SER B 1 149 ? -4.348 0.95 2.371 1 95.38 149 SER B C 1
ATOM 3669 O O . SER B 1 149 ? -4.277 1.554 1.298 1 95.38 149 SER B O 1
ATOM 3671 N N . HIS B 1 150 ? -3.854 -0.241 2.529 1 95.06 150 HIS B N 1
ATOM 3672 C CA . HIS B 1 150 ? -2.896 -0.773 1.565 1 95.06 150 HIS B CA 1
ATOM 3673 C C . HIS B 1 150 ? -3.598 -1.58 0.479 1 95.06 150 HIS B C 1
ATOM 3675 O O . HIS B 1 150 ? -3.131 -1.633 -0.661 1 95.06 150 HIS B O 1
ATOM 3681 N N . TYR B 1 151 ? -4.746 -2.156 0.811 1 96 151 TYR B N 1
ATOM 3682 C CA . TYR B 1 151 ? -5.285 -3.127 -0.134 1 96 151 TYR B CA 1
ATOM 3683 C C . TYR B 1 151 ? -6.652 -2.689 -0.648 1 96 151 TYR B C 1
ATOM 3685 O O . TYR B 1 151 ? -7.203 -3.305 -1.562 1 96 151 TYR B O 1
ATOM 3693 N N . ALA B 1 152 ? -7.234 -1.646 -0.092 1 97.06 152 ALA B N 1
ATOM 3694 C CA . ALA B 1 152 ? -8.523 -1.135 -0.549 1 97.06 152 ALA B CA 1
ATOM 3695 C C . ALA B 1 152 ? -8.445 0.355 -0.867 1 97.06 152 ALA B C 1
ATOM 3697 O O . ALA B 1 152 ? -9.375 1.109 -0.577 1 97.06 152 ALA B O 1
ATOM 3698 N N . ASP B 1 153 ? -7.348 0.754 -1.42 1 95.06 153 ASP B N 1
ATOM 3699 C CA . ASP B 1 153 ? -7.172 2.104 -1.946 1 95.06 153 ASP B CA 1
ATOM 3700 C C . ASP B 1 153 ? -7.441 3.152 -0.868 1 95.06 153 ASP B C 1
ATOM 3702 O O . ASP B 1 153 ? -8.273 4.039 -1.051 1 95.06 153 ASP B O 1
ATOM 3706 N N . SER B 1 154 ? -6.785 3.031 0.227 1 94.5 154 SER B N 1
ATOM 3707 C CA . SER B 1 154 ? -6.906 4.004 1.309 1 94.5 154 SER B CA 1
ATOM 3708 C C . SER B 1 154 ? -8.367 4.195 1.715 1 94.5 154 SER B C 1
ATOM 3710 O O . SER B 1 154 ? -8.852 5.328 1.78 1 94.5 154 SER B O 1
ATOM 3712 N N . HIS B 1 155 ? -9.086 3.156 1.865 1 96.19 155 HIS B N 1
ATOM 3713 C CA . HIS B 1 155 ? -10.445 3.104 2.398 1 96.19 155 HIS B CA 1
ATOM 3714 C C . HIS B 1 155 ? -11.461 3.527 1.347 1 96.19 155 HIS B C 1
ATOM 3716 O O . HIS B 1 155 ? -12.648 3.682 1.653 1 96.19 155 HIS B O 1
ATOM 3722 N N . ARG B 1 156 ? -11.086 3.664 0.142 1 97.25 156 ARG B N 1
ATOM 3723 C CA . ARG B 1 156 ? -12.023 4.047 -0.909 1 97.25 156 ARG B CA 1
ATOM 3724 C C . ARG B 1 156 ? -12.602 2.814 -1.595 1 97.25 156 ARG B C 1
ATOM 3726 O O . ARG B 1 156 ? -13.539 2.926 -2.391 1 97.25 156 ARG B O 1
ATOM 3733 N N . GLY B 1 157 ? -12.062 1.64 -1.25 1 98.06 157 GLY B N 1
ATOM 3734 C CA . GLY B 1 157 ? -12.5 0.403 -1.876 1 98.06 157 GLY B CA 1
ATOM 3735 C C . GLY B 1 157 ? -13.477 -0.382 -1.024 1 98.06 157 GLY B C 1
ATOM 3736 O O . GLY B 1 157 ? -14.289 0.202 -0.307 1 98.06 157 GLY B O 1
ATOM 3737 N N . ILE B 1 158 ? -13.445 -1.741 -1.29 1 98.44 158 ILE B N 1
ATOM 3738 C CA . ILE B 1 158 ? -14.391 -2.604 -0.583 1 98.44 158 ILE B CA 1
ATOM 3739 C C . ILE B 1 158 ? -13.664 -3.852 -0.079 1 98.44 158 ILE B C 1
ATOM 3741 O O . ILE B 1 158 ? -12.508 -4.094 -0.437 1 98.44 158 ILE B O 1
ATOM 3745 N N . ALA B 1 159 ? -14.289 -4.547 0.766 1 98.12 159 ALA B N 1
ATOM 3746 C CA . ALA B 1 159 ? -13.906 -5.891 1.189 1 98.12 159 ALA B CA 1
ATOM 3747 C C . ALA B 1 159 ? -15.086 -6.855 1.07 1 98.12 159 ALA B C 1
ATOM 3749 O O . ALA B 1 159 ? -16.203 -6.52 1.438 1 98.12 159 ALA B O 1
ATOM 3750 N N . ILE B 1 160 ? -14.836 -7.969 0.492 1 98.44 160 ILE B N 1
ATOM 3751 C CA . ILE B 1 160 ? -15.875 -8.984 0.326 1 98.44 160 ILE B CA 1
ATOM 3752 C C . ILE B 1 160 ? -15.57 -10.18 1.224 1 98.44 160 ILE B C 1
ATOM 3754 O O . ILE B 1 160 ? -14.461 -10.703 1.217 1 98.44 160 ILE B O 1
ATOM 3758 N N . MET B 1 161 ? -16.516 -10.539 2.002 1 97.75 161 MET B N 1
ATOM 3759 C CA . MET B 1 161 ? -16.406 -11.734 2.84 1 97.75 161 MET B CA 1
ATOM 3760 C C . MET B 1 161 ? -16.953 -12.961 2.117 1 97.75 161 MET B C 1
ATOM 3762 O O . MET B 1 161 ? -18.141 -13.023 1.796 1 97.75 161 MET B O 1
ATOM 3766 N N . TYR B 1 162 ? -16.125 -13.914 1.886 1 97.19 162 TYR B N 1
ATOM 3767 C CA . TYR B 1 162 ? -16.484 -15.148 1.211 1 97.19 162 TYR B CA 1
ATOM 3768 C C . TYR B 1 162 ? -16.562 -16.312 2.199 1 97.19 162 TYR B C 1
ATOM 3770 O O . TYR B 1 162 ? -15.719 -16.422 3.092 1 97.19 162 TYR B O 1
ATOM 3778 N N . LYS B 1 163 ? -17.531 -17.062 2.023 1 95.75 163 LYS B N 1
ATOM 3779 C CA . LYS B 1 163 ? -17.562 -18.375 2.67 1 95.75 163 LYS B CA 1
ATOM 3780 C C . LYS B 1 163 ? -17 -19.453 1.755 1 95.75 163 LYS B C 1
ATOM 3782 O O . LYS B 1 163 ? -17.547 -19.703 0.675 1 95.75 163 LYS B O 1
ATOM 3787 N N . ILE B 1 164 ? -15.961 -20.031 2.145 1 94.62 164 ILE B N 1
ATOM 3788 C CA . ILE B 1 164 ? -15.328 -21.062 1.337 1 94.62 164 ILE B CA 1
ATOM 3789 C C . ILE B 1 164 ? -15.422 -22.406 2.059 1 94.62 164 ILE B C 1
ATOM 3791 O O . ILE B 1 164 ? -14.797 -22.594 3.104 1 94.62 164 ILE B O 1
ATOM 3795 N N . THR B 1 165 ? -16.141 -23.297 1.467 1 90.75 165 THR B N 1
ATOM 3796 C CA . THR B 1 165 ? -16.375 -24.609 2.049 1 90.75 165 THR B CA 1
ATOM 3797 C C . THR B 1 165 ? -15.727 -25.703 1.198 1 90.75 165 THR B C 1
ATOM 3799 O O . THR B 1 165 ? -15.227 -25.422 0.107 1 90.75 165 THR B O 1
ATOM 3802 N N . ASP B 1 166 ? -15.742 -26.906 1.753 1 89.44 166 ASP B N 1
ATOM 3803 C CA . ASP B 1 166 ? -15.258 -28.062 0.994 1 89.44 166 ASP B CA 1
ATOM 3804 C C . ASP B 1 166 ? -16.047 -28.234 -0.305 1 89.44 166 ASP B C 1
ATOM 3806 O O . ASP B 1 166 ? -15.477 -28.609 -1.331 1 89.44 166 ASP B O 1
ATOM 3810 N N . LEU B 1 167 ? -17.266 -27.953 -0.228 1 88.31 167 LEU B N 1
ATOM 3811 C CA . LEU B 1 167 ? -18.125 -28.078 -1.407 1 88.31 167 LEU B CA 1
ATOM 3812 C C . LEU B 1 167 ? -17.703 -27.078 -2.482 1 88.31 167 LEU B C 1
ATOM 3814 O O . LEU B 1 167 ? -17.672 -27.406 -3.668 1 88.31 167 LEU B O 1
ATOM 3818 N N . THR B 1 168 ? -17.391 -25.859 -2.051 1 89.44 168 THR B N 1
ATOM 3819 C CA . THR B 1 168 ? -16.922 -24.828 -2.975 1 89.44 168 THR B CA 1
ATOM 3820 C C . THR B 1 168 ? -15.664 -25.297 -3.693 1 89.44 168 THR B C 1
ATOM 3822 O O . THR B 1 168 ? -15.539 -25.125 -4.91 1 89.44 168 THR B O 1
ATOM 3825 N N . LEU B 1 169 ? -14.773 -25.891 -2.992 1 91.69 169 LEU B N 1
ATOM 3826 C CA . LEU B 1 169 ? -13.492 -26.328 -3.541 1 91.69 169 LEU B CA 1
ATOM 3827 C C . LEU B 1 169 ? -13.672 -27.516 -4.465 1 91.69 169 LEU B C 1
ATOM 3829 O O . LEU B 1 169 ? -13.07 -27.578 -5.539 1 91.69 169 LEU B O 1
ATOM 3833 N N . ARG B 1 170 ? -14.5 -28.438 -4.145 1 89.56 170 ARG B N 1
ATOM 3834 C CA . ARG B 1 170 ? -14.703 -29.672 -4.895 1 89.56 170 ARG B CA 1
ATOM 3835 C C . ARG B 1 170 ? -15.266 -29.375 -6.281 1 89.56 170 ARG B C 1
ATOM 3837 O O . ARG B 1 170 ? -14.992 -30.109 -7.234 1 89.56 170 ARG B O 1
ATOM 3844 N N . GLN B 1 171 ? -16 -28.312 -6.352 1 90.69 171 GLN B N 1
ATOM 3845 C CA . GLN B 1 171 ? -16.625 -27.969 -7.621 1 90.69 171 GLN B CA 1
ATOM 3846 C C . GLN B 1 171 ? -15.578 -27.609 -8.68 1 90.69 171 GLN B C 1
ATOM 3848 O O . GLN B 1 171 ? -15.852 -27.688 -9.875 1 90.69 171 GLN B O 1
ATOM 3853 N N . HIS B 1 172 ? -14.422 -27.25 -8.234 1 90.94 172 HIS B N 1
ATOM 3854 C CA . HIS B 1 172 ? -13.406 -26.797 -9.18 1 90.94 172 HIS B CA 1
ATOM 3855 C C . HIS B 1 172 ? -12.227 -27.766 -9.227 1 90.94 172 HIS B C 1
ATOM 3857 O O . HIS B 1 172 ? -11.188 -27.453 -9.82 1 90.94 172 HIS B O 1
ATOM 3863 N N . ASN B 1 173 ? -12.391 -28.812 -8.562 1 89.62 173 ASN B N 1
ATOM 3864 C CA . ASN B 1 173 ? -11.375 -29.859 -8.609 1 89.62 173 ASN B CA 1
ATOM 3865 C C . ASN B 1 173 ? -11.758 -30.984 -9.57 1 89.62 173 ASN B C 1
ATOM 3867 O O . ASN B 1 173 ? -12.734 -31.688 -9.336 1 89.62 173 ASN B O 1
ATOM 3871 N N . TYR B 1 174 ? -11.07 -30.984 -10.719 1 87.38 174 TYR B N 1
ATOM 3872 C CA . TYR B 1 174 ? -11.227 -32 -11.742 1 87.38 174 TYR B CA 1
ATOM 3873 C C . TYR B 1 174 ? -9.875 -32.562 -12.172 1 87.38 174 TYR B C 1
ATOM 3875 O O . TYR B 1 174 ? -8.836 -32.188 -11.602 1 87.38 174 TYR B O 1
ATOM 3883 N N . ASP B 1 175 ? -9.891 -33.438 -13.195 1 84.12 175 ASP B N 1
ATOM 3884 C CA . ASP B 1 175 ? -8.672 -34.094 -13.625 1 84.12 175 ASP B CA 1
ATOM 3885 C C . ASP B 1 175 ? -7.652 -33.094 -14.172 1 84.12 175 ASP B C 1
ATOM 3887 O O . ASP B 1 175 ? -6.445 -33.281 -13.992 1 84.12 175 ASP B O 1
ATOM 3891 N N . ASN B 1 176 ? -8.148 -32.062 -14.695 1 91.31 176 ASN B N 1
ATOM 3892 C CA . ASN B 1 176 ? -7.219 -31.141 -15.367 1 91.31 176 ASN B CA 1
ATOM 3893 C C . ASN B 1 176 ? -7.176 -29.781 -14.68 1 91.31 176 ASN B C 1
ATOM 3895 O O . ASN B 1 176 ? -6.609 -28.828 -15.227 1 91.31 176 ASN B O 1
ATOM 3899 N N . HIS B 1 177 ? -7.836 -29.625 -13.57 1 92.62 177 HIS B N 1
ATOM 3900 C CA . HIS B 1 177 ? -7.785 -28.375 -12.805 1 92.62 177 HIS B CA 1
ATOM 3901 C C . HIS B 1 177 ? -7.809 -28.656 -11.305 1 92.62 177 HIS B C 1
ATOM 3903 O O . HIS B 1 177 ? -8.281 -29.703 -10.875 1 92.62 177 HIS B O 1
ATOM 3909 N N . LEU B 1 178 ? -7.371 -27.734 -10.555 1 94.75 178 LEU B N 1
ATOM 3910 C CA . LEU B 1 178 ? -7.426 -27.844 -9.102 1 94.75 178 LEU B CA 1
ATOM 3911 C C . LEU B 1 178 ? -7.668 -26.484 -8.461 1 94.75 178 LEU B C 1
ATOM 3913 O O . LEU B 1 178 ? -7.34 -25.453 -9.039 1 94.75 178 LEU B O 1
ATOM 3917 N N . LEU B 1 179 ? -8.266 -26.484 -7.312 1 95.69 179 LEU B N 1
ATOM 3918 C CA . LEU B 1 179 ? -8.477 -25.359 -6.406 1 95.69 179 LEU B CA 1
ATOM 3919 C C . LEU B 1 179 ? -8.188 -25.766 -4.965 1 95.69 179 LEU B C 1
ATOM 3921 O O . LEU B 1 179 ? -8.82 -26.672 -4.43 1 95.69 179 LEU B O 1
ATOM 3925 N N . ARG B 1 180 ? -7.242 -25.094 -4.395 1 94.69 180 ARG B N 1
ATOM 3926 C CA . ARG B 1 180 ? -6.824 -25.422 -3.033 1 94.69 180 ARG B CA 1
ATOM 3927 C C . ARG B 1 180 ? -6.859 -24.188 -2.143 1 94.69 180 ARG B C 1
ATOM 3929 O O . ARG B 1 180 ? -6.48 -23.094 -2.572 1 94.69 180 ARG B O 1
ATOM 3936 N N . LEU B 1 181 ? -7.344 -24.344 -0.953 1 95.81 181 LEU B N 1
ATOM 3937 C CA . LEU B 1 181 ? -7.285 -23.312 0.077 1 95.81 181 LEU B CA 1
ATOM 3938 C C . LEU B 1 181 ? -6.18 -23.609 1.081 1 95.81 181 LEU B C 1
ATOM 3940 O O . LEU B 1 181 ? -6.203 -24.641 1.753 1 95.81 181 LEU B O 1
ATOM 3944 N N . CYS B 1 182 ? -5.238 -22.688 1.152 1 96.06 182 CYS B N 1
ATOM 3945 C CA . CYS B 1 182 ? -4.055 -22.969 1.964 1 96.06 182 CYS B CA 1
ATOM 3946 C C . CYS B 1 182 ? -3.703 -21.766 2.83 1 96.06 182 CYS B C 1
ATOM 3948 O O . CYS B 1 182 ? -3.846 -20.609 2.398 1 96.06 182 CYS B O 1
ATOM 3950 N N . LYS B 1 183 ? -3.191 -22.047 4.035 1 95.12 183 LYS B N 1
ATOM 3951 C CA . LYS B 1 183 ? -2.725 -21 4.93 1 95.12 183 LYS B CA 1
ATOM 3952 C C . LYS B 1 183 ? -1.285 -20.609 4.609 1 95.12 183 LYS B C 1
ATOM 3954 O O . LYS B 1 183 ? -0.441 -21.469 4.359 1 95.12 183 LYS B O 1
ATOM 3959 N N . VAL B 1 184 ? -1.03 -19.312 4.59 1 95.44 184 VAL B N 1
ATOM 3960 C CA . VAL B 1 184 ? 0.324 -18.812 4.371 1 95.44 184 VAL B CA 1
ATOM 3961 C C . VAL B 1 184 ? 1.15 -19 5.645 1 95.44 184 VAL B C 1
ATOM 3963 O O . VAL B 1 184 ? 0.667 -18.734 6.746 1 95.44 184 VAL B O 1
ATOM 3966 N N . ALA B 1 185 ? 2.342 -19.469 5.438 1 93.69 185 ALA B N 1
ATOM 3967 C CA . ALA B 1 185 ? 3.293 -19.609 6.539 1 93.69 185 ALA B CA 1
ATOM 3968 C C . ALA B 1 185 ? 4.289 -18.453 6.551 1 93.69 185 ALA B C 1
ATOM 3970 O O . ALA B 1 185 ? 5 -18.219 5.57 1 93.69 185 ALA B O 1
ATOM 3971 N N . TYR B 1 186 ? 4.367 -17.75 7.691 1 93.12 186 TYR B N 1
ATOM 3972 C CA . TYR B 1 186 ? 5.297 -16.641 7.824 1 93.12 186 TYR B CA 1
ATOM 3973 C C . TYR B 1 186 ? 6.605 -17.094 8.469 1 93.12 186 TYR B C 1
ATOM 3975 O O . TYR B 1 186 ? 6.598 -17.828 9.453 1 93.12 186 TYR B O 1
ATOM 3983 N N . ARG B 1 187 ? 7.656 -16.641 7.82 1 88.38 187 ARG B N 1
ATOM 3984 C CA . ARG B 1 187 ? 8.977 -17.078 8.266 1 88.38 187 ARG B CA 1
ATOM 3985 C C . ARG B 1 187 ? 9.922 -15.891 8.43 1 88.38 187 ARG B C 1
ATOM 3987 O O . ARG B 1 187 ? 9.883 -14.953 7.633 1 88.38 187 ARG B O 1
ATOM 3994 N N . ASP B 1 188 ? 10.773 -15.938 9.375 1 82.19 188 ASP B N 1
ATOM 3995 C CA . ASP B 1 188 ? 11.75 -14.883 9.625 1 82.19 188 ASP B CA 1
ATOM 3996 C C . ASP B 1 188 ? 12.938 -14.992 8.672 1 82.19 188 ASP B C 1
ATOM 3998 O O . ASP B 1 188 ? 13.586 -13.992 8.359 1 82.19 188 ASP B O 1
ATOM 4002 N N . ARG B 1 189 ? 13.25 -16.156 8.375 1 77.44 189 ARG B N 1
ATOM 4003 C CA . ARG B 1 189 ? 14.367 -16.406 7.477 1 77.44 189 ARG B CA 1
ATOM 4004 C C . ARG B 1 189 ? 14.023 -17.469 6.449 1 77.44 189 ARG B C 1
ATOM 4006 O O . ARG B 1 189 ? 13.336 -18.453 6.77 1 77.44 189 ARG B O 1
ATOM 4013 N N . LYS B 1 190 ? 14.445 -17.125 5.289 1 73.06 190 LYS B N 1
ATOM 4014 C CA . LYS B 1 190 ? 14.305 -18.109 4.219 1 73.06 190 LYS B CA 1
ATOM 4015 C C . LYS B 1 190 ? 15.5 -18.062 3.27 1 73.06 190 LYS B C 1
ATOM 4017 O O . LYS B 1 190 ? 15.93 -16.984 2.859 1 73.06 190 LYS B O 1
ATOM 4022 N N . THR B 1 191 ? 16.125 -19.234 3.15 1 70.25 191 THR B N 1
ATOM 4023 C CA . THR B 1 191 ? 17.234 -19.297 2.211 1 70.25 191 THR B CA 1
ATOM 4024 C C . THR B 1 191 ? 16.828 -20.016 0.932 1 70.25 191 THR B C 1
ATOM 4026 O O . THR B 1 191 ? 16.031 -20.953 0.97 1 70.25 191 THR B O 1
ATOM 4029 N N . MET B 1 192 ? 17.281 -19.484 -0.164 1 67.5 192 MET B N 1
ATOM 4030 C CA . MET B 1 192 ? 17.031 -20.125 -1.453 1 67.5 192 MET B CA 1
ATOM 4031 C C . MET B 1 192 ? 17.828 -21.422 -1.583 1 67.5 192 MET B C 1
ATOM 4033 O O . MET B 1 192 ? 17.484 -22.281 -2.389 1 67.5 192 MET B O 1
ATOM 4037 N N . SER B 1 193 ? 18.781 -21.484 -0.781 1 64.25 193 SER B N 1
ATOM 4038 C CA . SER B 1 193 ? 19.641 -22.656 -0.864 1 64.25 193 SER B CA 1
ATOM 4039 C C . SER B 1 193 ? 19 -23.859 -0.155 1 64.25 193 SER B C 1
ATOM 4041 O O . SER B 1 193 ? 19.391 -25 -0.395 1 64.25 193 SER B O 1
ATOM 4043 N N . ASP B 1 194 ? 18.047 -23.594 0.566 1 65.31 194 ASP B N 1
ATOM 4044 C CA . ASP B 1 194 ? 17.422 -24.656 1.352 1 65.31 194 ASP B CA 1
ATOM 4045 C C . ASP B 1 194 ? 16.469 -25.484 0.493 1 65.31 194 ASP B C 1
ATOM 4047 O O . ASP B 1 194 ? 16.094 -25.078 -0.605 1 65.31 194 ASP B O 1
ATOM 4051 N N . TYR B 1 195 ? 16.344 -26.609 0.944 1 78.38 195 TYR B N 1
ATOM 4052 C CA . TYR B 1 195 ? 15.258 -27.469 0.489 1 78.38 195 TYR B CA 1
ATOM 4053 C C . TYR B 1 195 ? 13.93 -26.719 0.506 1 78.38 195 TYR B C 1
ATOM 4055 O O . TYR B 1 195 ? 13.477 -26.266 1.56 1 78.38 195 TYR B O 1
ATOM 4063 N N . ILE B 1 196 ? 13.5 -26.328 -0.768 1 86.12 196 ILE B N 1
ATOM 4064 C CA . ILE B 1 196 ? 12.211 -25.641 -0.847 1 86.12 196 ILE B CA 1
ATOM 4065 C C . ILE B 1 196 ? 11.156 -26.578 -1.427 1 86.12 196 ILE B C 1
ATOM 4067 O O . ILE B 1 196 ? 11.273 -27.016 -2.574 1 86.12 196 ILE B O 1
ATOM 4071 N N . THR B 1 197 ? 10.227 -26.859 -0.585 1 90.06 197 THR B N 1
ATOM 4072 C CA . THR B 1 197 ? 9.109 -27.688 -1.054 1 90.06 197 THR B CA 1
ATOM 4073 C C . THR B 1 197 ? 8.109 -26.844 -1.833 1 90.06 197 THR B C 1
ATOM 4075 O O . THR B 1 197 ? 8.094 -25.609 -1.706 1 90.06 197 THR B O 1
ATOM 4078 N N . ILE B 1 198 ? 7.332 -27.453 -2.695 1 90.44 198 ILE B N 1
ATOM 4079 C CA . ILE B 1 198 ? 6.414 -26.734 -3.58 1 90.44 198 ILE B CA 1
ATOM 4080 C C . ILE B 1 198 ? 5.41 -25.938 -2.75 1 90.44 198 ILE B C 1
ATOM 4082 O O . ILE B 1 198 ? 5.055 -24.812 -3.107 1 90.44 198 ILE B O 1
ATOM 4086 N N . ASP B 1 199 ? 4.938 -26.469 -1.618 1 91.94 199 ASP B N 1
ATOM 4087 C CA . ASP B 1 199 ? 4.008 -25.734 -0.768 1 91.94 199 ASP B CA 1
ATOM 4088 C C . ASP B 1 199 ? 4.672 -24.5 -0.17 1 91.94 199 ASP B C 1
ATOM 4090 O O . ASP B 1 199 ? 4.113 -23.406 -0.22 1 91.94 199 ASP B O 1
ATOM 4094 N N . ASN B 1 200 ? 5.898 -24.672 0.283 1 90.44 200 ASN B N 1
ATOM 4095 C CA . ASN B 1 200 ? 6.609 -23.531 0.838 1 90.44 200 ASN B CA 1
ATOM 4096 C C . ASN B 1 200 ? 6.914 -22.484 -0.233 1 90.44 200 ASN B C 1
ATOM 4098 O O . ASN B 1 200 ? 6.926 -21.281 0.049 1 90.44 200 ASN B O 1
ATOM 4102 N N . ALA B 1 201 ? 7.117 -22.953 -1.417 1 92.12 201 ALA B N 1
ATOM 4103 C CA . ALA B 1 201 ? 7.43 -22.047 -2.518 1 92.12 201 ALA B CA 1
ATOM 4104 C C . ALA B 1 201 ? 6.223 -21.172 -2.877 1 92.12 201 ALA B C 1
ATOM 4106 O O . ALA B 1 201 ? 6.375 -20.078 -3.422 1 92.12 201 ALA B O 1
ATOM 4107 N N . LEU B 1 202 ? 5.062 -21.656 -2.514 1 94.88 202 LEU B N 1
ATOM 4108 C CA . LEU B 1 202 ? 3.844 -20.938 -2.881 1 94.88 202 LEU B CA 1
ATOM 4109 C C . LEU B 1 202 ? 3.225 -20.25 -1.664 1 94.88 202 LEU B C 1
ATOM 4111 O O . LEU B 1 202 ? 2.477 -19.281 -1.804 1 94.88 202 LEU B O 1
ATOM 4115 N N . LEU B 1 203 ? 3.586 -20.766 -0.436 1 95.12 203 LEU B N 1
ATOM 4116 C CA . LEU B 1 203 ? 2.783 -20.375 0.721 1 95.12 203 LEU B CA 1
ATOM 4117 C C . LEU B 1 203 ? 3.652 -19.719 1.792 1 95.12 203 LEU B C 1
ATOM 4119 O O . LEU B 1 203 ? 3.146 -19.312 2.836 1 95.12 203 LEU B O 1
ATOM 4123 N N . ALA B 1 204 ? 4.875 -19.609 1.529 1 92.38 204 ALA B N 1
ATOM 4124 C CA . ALA B 1 204 ? 5.738 -18.969 2.518 1 92.38 204 ALA B CA 1
ATOM 4125 C C . ALA B 1 204 ? 5.918 -17.484 2.207 1 92.38 204 ALA B C 1
ATOM 4127 O O . ALA B 1 204 ? 6.043 -17.094 1.043 1 92.38 204 ALA B O 1
ATOM 4128 N N . LYS B 1 205 ? 5.949 -16.719 3.189 1 91.94 205 LYS B N 1
ATOM 4129 C CA . LYS B 1 205 ? 6.148 -15.273 3.105 1 91.94 205 LYS B CA 1
ATOM 4130 C C . LYS B 1 205 ? 6.984 -14.766 4.277 1 91.94 205 LYS B C 1
ATOM 4132 O O . LYS B 1 205 ? 7.137 -15.461 5.285 1 91.94 205 LYS B O 1
ATOM 4137 N N . GLY B 1 206 ? 7.594 -13.68 4.121 1 90.94 206 GLY B N 1
ATOM 4138 C CA . GLY B 1 206 ? 8.336 -13.086 5.223 1 90.94 206 GLY B CA 1
ATOM 4139 C C . GLY B 1 206 ? 7.461 -12.734 6.41 1 90.94 206 GLY B C 1
ATOM 4140 O O . GLY B 1 206 ? 6.301 -12.359 6.242 1 90.94 206 GLY B O 1
ATOM 4141 N N . ASP B 1 207 ? 8.055 -12.742 7.551 1 93.19 207 ASP B N 1
ATOM 4142 C CA . ASP B 1 207 ? 7.328 -12.508 8.797 1 93.19 207 ASP B CA 1
ATOM 4143 C C . ASP B 1 207 ? 6.777 -11.086 8.852 1 93.19 207 ASP B C 1
ATOM 4145 O O . ASP B 1 207 ? 5.75 -10.836 9.492 1 93.19 207 ASP B O 1
ATOM 4149 N N . CYS B 1 208 ? 7.379 -10.172 8.203 1 92.56 208 CYS B N 1
ATOM 4150 C CA . CYS B 1 208 ? 6.93 -8.789 8.234 1 92.56 208 CYS B CA 1
ATOM 4151 C C . CYS B 1 208 ? 5.543 -8.648 7.613 1 92.56 208 CYS B C 1
ATOM 4153 O O . CYS B 1 208 ? 4.863 -7.648 7.828 1 92.56 208 CYS B O 1
ATOM 4155 N N . TRP B 1 209 ? 5.086 -9.68 6.945 1 94.81 209 TRP B N 1
ATOM 4156 C CA . TRP B 1 209 ? 3.775 -9.648 6.305 1 94.81 209 TRP B CA 1
ATOM 4157 C C . TRP B 1 209 ? 2.732 -10.359 7.164 1 94.81 209 TRP B C 1
ATOM 4159 O O . TRP B 1 209 ? 1.571 -10.484 6.766 1 94.81 209 TRP B O 1
ATOM 4169 N N . SER B 1 210 ? 3.07 -10.766 8.32 1 95.62 210 SER B N 1
ATOM 4170 C CA . SER B 1 210 ? 2.217 -11.641 9.109 1 95.62 210 SER B CA 1
ATOM 4171 C C . SER B 1 210 ? 0.929 -10.93 9.523 1 95.62 210 SER B C 1
ATOM 4173 O O . SER B 1 210 ? -0.073 -11.586 9.828 1 95.62 210 SER B O 1
ATOM 4175 N N . TYR B 1 211 ? 0.903 -9.609 9.5 1 94.44 211 TYR B N 1
ATOM 4176 C CA . TYR B 1 211 ? -0.295 -8.875 9.891 1 94.44 211 TYR B CA 1
ATOM 4177 C C . TYR B 1 211 ? -1.445 -9.164 8.93 1 94.44 211 TYR B C 1
ATOM 4179 O O . TYR B 1 211 ? -2.609 -8.93 9.258 1 94.44 211 TYR B O 1
ATOM 4187 N N . GLU B 1 212 ? -1.166 -9.688 7.746 1 95.81 212 GLU B N 1
ATOM 4188 C CA . GLU B 1 212 ? -2.172 -9.945 6.719 1 95.81 212 GLU B CA 1
ATOM 4189 C C . GLU B 1 212 ? -3.047 -11.141 7.082 1 95.81 212 GLU B C 1
ATOM 4191 O O . GLU B 1 212 ? -4.152 -11.281 6.562 1 95.81 212 GLU B O 1
ATOM 4196 N N . ALA B 1 213 ? -2.486 -12.016 7.906 1 96.31 213 ALA B N 1
ATOM 4197 C CA . ALA B 1 213 ? -3.18 -13.266 8.219 1 96.31 213 ALA B CA 1
ATOM 4198 C C . ALA B 1 213 ? -3.73 -13.922 6.953 1 96.31 213 ALA B C 1
ATOM 4200 O O . ALA B 1 213 ? -4.918 -14.242 6.883 1 96.31 213 ALA B O 1
ATOM 4201 N N . GLU B 1 214 ? -2.867 -14.242 6.051 1 96.44 214 GLU B N 1
ATOM 4202 C CA . GLU B 1 214 ? -3.223 -14.516 4.66 1 96.44 214 GLU B CA 1
ATOM 4203 C C . GLU B 1 214 ? -3.506 -16 4.449 1 96.44 214 GLU B C 1
ATOM 4205 O O . GLU B 1 214 ? -2.789 -16.859 4.973 1 96.44 214 GLU B O 1
ATOM 4210 N N . HIS B 1 215 ? -4.539 -16.312 3.793 1 96.56 215 HIS B N 1
ATOM 4211 C CA . HIS B 1 215 ? -4.793 -17.562 3.105 1 96.56 215 HIS B CA 1
ATOM 4212 C C . HIS B 1 215 ? -4.797 -17.375 1.592 1 96.56 215 HIS B C 1
ATOM 4214 O O . HIS B 1 215 ? -5.109 -16.297 1.098 1 96.56 215 HIS B O 1
ATOM 4220 N N . ARG B 1 216 ? -4.406 -18.422 0.912 1 97 216 ARG B N 1
ATOM 4221 C CA . ARG B 1 216 ? -4.387 -18.359 -0.546 1 97 216 ARG B CA 1
ATOM 4222 C C . ARG B 1 216 ? -5.293 -19.422 -1.152 1 97 216 ARG B C 1
ATOM 4224 O O . ARG B 1 216 ? -5.316 -20.562 -0.686 1 97 216 ARG B O 1
ATOM 4231 N N . LEU B 1 217 ? -6.098 -19.047 -2.057 1 96.5 217 LEU B N 1
ATOM 4232 C CA . LEU B 1 217 ? -6.746 -19.953 -2.988 1 96.5 217 LEU B CA 1
ATOM 4233 C C . LEU B 1 217 ? -5.875 -20.188 -4.219 1 96.5 217 LEU B C 1
ATOM 4235 O O . LEU B 1 217 ? -5.652 -19.266 -5.008 1 96.5 217 LEU B O 1
ATOM 4239 N N . LEU B 1 218 ? -5.375 -21.391 -4.418 1 97.19 218 LEU B N 1
ATOM 4240 C CA . LEU B 1 218 ? -4.52 -21.75 -5.539 1 97.19 218 LEU B CA 1
ATOM 4241 C C . LEU B 1 218 ? -5.324 -22.422 -6.648 1 97.19 218 LEU B C 1
ATOM 4243 O O . LEU B 1 218 ? -5.953 -23.453 -6.426 1 97.19 218 LEU B O 1
ATOM 4247 N N . TYR B 1 219 ? -5.324 -21.781 -7.812 1 97.75 219 TYR B N 1
ATOM 4248 C CA . TYR B 1 219 ? -5.984 -22.375 -8.977 1 97.75 219 TYR B CA 1
ATOM 4249 C C . TYR B 1 219 ? -4.969 -22.703 -10.062 1 97.75 219 TYR B C 1
ATOM 4251 O O . TYR B 1 219 ? -4.09 -21.906 -10.375 1 97.75 219 TYR B O 1
ATOM 4259 N N . PHE B 1 220 ? -5.039 -23.891 -10.547 1 97.81 220 PHE B N 1
ATOM 4260 C CA . PHE B 1 220 ? -4.188 -24.328 -11.648 1 97.81 220 PHE B CA 1
ATOM 4261 C C . PHE B 1 220 ? -4.977 -25.188 -12.633 1 97.81 220 PHE B C 1
ATOM 4263 O O . PHE B 1 220 ? -5.867 -25.938 -12.234 1 97.81 220 PHE B O 1
ATOM 4270 N N . SER B 1 221 ? -4.676 -25.031 -13.914 1 97.19 221 SER B N 1
ATOM 4271 C CA . SER B 1 221 ? -5.305 -25.844 -14.953 1 97.19 221 SER B CA 1
ATOM 4272 C C . SER B 1 221 ? -4.301 -26.25 -16.031 1 97.19 221 SER B C 1
ATOM 4274 O O . SER B 1 221 ? -3.404 -25.469 -16.359 1 97.19 221 SER B O 1
ATOM 4276 N N . THR B 1 222 ? -4.461 -27.469 -16.562 1 96.81 222 THR B N 1
ATOM 4277 C CA . THR B 1 222 ? -3.602 -27.906 -17.656 1 96.81 222 THR B CA 1
ATOM 4278 C C . THR B 1 222 ? -4.141 -27.422 -19 1 96.81 222 THR B C 1
ATOM 4280 O O . THR B 1 222 ? -3.504 -27.625 -20.047 1 96.81 222 THR B O 1
ATOM 4283 N N . GLU B 1 223 ? -5.27 -26.734 -18.969 1 94.88 223 GLU B N 1
ATOM 4284 C CA . GLU B 1 223 ? -5.883 -26.219 -20.188 1 94.88 223 GLU B CA 1
ATOM 4285 C C . GLU B 1 223 ? -5.414 -24.797 -20.484 1 94.88 223 GLU B C 1
ATOM 4287 O O . GLU B 1 223 ? -6.016 -23.828 -20 1 94.88 223 GLU B O 1
ATOM 4292 N N . ASP B 1 224 ? -4.559 -24.641 -21.391 1 93.19 224 ASP B N 1
ATOM 4293 C CA . ASP B 1 224 ? -3.934 -23.359 -21.719 1 93.19 224 ASP B CA 1
ATOM 4294 C C . ASP B 1 224 ? -4.973 -22.344 -22.188 1 93.19 224 ASP B C 1
ATOM 4296 O O . ASP B 1 224 ? -4.832 -21.141 -21.953 1 93.19 224 ASP B O 1
ATOM 4300 N N . ASN B 1 225 ? -5.949 -22.828 -22.828 1 92.44 225 ASN B N 1
ATOM 4301 C CA . ASN B 1 225 ? -6.93 -21.953 -23.469 1 92.44 225 ASN B CA 1
ATOM 4302 C C . ASN B 1 225 ? -7.695 -21.125 -22.438 1 92.44 225 ASN B C 1
ATOM 4304 O O . ASN B 1 225 ? -8.203 -20.047 -22.75 1 92.44 225 ASN B O 1
ATOM 4308 N N . GLU B 1 226 ? -7.738 -21.625 -21.266 1 94.31 226 GLU B N 1
ATOM 4309 C CA . GLU B 1 226 ? -8.438 -20.922 -20.188 1 94.31 226 GLU B CA 1
ATOM 4310 C C . GLU B 1 226 ? -7.719 -19.625 -19.828 1 94.31 226 GLU B C 1
ATOM 4312 O O . GLU B 1 226 ? -8.328 -18.703 -19.266 1 94.31 226 GLU B O 1
ATOM 4317 N N . PHE B 1 227 ? -6.48 -19.531 -20.156 1 96.06 227 PHE B N 1
ATOM 4318 C CA . PHE B 1 227 ? -5.656 -18.422 -19.703 1 96.06 227 PHE B CA 1
ATOM 4319 C C . PHE B 1 227 ? -5.34 -17.484 -20.859 1 96.06 227 PHE B C 1
ATOM 4321 O O . PHE B 1 227 ? -4.539 -16.547 -20.719 1 96.06 227 PHE B O 1
ATOM 4328 N N . LYS B 1 228 ? -5.883 -17.734 -21.969 1 93.62 228 LYS B N 1
ATOM 4329 C CA . LYS B 1 228 ? -5.621 -16.938 -23.156 1 93.62 228 LYS B CA 1
ATOM 4330 C C . LYS B 1 228 ? -6.82 -16.062 -23.516 1 93.62 228 LYS B C 1
ATOM 4332 O O . LYS B 1 228 ? -7.965 -16.438 -23.234 1 93.62 228 LYS B O 1
ATOM 4337 N N . GLN B 1 229 ? -6.477 -14.891 -23.969 1 92.25 229 GLN B N 1
ATOM 4338 C CA . GLN B 1 229 ? -7.496 -13.969 -24.469 1 92.25 229 GLN B CA 1
ATOM 4339 C C . GLN B 1 229 ? -6.992 -13.18 -25.672 1 92.25 229 GLN B C 1
ATOM 4341 O O . GLN B 1 229 ? -5.781 -13.062 -25.875 1 92.25 229 GLN B O 1
ATOM 4346 N N . LEU B 1 230 ? -7.941 -12.766 -26.484 1 90.44 230 LEU B N 1
ATOM 4347 C CA . LEU B 1 230 ? -7.602 -11.922 -27.641 1 90.44 230 LEU B CA 1
ATOM 4348 C C . LEU B 1 230 ? -7.629 -10.453 -27.25 1 90.44 230 LEU B C 1
ATOM 4350 O O . LEU B 1 230 ? -8.609 -9.969 -26.672 1 90.44 230 LEU B O 1
ATOM 4354 N N . ASN B 1 231 ? -6.504 -9.828 -27.484 1 89 231 ASN B N 1
ATOM 4355 C CA . ASN B 1 231 ? -6.488 -8.383 -27.297 1 89 231 ASN B CA 1
ATOM 4356 C C . ASN B 1 231 ? -7.293 -7.676 -28.391 1 89 231 ASN B C 1
ATOM 4358 O O . ASN B 1 231 ? -6.996 -7.812 -29.578 1 89 231 ASN B O 1
ATOM 4362 N N . GLU B 1 232 ? -8.219 -6.863 -27.938 1 84.69 232 GLU B N 1
ATOM 4363 C CA . GLU B 1 232 ? -9.117 -6.234 -28.906 1 84.69 232 GLU B CA 1
ATOM 4364 C C . GLU B 1 232 ? -8.383 -5.188 -29.734 1 84.69 232 GLU B C 1
ATOM 4366 O O . GLU B 1 232 ? -8.719 -4.969 -30.906 1 84.69 232 GLU B O 1
ATOM 4371 N N . LYS B 1 233 ? -7.422 -4.52 -29.25 1 85.81 233 LYS B N 1
ATOM 4372 C CA . LYS B 1 233 ? -6.723 -3.434 -29.922 1 85.81 233 LYS B CA 1
ATOM 4373 C C . LYS B 1 233 ? -5.672 -3.977 -30.891 1 85.81 233 LYS B C 1
ATOM 4375 O O . LYS B 1 233 ? -5.59 -3.539 -32.031 1 85.81 233 LYS B O 1
ATOM 4380 N N . THR B 1 234 ? -4.926 -5.055 -30.5 1 90.06 234 THR B N 1
ATOM 4381 C CA . THR B 1 234 ? -3.789 -5.547 -31.266 1 90.06 234 THR B CA 1
ATOM 4382 C C . THR B 1 234 ? -4.168 -6.805 -32.031 1 90.06 234 THR B C 1
ATOM 4384 O O . THR B 1 234 ? -3.439 -7.227 -32.938 1 90.06 234 THR B O 1
ATOM 4387 N N . GLN B 1 235 ? -5.234 -7.406 -31.656 1 89.5 235 GLN B N 1
ATOM 4388 C CA . GLN B 1 235 ? -5.707 -8.648 -32.25 1 89.5 235 GLN B CA 1
ATOM 4389 C C . GLN B 1 235 ? -4.699 -9.773 -32.062 1 89.5 235 GLN B C 1
ATOM 4391 O O . GLN B 1 235 ? -4.605 -10.68 -32.906 1 89.5 235 GLN B O 1
ATOM 4396 N N . LYS B 1 236 ? -3.986 -9.609 -31.047 1 91.06 236 LYS B N 1
ATOM 4397 C CA . LYS B 1 236 ? -3.023 -10.641 -30.688 1 91.06 236 LYS B CA 1
ATOM 4398 C C . LYS B 1 236 ? -3.467 -11.391 -29.438 1 91.06 236 LYS B C 1
ATOM 4400 O O . LYS B 1 236 ? -4.156 -10.828 -28.578 1 91.06 236 LYS B O 1
ATOM 4405 N N . GLU B 1 237 ? -3.092 -12.656 -29.359 1 91.94 237 GLU B N 1
ATOM 4406 C CA . GLU B 1 237 ? -3.377 -13.461 -28.172 1 91.94 237 GLU B CA 1
ATOM 4407 C C . GLU B 1 237 ? -2.498 -13.039 -27 1 91.94 237 GLU B C 1
ATOM 4409 O O . GLU B 1 237 ? -1.303 -12.789 -27.156 1 91.94 237 GLU B O 1
ATOM 4414 N N . GLU B 1 238 ? -3.184 -12.797 -25.906 1 92.31 238 GLU B N 1
ATOM 4415 C CA . GLU B 1 238 ? -2.469 -12.461 -24.688 1 92.31 238 GLU B CA 1
ATOM 4416 C C . GLU B 1 238 ? -2.936 -13.328 -23.516 1 92.31 238 GLU B C 1
ATOM 4418 O O . GLU B 1 238 ? -4.004 -13.945 -23.578 1 92.31 238 GLU B O 1
ATOM 4423 N N . ARG B 1 239 ? -2.131 -13.453 -22.547 1 93 239 ARG B N 1
ATOM 4424 C CA . ARG B 1 239 ? -2.492 -14.219 -21.359 1 93 239 ARG B CA 1
ATOM 4425 C C . ARG B 1 239 ? -3.342 -13.383 -20.406 1 93 239 ARG B C 1
ATOM 4427 O O . ARG B 1 239 ? -3.088 -12.188 -20.219 1 93 239 ARG B O 1
ATOM 4434 N N . LYS B 1 240 ? -4.316 -14.008 -19.828 1 94 240 LYS B N 1
ATOM 4435 C CA . LYS B 1 240 ? -5.164 -13.352 -18.828 1 94 240 LYS B CA 1
ATOM 4436 C C . LYS B 1 240 ? -4.445 -13.227 -17.484 1 94 240 LYS B C 1
ATOM 4438 O O . LYS B 1 240 ? -3.912 -14.203 -16.969 1 94 240 LYS B O 1
ATOM 4443 N N . ASP B 1 241 ? -4.527 -12.047 -16.969 1 94.19 241 ASP B N 1
ATOM 4444 C CA . ASP B 1 241 ? -3.955 -11.867 -15.641 1 94.19 241 ASP B CA 1
ATOM 4445 C C . ASP B 1 241 ? -4.938 -12.305 -14.555 1 94.19 241 ASP B C 1
ATOM 4447 O O . ASP B 1 241 ? -4.531 -12.641 -13.445 1 94.19 241 ASP B O 1
ATOM 4451 N N . PHE B 1 242 ? -6.18 -12.328 -14.984 1 96.12 242 PHE B N 1
ATOM 4452 C CA . PHE B 1 242 ? -7.219 -12.625 -14.008 1 96.12 242 PHE B CA 1
ATOM 4453 C C . PHE B 1 242 ? -8.148 -13.719 -14.508 1 96.12 242 PHE B C 1
ATOM 4455 O O . PHE B 1 242 ? -8.477 -13.766 -15.695 1 96.12 242 PHE B O 1
ATOM 4462 N N . ILE B 1 243 ? -8.539 -14.625 -13.633 1 96.62 243 ILE B N 1
ATOM 4463 C CA . ILE B 1 243 ? -9.531 -15.664 -13.891 1 96.62 243 ILE B CA 1
ATOM 4464 C C . ILE B 1 243 ? -10.609 -15.625 -12.812 1 96.62 243 ILE B C 1
ATOM 4466 O O . ILE B 1 243 ? -10.305 -15.562 -11.617 1 96.62 243 ILE B O 1
ATOM 4470 N N . SER B 1 244 ? -11.852 -15.602 -13.211 1 97.12 244 SER B N 1
ATOM 4471 C CA . SER B 1 244 ? -12.977 -15.609 -12.281 1 97.12 244 SER B CA 1
ATOM 4472 C C . SER B 1 244 ? -13.625 -16.984 -12.211 1 97.12 244 SER B C 1
ATOM 4474 O O . SER B 1 244 ? -13.906 -17.594 -13.242 1 97.12 244 SER B O 1
ATOM 4476 N N . LEU B 1 245 ? -13.805 -17.453 -11.062 1 97.12 245 LEU B N 1
ATOM 4477 C CA . LEU B 1 245 ? -14.477 -18.734 -10.844 1 97.12 245 LEU B CA 1
ATOM 4478 C C . LEU B 1 245 ? -15.875 -18.516 -10.281 1 97.12 245 LEU B C 1
ATOM 4480 O O . LEU B 1 245 ? -16.078 -17.641 -9.438 1 97.12 245 LEU B O 1
ATOM 4484 N N . ASP B 1 246 ? -16.766 -19.359 -10.656 1 96.12 246 ASP B N 1
ATOM 4485 C CA . ASP B 1 246 ? -18.141 -19.297 -10.172 1 96.12 246 ASP B CA 1
ATOM 4486 C C . ASP B 1 246 ? -18.312 -20.156 -8.922 1 96.12 246 ASP B C 1
ATOM 4488 O O . ASP B 1 246 ? -17.422 -20.906 -8.547 1 96.12 246 ASP B O 1
ATOM 4492 N N . GLY B 1 247 ? -19.484 -19.969 -8.25 1 95 247 GLY B N 1
ATOM 4493 C CA . GLY B 1 247 ? -19.891 -20.891 -7.199 1 95 247 GLY B CA 1
ATOM 4494 C C . GLY B 1 247 ? -19.406 -20.469 -5.824 1 95 247 GLY B C 1
ATOM 4495 O O . GLY B 1 247 ? -19.297 -21.297 -4.918 1 95 247 GLY B O 1
ATOM 4496 N N . PHE B 1 248 ? -19.141 -19.25 -5.633 1 96.31 248 PHE B N 1
ATOM 4497 C CA . PHE B 1 248 ? -18.703 -18.781 -4.324 1 96.31 248 PHE B CA 1
ATOM 4498 C C . PHE B 1 248 ? -19.844 -18.078 -3.596 1 96.31 248 PHE B C 1
ATOM 4500 O O . PHE B 1 248 ? -20.625 -17.344 -4.211 1 96.31 248 PHE B O 1
ATOM 4507 N N . GLU B 1 249 ? -19.875 -18.344 -2.357 1 95.5 249 GLU B N 1
ATOM 4508 C CA . GLU B 1 249 ? -20.859 -17.688 -1.494 1 95.5 249 GLU B CA 1
ATOM 4509 C C . GLU B 1 249 ? -20.281 -16.422 -0.868 1 95.5 249 GLU B C 1
ATOM 4511 O O . GLU B 1 249 ? -19.219 -16.453 -0.246 1 95.5 249 GLU B O 1
ATOM 4516 N N . ILE B 1 250 ? -21.031 -15.367 -1.045 1 97.75 250 ILE B N 1
ATOM 4517 C CA . ILE B 1 250 ? -20.656 -14.094 -0.445 1 97.75 250 ILE B CA 1
ATOM 4518 C C . ILE B 1 250 ? -21.531 -13.812 0.774 1 97.75 250 ILE B C 1
ATOM 4520 O O . ILE B 1 250 ? -22.75 -13.742 0.663 1 97.75 250 ILE B O 1
ATOM 4524 N N . GLU B 1 251 ? -20.859 -13.625 1.858 1 96.69 251 GLU B N 1
ATOM 4525 C CA . GLU B 1 251 ? -21.594 -13.422 3.109 1 96.69 251 GLU B CA 1
ATOM 4526 C C . GLU B 1 251 ? -21.891 -11.945 3.348 1 96.69 251 GLU B C 1
ATOM 4528 O O . GLU B 1 251 ? -22.922 -11.594 3.902 1 96.69 251 GLU B O 1
ATOM 4533 N N . ALA B 1 252 ? -21 -11.094 2.99 1 97.25 252 ALA B N 1
ATOM 4534 C CA . ALA B 1 252 ? -21.156 -9.664 3.207 1 97.25 252 ALA B CA 1
ATOM 4535 C C . ALA B 1 252 ? -20.172 -8.867 2.346 1 97.25 252 ALA B C 1
ATOM 4537 O O . ALA B 1 252 ? -19.172 -9.414 1.872 1 97.25 252 ALA B O 1
ATOM 4538 N N . VAL B 1 253 ? -20.578 -7.668 2.129 1 98.31 253 VAL B N 1
ATOM 4539 C CA . VAL B 1 253 ? -19.688 -6.699 1.499 1 98.31 253 VAL B CA 1
ATOM 4540 C C . VAL B 1 253 ? -19.484 -5.512 2.434 1 98.31 253 VAL B C 1
ATOM 4542 O O . VAL B 1 253 ? -20.438 -4.973 2.996 1 98.31 253 VAL B O 1
ATOM 4545 N N . TYR B 1 254 ? -18.297 -5.148 2.613 1 97.88 254 TYR B N 1
ATOM 4546 C CA . TYR B 1 254 ? -17.938 -4.008 3.449 1 97.88 254 TYR B CA 1
ATOM 4547 C C . TYR B 1 254 ? -17.422 -2.852 2.6 1 97.88 254 TYR B C 1
ATOM 4549 O O . TYR B 1 254 ? -16.656 -3.061 1.663 1 97.88 254 TYR B O 1
ATOM 4557 N N . LEU B 1 255 ? -17.891 -1.705 2.951 1 98.12 255 LEU B N 1
ATOM 4558 C CA . LEU B 1 255 ? -17.484 -0.493 2.25 1 98.12 255 LEU B CA 1
ATOM 4559 C C . LEU B 1 255 ? -16.469 0.298 3.072 1 98.12 255 LEU B C 1
ATOM 4561 O O . LEU B 1 255 ? -16.625 0.423 4.289 1 98.12 255 LEU B O 1
ATOM 4565 N N . GLY B 1 256 ? -15.438 0.767 2.41 1 96.94 256 GLY B N 1
ATOM 4566 C CA . GLY B 1 256 ? -14.477 1.613 3.098 1 96.94 256 GLY B CA 1
ATOM 4567 C C . GLY B 1 256 ? -15.07 2.922 3.58 1 96.94 256 GLY B C 1
ATOM 4568 O O . GLY B 1 256 ? -16.078 3.381 3.053 1 96.94 256 GLY B O 1
ATOM 4569 N N . THR B 1 257 ? -14.422 3.57 4.527 1 93.75 257 THR B N 1
ATOM 4570 C CA . THR B 1 257 ? -14.914 4.785 5.168 1 93.75 257 THR B CA 1
ATOM 4571 C C . THR B 1 257 ? -14.953 5.941 4.172 1 93.75 257 THR B C 1
ATOM 4573 O O . THR B 1 257 ? -15.75 6.871 4.324 1 93.75 257 THR B O 1
ATOM 4576 N N . GLN B 1 258 ? -14.164 5.871 3.115 1 94.19 258 GLN B N 1
ATOM 4577 C CA . GLN B 1 258 ? -14.039 6.984 2.18 1 94.19 258 GLN B CA 1
ATOM 4578 C C . GLN B 1 258 ? -14.562 6.605 0.798 1 94.19 258 GLN B C 1
ATOM 4580 O O . GLN B 1 258 ? -14.188 7.215 -0.205 1 94.19 258 GLN B O 1
ATOM 4585 N N . ILE B 1 259 ? -15.375 5.633 0.702 1 96.88 259 ILE B N 1
ATOM 4586 C CA . ILE B 1 259 ? -15.891 5.191 -0.59 1 96.88 259 ILE B CA 1
ATOM 4587 C C . ILE B 1 259 ? -16.703 6.316 -1.229 1 96.88 259 ILE B C 1
ATOM 4589 O O . ILE B 1 259 ? -17.422 7.039 -0.538 1 96.88 259 ILE B O 1
ATOM 4593 N N . ASN B 1 260 ? -16.625 6.395 -2.502 1 96.31 260 ASN B N 1
ATOM 4594 C CA . ASN B 1 260 ? -17.422 7.344 -3.264 1 96.31 260 ASN B CA 1
ATOM 4595 C C . ASN B 1 260 ? -18.906 7.023 -3.164 1 96.31 260 ASN B C 1
ATOM 4597 O O . ASN B 1 260 ? -19.312 5.871 -3.32 1 96.31 260 ASN B O 1
ATOM 4601 N N . PRO B 1 261 ? -19.703 8.023 -2.965 1 96.88 261 PRO B N 1
ATOM 4602 C CA . PRO B 1 261 ? -21.141 7.789 -2.785 1 96.88 261 PRO B CA 1
ATOM 4603 C C . PRO B 1 261 ? -21.781 7.109 -3.99 1 96.88 261 PRO B C 1
ATOM 4605 O O . PRO B 1 261 ? -22.688 6.281 -3.83 1 96.88 261 PRO B O 1
ATOM 4608 N N . TYR B 1 262 ? -21.359 7.453 -5.121 1 97.31 262 TYR B N 1
ATOM 4609 C CA . TYR B 1 262 ? -21.906 6.832 -6.316 1 97.31 262 TYR B CA 1
ATOM 4610 C C . TYR B 1 262 ? -21.594 5.344 -6.355 1 97.31 262 TYR B C 1
ATOM 4612 O O . TYR B 1 262 ? -22.469 4.52 -6.609 1 97.31 262 TYR B O 1
ATOM 4620 N N . GLN B 1 263 ? -20.375 5.02 -6.059 1 97.81 263 GLN B N 1
ATOM 4621 C CA . GLN B 1 263 ? -19.969 3.619 -6.051 1 97.81 263 GLN B CA 1
ATOM 4622 C C . GLN B 1 263 ? -20.641 2.857 -4.914 1 97.81 263 GLN B C 1
ATOM 4624 O O . GLN B 1 263 ? -21 1.688 -5.07 1 97.81 263 GLN B O 1
ATOM 4629 N N . GLU B 1 264 ? -20.75 3.537 -3.797 1 97.94 264 GLU B N 1
ATOM 4630 C CA . GLU B 1 264 ? -21.5 2.93 -2.693 1 97.94 264 GLU B CA 1
ATOM 4631 C C . GLU B 1 264 ? -22.906 2.529 -3.123 1 97.94 264 GLU B C 1
ATOM 4633 O O . GLU B 1 264 ? -23.344 1.403 -2.873 1 97.94 264 GLU B O 1
ATOM 4638 N N . SER B 1 265 ? -23.609 3.441 -3.75 1 98.12 265 SER B N 1
ATOM 4639 C CA . SER B 1 265 ? -24.969 3.18 -4.191 1 98.12 265 SER B CA 1
ATOM 4640 C C . SER B 1 265 ? -25.016 2.016 -5.176 1 98.12 265 SER B C 1
ATOM 4642 O O . SER B 1 265 ? -25.922 1.172 -5.105 1 98.12 265 SER B O 1
ATOM 4644 N N . GLU B 1 266 ? -24.094 2.002 -6.035 1 97.81 266 GLU B N 1
ATOM 4645 C CA . GLU B 1 266 ? -24.047 0.932 -7.027 1 97.81 266 GLU B CA 1
ATOM 4646 C C . GLU B 1 266 ? -23.844 -0.428 -6.363 1 97.81 266 GLU B C 1
ATOM 4648 O O . GLU B 1 266 ? -24.531 -1.396 -6.703 1 97.81 266 GLU B O 1
ATOM 4653 N N . ILE B 1 267 ? -22.906 -0.521 -5.48 1 98.38 267 ILE B N 1
ATOM 4654 C CA . ILE B 1 267 ? -22.578 -1.778 -4.816 1 98.38 267 ILE B CA 1
ATOM 4655 C C . ILE B 1 267 ? -23.781 -2.24 -3.977 1 98.38 267 ILE B C 1
ATOM 4657 O O . ILE B 1 267 ? -24.125 -3.42 -3.99 1 98.38 267 ILE B O 1
ATOM 4661 N N . ARG B 1 268 ? -24.391 -1.342 -3.27 1 98.19 268 ARG B N 1
ATOM 4662 C CA . ARG B 1 268 ? -25.562 -1.68 -2.469 1 98.19 268 ARG B CA 1
ATOM 4663 C C . ARG B 1 268 ? -26.688 -2.23 -3.344 1 98.19 268 ARG B C 1
ATOM 4665 O O . ARG B 1 268 ? -27.359 -3.191 -2.969 1 98.19 268 ARG B O 1
ATOM 4672 N N . ALA B 1 269 ? -26.859 -1.619 -4.465 1 98.25 269 ALA B N 1
ATOM 4673 C CA . ALA B 1 269 ? -27.906 -2.062 -5.379 1 98.25 269 ALA B CA 1
ATOM 4674 C C . ALA B 1 269 ? -27.641 -3.482 -5.871 1 98.25 269 ALA B C 1
ATOM 4676 O O . ALA B 1 269 ? -28.531 -4.324 -5.875 1 98.25 269 ALA B O 1
ATOM 4677 N N . ILE B 1 270 ? -26.453 -3.75 -6.258 1 98.12 270 ILE B N 1
ATOM 4678 C CA . ILE B 1 270 ? -26.078 -5.059 -6.781 1 98.12 270 ILE B CA 1
ATOM 4679 C C . ILE B 1 270 ? -26.203 -6.109 -5.676 1 98.12 270 ILE B C 1
ATOM 4681 O O . ILE B 1 270 ? -26.703 -7.207 -5.91 1 98.12 270 ILE B O 1
ATOM 4685 N N . ALA B 1 271 ? -25.672 -5.805 -4.562 1 98 271 ALA B N 1
ATOM 4686 C CA . ALA B 1 271 ? -25.719 -6.723 -3.426 1 98 271 ALA B CA 1
ATOM 4687 C C . ALA B 1 271 ? -27.156 -7.02 -3.023 1 98 271 ALA B C 1
ATOM 4689 O O . ALA B 1 271 ? -27.484 -8.156 -2.66 1 98 271 ALA B O 1
ATOM 4690 N N . ALA B 1 272 ? -28 -6.012 -3.039 1 97.38 272 ALA B N 1
ATOM 4691 C CA . ALA B 1 272 ? -29.406 -6.156 -2.656 1 97.38 272 ALA B CA 1
ATOM 4692 C C . ALA B 1 272 ? -30.109 -7.176 -3.541 1 97.38 272 ALA B C 1
ATOM 4694 O O . ALA B 1 272 ? -30.969 -7.93 -3.07 1 97.38 272 ALA B O 1
ATOM 4695 N N . GLN B 1 273 ? -29.766 -7.172 -4.754 1 96.81 273 GLN B N 1
ATOM 4696 C CA . GLN B 1 273 ? -30.359 -8.117 -5.688 1 96.81 273 GLN B CA 1
ATOM 4697 C C . GLN B 1 273 ? -30.078 -9.562 -5.273 1 96.81 273 GLN B C 1
ATOM 4699 O O . GLN B 1 273 ? -30.859 -10.469 -5.582 1 96.81 273 GLN B O 1
ATOM 4704 N N . ARG B 1 274 ? -29.062 -9.781 -4.531 1 96.31 274 ARG B N 1
ATOM 4705 C CA . ARG B 1 274 ? -28.656 -11.125 -4.141 1 96.31 274 ARG B CA 1
ATOM 4706 C C . ARG B 1 274 ? -28.906 -11.359 -2.652 1 96.31 274 ARG B C 1
ATOM 4708 O O . ARG B 1 274 ? -28.547 -12.414 -2.119 1 96.31 274 ARG B O 1
ATOM 4715 N N . GLY B 1 275 ? -29.375 -10.367 -2 1 96.81 275 GLY B N 1
ATOM 4716 C CA . GLY B 1 275 ? -29.625 -10.477 -0.573 1 96.81 275 GLY B CA 1
ATOM 4717 C C . GLY B 1 275 ? -28.359 -10.453 0.263 1 96.81 275 GLY B C 1
ATOM 4718 O O . GLY B 1 275 ? -28.312 -11.055 1.338 1 96.81 275 GLY B O 1
ATOM 4719 N N . ILE B 1 276 ? -27.328 -9.844 -0.196 1 97.62 276 ILE B N 1
ATOM 4720 C CA . ILE B 1 276 ? -26.047 -9.766 0.501 1 97.62 276 ILE B CA 1
ATOM 4721 C C . ILE B 1 276 ? -26.031 -8.539 1.406 1 97.62 276 ILE B C 1
ATOM 4723 O O . ILE B 1 276 ? -26.406 -7.441 0.983 1 97.62 276 ILE B O 1
ATOM 4727 N N . GLN B 1 277 ? -25.625 -8.727 2.594 1 96.25 277 GLN B N 1
ATOM 4728 C CA . GLN B 1 277 ? -25.516 -7.621 3.539 1 96.25 277 GLN B CA 1
ATOM 4729 C C . GLN B 1 277 ? -24.344 -6.703 3.174 1 96.25 277 GLN B C 1
ATOM 4731 O O . GLN B 1 277 ? -23.266 -7.176 2.818 1 96.25 277 GLN B O 1
ATOM 4736 N N . VAL B 1 278 ? -24.656 -5.414 3.258 1 97.75 278 VAL B N 1
ATOM 4737 C CA . VAL B 1 278 ? -23.609 -4.422 3.014 1 97.75 278 VAL B CA 1
ATOM 4738 C C . VAL B 1 278 ? -23.438 -3.547 4.25 1 97.75 278 VAL B C 1
ATOM 4740 O O . VAL B 1 278 ? -24.406 -3.047 4.812 1 97.75 278 VAL B O 1
ATOM 4743 N N . ARG B 1 279 ? -22.25 -3.424 4.688 1 96.5 279 ARG B N 1
ATOM 4744 C CA . ARG B 1 279 ? -21.938 -2.584 5.836 1 96.5 279 ARG B CA 1
ATOM 4745 C C . ARG B 1 279 ? -20.797 -1.62 5.512 1 96.5 279 ARG B C 1
ATOM 4747 O O . ARG B 1 279 ? -19.828 -1.994 4.844 1 96.5 279 ARG B O 1
ATOM 4754 N N . LYS B 1 280 ? -20.938 -0.441 5.953 1 96.25 280 LYS B N 1
ATOM 4755 C CA . LYS B 1 280 ? -19.875 0.542 5.773 1 96.25 280 LYS B CA 1
ATOM 4756 C C . LYS B 1 280 ? -19.031 0.666 7.035 1 96.25 280 LYS B C 1
ATOM 4758 O O . LYS B 1 280 ? -19.562 0.701 8.148 1 96.25 280 LYS B O 1
ATOM 4763 N N . MET B 1 281 ? -17.734 0.698 6.82 1 94.25 281 MET B N 1
ATOM 4764 C CA . MET B 1 281 ? -16.812 0.808 7.945 1 94.25 281 MET B CA 1
ATOM 4765 C C . MET B 1 281 ? -16.781 2.234 8.484 1 94.25 281 MET B C 1
ATOM 4767 O O . MET B 1 281 ? -17.031 3.188 7.742 1 94.25 281 MET B O 1
ATOM 4771 N N . LYS B 1 282 ? -16.516 2.334 9.719 1 88.75 282 LYS B N 1
ATOM 4772 C CA . LYS B 1 282 ? -16.281 3.605 10.398 1 88.75 282 LYS B CA 1
ATOM 4773 C C . LYS B 1 282 ? -15.273 3.443 11.531 1 88.75 282 LYS B C 1
ATOM 4775 O O . LYS B 1 282 ? -15.078 2.34 12.047 1 88.75 282 LYS B O 1
ATOM 4780 N N . TYR B 1 283 ? -14.625 4.504 11.805 1 82.56 283 TYR B N 1
ATOM 4781 C CA . TYR B 1 283 ? -13.758 4.453 12.977 1 82.56 283 TYR B CA 1
ATOM 4782 C C . TYR B 1 283 ? -14.57 4.52 14.266 1 82.56 283 TYR B C 1
ATOM 4784 O O . TYR B 1 283 ? -15.578 5.227 14.328 1 82.56 283 TYR B O 1
ATOM 4792 N N . SER B 1 284 ? -14.062 3.805 15.234 1 78.75 284 SER B N 1
ATOM 4793 C CA . SER B 1 284 ? -14.742 3.785 16.531 1 78.75 284 SER B CA 1
ATOM 4794 C C . SER B 1 284 ? -14.695 5.152 17.203 1 78.75 284 SER B C 1
ATOM 4796 O O . SER B 1 284 ? -13.633 5.773 17.266 1 78.75 284 SER B O 1
ATOM 4798 N N . PRO B 1 285 ? -15.797 5.574 17.656 1 72 285 PRO B N 1
ATOM 4799 C CA . PRO B 1 285 ? -15.805 6.848 18.391 1 72 285 PRO B CA 1
ATOM 4800 C C . PRO B 1 285 ? -14.945 6.82 19.641 1 72 285 PRO B C 1
ATOM 4802 O O . PRO B 1 285 ? -14.406 7.855 20.047 1 72 285 PRO B O 1
ATOM 4805 N N . SER B 1 286 ? -14.828 5.594 20.188 1 74.56 286 SER B N 1
ATOM 4806 C CA . SER B 1 286 ? -14.102 5.453 21.453 1 74.56 286 SER B CA 1
ATOM 4807 C C . SER B 1 286 ? -12.617 5.191 21.203 1 74.56 286 SER B C 1
ATOM 4809 O O . SER B 1 286 ? -11.805 5.324 22.125 1 74.56 286 SER B O 1
ATOM 4811 N N . ASP B 1 287 ? -12.32 4.801 20.016 1 79.25 287 ASP B N 1
ATOM 4812 C CA . ASP B 1 287 ? -10.938 4.465 19.703 1 79.25 287 ASP B CA 1
ATOM 4813 C C . ASP B 1 287 ? -10.656 4.66 18.219 1 79.25 287 ASP B C 1
ATOM 4815 O O . ASP B 1 287 ? -10.945 3.779 17.406 1 79.25 287 ASP B O 1
ATOM 4819 N N . ILE B 1 288 ? -9.984 5.684 17.953 1 75.56 288 ILE B N 1
ATOM 4820 C CA . ILE B 1 288 ? -9.844 6.082 16.562 1 75.56 288 ILE B CA 1
ATOM 4821 C C . ILE B 1 288 ? -8.789 5.219 15.875 1 75.56 288 ILE B C 1
ATOM 4823 O O . ILE B 1 288 ? -8.484 5.418 14.695 1 75.56 288 ILE B O 1
ATOM 4827 N N . THR B 1 289 ? -8.273 4.262 16.609 1 76.31 289 THR B N 1
ATOM 4828 C CA . THR B 1 289 ? -7.289 3.357 16.031 1 76.31 289 THR B CA 1
ATOM 4829 C C . THR B 1 289 ? -7.949 2.062 15.57 1 76.31 289 THR B C 1
ATOM 4831 O O . THR B 1 289 ? -7.297 1.203 14.969 1 76.31 289 THR B O 1
ATOM 4834 N N . HIS B 1 290 ? -9.242 2.053 15.82 1 81.31 290 HIS B N 1
ATOM 4835 C CA . HIS B 1 290 ? -9.961 0.83 15.492 1 81.31 290 HIS B CA 1
ATOM 4836 C C . HIS B 1 290 ? -11.125 1.114 14.547 1 81.31 290 HIS B C 1
ATOM 4838 O O . HIS B 1 290 ? -11.805 2.139 14.68 1 81.31 290 HIS B O 1
ATOM 4844 N N . LEU B 1 291 ? -11.289 0.233 13.664 1 84.75 291 LEU B N 1
ATOM 4845 C CA . LEU B 1 291 ? -12.414 0.316 12.734 1 84.75 291 LEU B CA 1
ATOM 4846 C C . LEU B 1 291 ? -13.531 -0.625 13.164 1 84.75 291 LEU B C 1
ATOM 4848 O O . LEU B 1 291 ? -13.273 -1.746 13.602 1 84.75 291 LEU B O 1
ATOM 4852 N N . VAL B 1 292 ? -14.695 -0.131 13.062 1 80.44 292 VAL B N 1
ATOM 4853 C CA . VAL B 1 292 ? -15.891 -0.915 13.359 1 80.44 292 VAL B CA 1
ATOM 4854 C C . VAL B 1 292 ? -16.906 -0.761 12.227 1 80.44 292 VAL B C 1
ATOM 4856 O O . VAL B 1 292 ? -16.672 -0.005 11.281 1 80.44 292 VAL B O 1
ATOM 4859 N N . PHE B 1 293 ? -17.938 -1.648 12.281 1 78.44 293 PHE B N 1
ATOM 4860 C CA . PHE B 1 293 ? -19.016 -1.551 11.305 1 78.44 293 PHE B CA 1
ATOM 4861 C C . PHE B 1 293 ? -20.016 -0.471 11.711 1 78.44 293 PHE B C 1
ATOM 4863 O O . PHE B 1 293 ? -20.297 -0.281 12.891 1 78.44 293 PHE B O 1
ATOM 4870 N N . ASP B 1 294 ? -20.344 0.276 10.672 1 70.06 294 ASP B N 1
ATOM 4871 C CA . ASP B 1 294 ? -21.438 1.225 10.914 1 70.06 294 ASP B CA 1
ATOM 4872 C C . ASP B 1 294 ? -22.766 0.5 11.125 1 70.06 294 ASP B C 1
ATOM 4874 O O . ASP B 1 294 ? -23.188 -0.274 10.273 1 70.06 294 ASP B O 1
ATOM 4878 N N . GLU B 1 295 ? -23.266 0.356 12.336 1 56.88 295 GLU B N 1
ATOM 4879 C CA . GLU B 1 295 ? -24.5 -0.342 12.664 1 56.88 295 GLU B CA 1
ATOM 4880 C C . GLU B 1 295 ? -25.703 0.318 11.992 1 56.88 295 GLU B C 1
ATOM 4882 O O . GLU B 1 295 ? -26.781 -0.263 11.945 1 56.88 295 GLU B O 1
ATOM 4887 N N . ASN B 1 296 ? -25.594 1.487 11.391 1 49.69 296 ASN B N 1
ATOM 4888 C CA . ASN B 1 296 ? -26.781 2.119 10.812 1 49.69 296 ASN B CA 1
ATOM 4889 C C . ASN B 1 296 ? -26.953 1.747 9.344 1 49.69 296 ASN B C 1
ATOM 4891 O O . ASN B 1 296 ? -25.969 1.604 8.617 1 49.69 296 ASN B O 1
#

Organism: NCBI:txid997887

Secondary structure (DSSP, 8-state):
--BHHHHH-GGG-SS--HHHHHHHHHHHHT-HHHHHHHHHHHHHHHHHTSPPP-S-SEEEEEE---SHHHHHHHHHHHHHT-EEEE-GGG-SSTT-SHHHHHHHHHHHH--SHHHHHHHHHHHHHHTTEEEEEEE-GGG-TTTHHHHHHHHTTTTTSEEEEEE--HHHHHTT-BTTEEEEEEEPEEES---TTS--BHHHHHHEEEGGGGGG-EEEEEEEES-GGGGEEE-TTT--EEE-SEEEES--EEEEEEE-TT--HHHHHHHHHHHHHTT-EEEEEEE-SS-TT-EEE---/--BHHHHH-GGG-SS--HHHHHHHHHHHHT-HHHHHHHHHHHHHHHHHTSPP--S-EEEEEEE---SHHHHHHHHHHHHHT-EEEE-GGG-SSTT-SHHHHHHHHHHHH--SHHHHHHHHHHHHHGGGEEEEEEE-GGG-TTTHHHHHHHHTTTTTSEEEEEEE-HHHHHTT-BTTEEEEEEEPEEES---TTS--BHHHHHHEEEGGGGGG-EEEEEEEES-GGGGEEE-TTT--EEE-SEEEES--EEEEEEE-TT--HHHHHHHHHHHHHTT-EEEEEEE-SS-TT-EEE---

InterPro domains:
  IPR021352 Protein of unknown function DUF2971 [PF11185] (147-217)

Solvent-accessible surface area (backbone atoms only — not comparable to full-atom values): 30751 Å² total; per-residue (Å²): 122,62,33,46,60,42,67,71,32,58,92,66,24,96,75,58,55,70,37,52,55,52,18,51,52,21,54,77,69,66,35,62,65,56,21,41,52,25,38,25,50,42,51,50,56,58,57,67,67,55,71,62,54,90,73,77,52,52,32,33,36,62,34,50,50,82,50,65,69,59,31,54,53,51,50,48,23,66,63,67,22,33,50,68,22,31,39,44,91,69,43,54,46,82,57,40,36,34,48,61,48,50,43,52,48,48,34,68,67,42,82,47,68,68,56,26,50,48,35,49,42,48,56,57,41,52,67,43,39,28,39,29,72,27,23,38,64,90,66,26,68,75,33,46,64,56,49,31,33,74,39,6,57,36,20,39,14,36,32,40,31,33,46,57,48,73,67,50,35,52,75,48,47,53,99,54,29,37,46,37,41,35,67,52,45,62,33,82,71,40,46,71,83,45,89,43,25,57,62,52,22,64,28,42,44,40,42,74,55,51,71,52,42,44,30,35,39,42,34,39,47,60,56,66,70,79,41,50,40,74,36,84,90,78,70,39,81,38,74,52,56,62,49,74,43,74,70,40,44,63,64,33,37,36,35,29,68,58,39,51,67,67,59,50,53,51,51,50,53,45,30,51,78,71,70,33,48,72,38,39,38,34,63,32,75,71,23,60,54,33,68,38,72,40,88,120,123,62,34,47,59,39,68,72,31,60,92,65,24,96,75,57,54,70,37,50,54,53,18,52,52,21,56,76,71,67,36,64,65,58,20,41,54,24,39,24,51,41,51,50,55,57,57,67,66,55,71,59,59,80,67,77,40,63,30,33,34,61,33,50,52,83,50,65,69,58,31,53,52,50,52,49,22,64,63,67,24,33,49,68,22,30,39,43,89,69,43,55,46,83,56,39,36,34,47,61,48,51,42,54,48,49,34,68,68,41,83,48,67,66,55,28,52,48,36,49,40,47,54,58,41,53,66,43,40,28,37,29,74,27,23,40,62,91,66,25,68,74,33,45,64,57,50,31,32,74,41,6,57,36,20,39,13,36,32,40,31,33,48,51,39,72,68,50,34,52,74,48,47,52,97,54,30,38,46,37,42,35,68,49,45,63,33,83,69,39,45,73,83,45,90,44,25,56,62,52,21,65,29,42,43,41,42,74,55,50,72,52,41,44,28,35,40,43,34,40,46,62,55,65,70,79,40,50,39,72,35,84,89,78,70,40,80,39,73,53,55,61,49,74,42,75,70,40,45,64,63,32,38,37,34,27,69,57,38,51,68,68,58,49,52,51,51,50,54,45,29,52,76,71,70,33,48,72,38,40,38,34,63,32,75,72,22,59,51,33,69,38,72,43,89,119

Sequence (592 aa):
MRNLQTMFLLQESEDPHYDLDIAMESIMDGNAYDTHFHMLRLICDELSQIPDEKTPCSFLRFSGIANKKGYKELKKDIQLGRLTLSNPFKFNDPMDPIIKVWIDLQKKDSWDKQDKKLFKAARNALKNLRICCLADPNKLKDKLPLMWSHYADSHRGIAIMYKITDLTLRQHNYDNHLLRLCKVAYRDRKTMSDYITIDNALLAKGDCWSYEAEHRLLYFSTEDNEFKQLNEKTQKEERKDFISLDGFEIEAVYLGTQINPYQESEIRAIAAQRGIQVRKMKYSPSDITHLVFDENMRNLQTMFLLQESEDPHYDLDIAMESIMDGNAYDTHFHMLRLICDELSQIPDEKTPCSFLRFSGIANKKGYKELKKDIQLGRLTLSNPFKFNDPMDPIIKVWIDLQKKDSWDKQDKKLFKAARNALKNLRICCLADPNKLKDKLPLMWSHYADSHRGIAIMYKITDLTLRQHNYDNHLLRLCKVAYRDRKTMSDYITIDNALLAKGDCWSYEAEHRLLYFSTEDNEFKQLNEKTQKEERKDFISLDGFEIEAVYLGTQINPYQESEIRAIAAQRGIQVRKMKYSPSDITHLVFDEN